Protein 5HXD (pdb70)

Nearest PDB structures (foldseek):
  5hxd-assembly1_A  TM=1.004E+00  e=7.173E-56  Escherichia coli O157:H7
  5hxd-assembly1_B  TM=9.935E-01  e=4.797E-51  Escherichia coli O157:H7
  4axv-assembly1_A-2  TM=9.726E-01  e=6.591E-34  Vibrio campbellii CAIM 519 = NBRC 15631 = ATCC 25920
  3dgv-assembly4_C  TM=6.859E-01  e=5.310E-11  Bos taurus
  6twm-assembly10_J  TM=5.997E-01  e=1.554E-07  Ruegeria pomeroyi DSS-3

Sequence (471 aa):
MTVTRPRAERGAFPPGTEHYGRSLLGAPLIWFPAPAASRESGLILAGTHGDENSSVVTLSCALRTLTPSLRRHHVVLCVNPDGCQLGLRANANGVDLNRNFPAANWKEGETVYRWNSAAEERDVVLLTGDKPGSEPETQALCQLIHRIQPAWVVSFHDPLACIEDPRHSELGEWLAQAFELPLVTSVGYETPGSFGSWCADLNLHCITAEFPPISSDEASEKYLFAMANLLRWHPKDMTVTRPRAERGAFPPGTEHYGRSLLGAPLIWFPAPAASRESGLILAGTHGDENSSVVTLSCALRTLTPSLRRHHVVLCVNPDGCQLGLRANANGVDLNRNFPAANWKEGETVYRWNSAAEERDVVLLTGDKPGSEPETQALCQLIHRIQPAWVVSFHDPLACIEDPRHSELGEWLAQAFELPLVTYETPGSFGSWCADLNLHCITAEFPPISSDEASEKYLFAMANLLRWHPKD

Radius of gyration: 21.43 Å; Cα contacts (8 Å, |Δi|>4): 1202; chains: 2; bounding box: 52×37×72 Å

Organism: Escherichia coli O157:H7 (NCBI:txid83334)

Structure (mmCIF, N/CA/C/O backbone):
data_5HXD
#
_entry.id   5HXD
#
_cell.length_a   59.893
_cell.length_b   59.893
_cell.length_c   129.870
_cell.angle_alpha   90.00
_cell.angle_beta   90.00
_cell.angle_gamma   120.00
#
_symmetry.space_group_name_H-M   'P 31'
#
loop_
_entity.id
_entity.type
_entity.pdbx_description
1 polymer 'Protein MpaA'
2 non-polymer 'ZINC ION'
3 non-polymer 'CACODYLATE ION'
4 water water
#
loop_
_atom_site.group_PDB
_atom_site.id
_atom_site.type_symbol
_atom_site.label_atom_id
_atom_site.label_alt_id
_atom_site.label_comp_id
_atom_site.label_asym_id
_atom_site.label_entity_id
_atom_site.label_seq_id
_atom_site.pdbx_PDB_ins_code
_atom_site.Cartn_x
_atom_site.Cartn_y
_atom_site.Cartn_z
_atom_site.occupancy
_atom_site.B_iso_or_equiv
_atom_site.auth_seq_id
_atom_site.auth_comp_id
_atom_site.auth_asym_id
_atom_site.auth_atom_id
_atom_site.pdbx_PDB_model_num
ATOM 1 N N . MET A 1 1 ? 12.794 -16.833 -3.152 1.00 68.02 1 MET A N 1
ATOM 2 C CA . MET A 1 1 ? 12.335 -17.817 -4.137 1.00 70.04 1 MET A CA 1
ATOM 3 C C . MET A 1 1 ? 11.531 -18.971 -3.485 1.00 65.47 1 MET A C 1
ATOM 4 O O . MET A 1 1 ? 11.130 -19.916 -4.170 1.00 64.09 1 MET A O 1
ATOM 9 N N . THR A 1 2 ? 11.288 -18.865 -2.173 1.00 62.33 2 THR A N 1
ATOM 10 C CA . THR A 1 2 ? 10.666 -19.925 -1.352 1.00 62.86 2 THR A CA 1
ATOM 11 C C . THR A 1 2 ? 9.126 -19.930 -1.375 1.00 66.18 2 THR A C 1
ATOM 12 O O . THR A 1 2 ? 8.488 -18.878 -1.455 1.00 67.20 2 THR A O 1
ATOM 16 N N . VAL A 1 3 ? 8.535 -21.120 -1.282 1.00 64.39 3 VAL A N 1
ATOM 17 C CA . VAL A 1 3 ? 7.078 -21.257 -1.177 1.00 70.12 3 VAL A CA 1
ATOM 18 C C . VAL A 1 3 ? 6.527 -20.691 0.159 1.00 65.72 3 VAL A C 1
ATOM 19 O O . VAL A 1 3 ? 5.365 -20.280 0.239 1.00 59.90 3 VAL A O 1
ATOM 23 N N . THR A 1 4 ? 7.364 -20.670 1.202 1.00 73.08 4 THR A N 1
ATOM 24 C CA . THR A 1 4 ? 6.946 -20.215 2.539 1.00 66.55 4 THR A CA 1
ATOM 25 C C . THR A 1 4 ? 7.926 -19.245 3.206 1.00 64.38 4 THR A C 1
ATOM 26 O O . THR A 1 4 ? 9.141 -19.432 3.126 1.00 68.18 4 THR A O 1
ATOM 30 N N . ARG A 1 5 ? 7.391 -18.225 3.874 1.00 65.66 5 ARG A N 1
ATOM 31 C CA . ARG A 1 5 ? 8.184 -17.375 4.767 1.00 66.22 5 ARG A CA 1
ATOM 32 C C . ARG A 1 5 ? 8.919 -18.222 5.820 1.00 70.72 5 ARG A C 1
ATOM 33 O O . ARG A 1 5 ? 8.390 -19.234 6.286 1.00 71.53 5 ARG A O 1
ATOM 41 N N . PRO A 1 6 ? 10.143 -17.812 6.195 1.00 72.70 6 PRO A N 1
ATOM 42 C CA . PRO A 1 6 ? 10.903 -18.500 7.250 1.00 72.95 6 PRO A CA 1
ATOM 43 C C . PRO A 1 6 ? 10.127 -18.546 8.571 1.00 78.33 6 PRO A C 1
ATOM 44 O O . PRO A 1 6 ? 9.535 -17.536 8.968 1.00 71.31 6 PRO A O 1
ATOM 48 N N . ARG A 1 7 ? 10.142 -19.702 9.236 1.00 82.14 7 ARG A N 1
ATOM 49 C CA . ARG A 1 7 ? 9.392 -19.920 10.476 1.00 76.10 7 ARG A CA 1
ATOM 50 C C . ARG A 1 7 ? 9.640 -18.821 11.499 1.00 76.85 7 ARG A C 1
ATOM 51 O O . ARG A 1 7 ? 8.749 -18.477 12.269 1.00 78.04 7 ARG A O 1
ATOM 59 N N . ALA A 1 8 ? 10.845 -18.256 11.480 1.00 77.47 8 ALA A N 1
ATOM 60 C CA . ALA A 1 8 ? 11.249 -17.251 12.457 1.00 72.18 8 ALA A CA 1
ATOM 61 C C . ALA A 1 8 ? 10.502 -15.920 12.339 1.00 67.53 8 ALA A C 1
ATOM 62 O O . ALA A 1 8 ? 10.509 -15.136 13.278 1.00 72.52 8 ALA A O 1
ATOM 64 N N . GLU A 1 9 ? 9.866 -15.649 11.205 1.00 65.71 9 GLU A N 1
ATOM 65 C CA . GLU A 1 9 ? 9.192 -14.359 11.032 1.00 65.88 9 GLU A CA 1
ATOM 66 C C . GLU A 1 9 ? 7.681 -14.463 10.819 1.00 65.99 9 GLU A C 1
ATOM 67 O O . GLU A 1 9 ? 7.030 -13.482 10.455 1.00 59.98 9 GLU A O 1
ATOM 73 N N . ARG A 1 10 ? 7.118 -15.634 11.094 1.00 63.07 10 ARG A N 1
ATOM 74 C CA . ARG A 1 10 ? 5.683 -15.834 10.950 1.00 62.17 10 ARG A CA 1
ATOM 75 C C . ARG A 1 10 ? 4.885 -15.307 12.161 1.00 64.49 10 ARG A C 1
ATOM 76 O O . ARG A 1 10 ? 3.743 -15.703 12.390 1.00 64.93 10 ARG A O 1
ATOM 84 N N . GLY A 1 11 ? 5.480 -14.405 12.933 1.00 63.75 11 GLY A N 1
ATOM 85 C CA . GLY A 1 11 ? 4.794 -13.843 14.082 1.00 61.88 11 GLY A CA 1
ATOM 86 C C . GLY A 1 11 ? 3.875 -12.680 13.742 1.00 61.66 11 GLY A C 1
ATOM 87 O O . GLY A 1 11 ? 2.931 -12.372 14.480 1.00 61.03 11 GLY A O 1
ATOM 88 N N . ALA A 1 12 ? 4.155 -12.012 12.630 1.00 57.75 12 ALA A N 1
ATOM 89 C CA . ALA A 1 12 ? 3.318 -10.898 12.212 1.00 53.89 12 ALA A CA 1
ATOM 90 C C . ALA A 1 12 ? 2.632 -11.231 10.902 1.00 58.25 12 ALA A C 1
ATOM 91 O O . ALA A 1 12 ? 2.888 -12.280 10.304 1.00 59.89 12 ALA A O 1
ATOM 93 N N . PHE A 1 13 ? 1.748 -10.339 10.471 1.00 53.02 13 PHE A N 1
ATOM 94 C CA . PHE A 1 13 ? 1.078 -10.485 9.193 1.00 51.89 13 PHE A CA 1
ATOM 95 C C . PHE A 1 13 ? 1.846 -9.708 8.115 1.00 59.89 13 PHE A C 1
ATOM 96 O O . PHE A 1 13 ? 2.338 -8.597 8.365 1.00 57.52 13 PHE A O 1
ATOM 104 N N . PRO A 1 14 ? 1.965 -10.295 6.912 1.00 56.71 14 PRO A N 1
ATOM 105 C CA . PRO A 1 14 ? 2.406 -9.511 5.754 1.00 54.39 14 PRO A CA 1
ATOM 106 C C . PRO A 1 14 ? 1.428 -8.362 5.495 1.00 57.87 14 PRO A C 1
ATOM 107 O O . PRO A 1 14 ? 0.223 -8.538 5.705 1.00 56.79 14 PRO A O 1
ATOM 111 N N . PRO A 1 15 ? 1.935 -7.207 5.025 1.00 63.70 15 PRO A N 1
ATOM 112 C CA . PRO A 1 15 ? 1.176 -5.962 4.792 1.00 60.30 15 PRO A CA 1
ATOM 113 C C . PRO A 1 15 ? -0.142 -6.126 4.008 1.00 55.05 15 PRO A C 1
ATOM 114 O O . PRO A 1 15 ? -0.362 -7.148 3.358 1.00 55.00 15 PRO A O 1
ATOM 118 N N . GLY A 1 16 ? -0.994 -5.104 4.060 1.00 51.52 16 GLY A N 1
ATOM 119 C CA . GLY A 1 16 ? -2.204 -5.066 3.256 1.00 52.06 16 GLY A CA 1
ATOM 120 C C . GLY A 1 16 ? -3.465 -5.529 3.966 1.00 57.23 16 GLY A C 1
ATOM 121 O O . GLY A 1 16 ? -4.362 -6.124 3.359 1.00 61.56 16 GLY A O 1
ATOM 122 N N . THR A 1 17 ? -3.535 -5.271 5.263 1.00 53.83 17 THR A N 1
ATOM 123 C CA . THR A 1 17 ? -4.734 -5.566 6.004 1.00 48.79 17 THR A CA 1
ATOM 124 C C . THR A 1 17 ? -5.682 -4.402 5.765 1.00 53.82 17 THR A C 1
ATOM 125 O O . THR A 1 17 ? -5.241 -3.252 5.585 1.00 44.83 17 THR A O 1
ATOM 129 N N . GLU A 1 18 ? -6.977 -4.713 5.726 1.00 53.04 18 GLU A N 1
ATOM 130 C CA . GLU A 1 18 ? -8.023 -3.711 5.559 1.00 47.85 18 GLU A CA 1
ATOM 131 C C . GLU A 1 18 ? -9.147 -3.971 6.552 1.00 50.92 18 GLU A C 1
ATOM 132 O O . GLU A 1 18 ? -9.229 -5.053 7.123 1.00 56.53 18 GLU A O 1
ATOM 138 N N . HIS A 1 19 ? -10.013 -2.986 6.761 1.00 53.57 19 HIS A N 1
ATOM 139 C CA . HIS A 1 19 ? -11.227 -3.193 7.551 1.00 51.28 19 HIS A CA 1
ATOM 140 C C . HIS A 1 19 ? -12.499 -3.106 6.689 1.00 49.53 19 HIS A C 1
ATOM 141 O O . HIS A 1 19 ? -12.669 -2.131 5.965 1.00 48.96 19 HIS A O 1
ATOM 148 N N . TYR A 1 20 ? -13.402 -4.084 6.787 1.00 45.00 20 TYR A N 1
ATOM 149 C CA . TYR A 1 20 ? -14.730 -3.948 6.162 1.00 44.20 20 TYR A CA 1
ATOM 150 C C . TYR A 1 20 ? -15.871 -3.693 7.164 1.00 47.85 20 TYR A C 1
ATOM 151 O O . TYR A 1 20 ? -17.046 -3.903 6.837 1.00 45.07 20 TYR A O 1
ATOM 160 N N . GLY A 1 21 ? -15.537 -3.257 8.381 1.00 46.17 21 GLY A N 1
ATOM 161 C CA . GLY A 1 21 ? -16.567 -2.773 9.280 1.00 41.13 21 GLY A CA 1
ATOM 162 C C . GLY A 1 21 ? -16.253 -2.802 10.759 1.00 43.26 21 GLY A C 1
ATOM 163 O O . GLY A 1 21 ? -15.093 -2.768 11.160 1.00 47.17 21 GLY A O 1
ATOM 164 N N . ARG A 1 22 ? -17.314 -2.854 11.565 1.00 43.33 22 ARG A N 1
ATOM 165 C CA . ARG A 1 22 ? -17.229 -2.983 13.016 1.00 35.66 22 ARG A CA 1
ATOM 166 C C . ARG A 1 22 ? -18.227 -4.023 13.574 1.00 40.72 22 ARG A C 1
ATOM 167 O O . ARG A 1 22 ? -19.413 -4.046 13.214 1.00 30.61 22 ARG A O 1
ATOM 175 N N . SER A 1 23 ? -17.724 -4.875 14.469 1.00 45.32 23 SER A N 1
ATOM 176 C CA . SER A 1 23 ? -18.560 -5.754 15.285 1.00 38.19 23 SER A CA 1
ATOM 177 C C . SER A 1 23 ? -19.469 -4.935 16.177 1.00 37.42 23 SER A C 1
ATOM 178 O O . SER A 1 23 ? -19.214 -3.764 16.433 1.00 35.67 23 SER A O 1
ATOM 181 N N . LEU A 1 24 ? -20.527 -5.575 16.653 1.00 40.59 24 LEU A N 1
ATOM 182 C CA . LEU A 1 24 ? -21.431 -4.992 17.637 1.00 41.71 24 LEU A CA 1
ATOM 183 C C . LEU A 1 24 ? -20.759 -4.327 18.855 1.00 39.84 24 LEU A C 1
ATOM 184 O O . LEU A 1 24 ? -21.193 -3.271 19.319 1.00 43.40 24 LEU A O 1
ATOM 189 N N . LEU A 1 25 ? -19.705 -4.939 19.379 1.00 41.74 25 LEU A N 1
ATOM 190 C CA . LEU A 1 25 ? -19.039 -4.394 20.562 1.00 39.83 25 LEU A CA 1
ATOM 191 C C . LEU A 1 25 ? -17.915 -3.411 20.200 1.00 36.06 25 LEU A C 1
ATOM 192 O O . LEU A 1 25 ? -17.271 -2.830 21.076 1.00 38.70 25 LEU A O 1
ATOM 197 N N . GLY A 1 26 ? -17.670 -3.221 18.913 1.00 38.73 26 GLY A N 1
ATOM 198 C CA . GLY A 1 26 ? -16.746 -2.181 18.486 1.00 39.28 26 GLY A CA 1
ATOM 199 C C . GLY A 1 26 ? -15.408 -2.637 17.929 1.00 38.70 26 GLY A C 1
ATOM 200 O O . GLY A 1 26 ? -14.559 -1.808 17.625 1.00 39.87 26 GLY A O 1
ATOM 201 N N . ALA A 1 27 ? -15.205 -3.941 17.790 1.00 35.58 27 ALA A N 1
ATOM 202 C CA . ALA A 1 27 ? -13.953 -4.435 17.231 1.00 36.46 27 ALA A CA 1
ATOM 203 C C . ALA A 1 27 ? -13.936 -4.209 15.718 1.00 39.41 27 ALA A C 1
ATOM 204 O O . ALA A 1 27 ? -14.992 -4.049 15.107 1.00 40.89 27 ALA A O 1
ATOM 206 N N . PRO A 1 28 ? -12.745 -4.174 15.104 1.00 39.82 28 PRO A N 1
ATOM 207 C CA . PRO A 1 28 ? -12.836 -4.024 13.646 1.00 43.66 28 PRO A CA 1
ATOM 208 C C . PRO A 1 28 ? -13.141 -5.342 12.964 1.00 41.19 28 PRO A C 1
ATOM 209 O O . PRO A 1 28 ? -12.766 -6.409 13.452 1.00 40.08 28 PRO A O 1
ATOM 213 N N . LEU A 1 29 ? -13.859 -5.267 11.854 1.00 43.41 29 LEU A N 1
ATOM 214 C CA . LEU A 1 29 ? -13.957 -6.409 10.964 1.00 41.88 29 LEU A CA 1
ATOM 215 C C . LEU A 1 29 ? -12.798 -6.306 9.965 1.00 41.82 29 LEU A C 1
ATOM 216 O O . LEU A 1 29 ? -12.661 -5.325 9.257 1.00 44.21 29 LEU A O 1
ATOM 221 N N . ILE A 1 30 ? -11.931 -7.311 9.975 1.00 47.38 30 ILE A N 1
ATOM 222 C CA . ILE A 1 30 ? -10.645 -7.265 9.289 1.00 48.79 30 ILE A CA 1
ATOM 223 C C . ILE A 1 30 ? -10.639 -8.225 8.102 1.00 47.63 30 ILE A C 1
ATOM 224 O O . ILE A 1 30 ? -11.133 -9.346 8.214 1.00 48.93 30 ILE A O 1
ATOM 229 N N . TRP A 1 31 ? -10.096 -7.791 6.968 1.00 45.39 31 TRP A N 1
ATOM 230 C CA . TRP A 1 31 ? -9.892 -8.712 5.855 1.00 47.55 31 TRP A CA 1
ATOM 231 C C . TRP A 1 31 ? -8.600 -8.451 5.120 1.00 46.80 31 TRP A C 1
ATOM 232 O O . TRP A 1 31 ? -7.985 -7.388 5.235 1.00 46.36 31 TRP A O 1
ATOM 243 N N . PHE A 1 32 ? -8.217 -9.451 4.343 1.00 45.91 32 PHE A N 1
ATOM 244 C CA . PHE A 1 32 ? -6.918 -9.489 3.720 1.00 46.30 32 PHE A CA 1
ATOM 245 C C . PHE A 1 32 ? -7.107 -9.656 2.237 1.00 44.42 32 PHE A C 1
ATOM 246 O O . PHE A 1 32 ? -7.102 -10.782 1.755 1.00 45.29 32 PHE A O 1
ATOM 254 N N . PRO A 1 33 ? -7.301 -8.538 1.515 1.00 47.29 33 PRO A N 1
ATOM 255 C CA . PRO A 1 33 ? -7.534 -8.565 0.061 1.00 46.17 33 PRO A CA 1
ATOM 256 C C . PRO A 1 33 ? -6.390 -9.241 -0.688 1.00 48.26 33 PRO A C 1
ATOM 257 O O . PRO A 1 33 ? -5.217 -9.024 -0.345 1.00 47.91 33 PRO A O 1
ATOM 261 N N . ALA A 1 34 ? -6.733 -10.063 -1.682 1.00 49.14 34 ALA A N 1
ATOM 262 C CA . ALA A 1 34 ? -5.739 -10.783 -2.478 1.00 45.43 34 ALA A CA 1
ATOM 263 C C . ALA A 1 34 ? -4.883 -9.764 -3.182 1.00 44.57 34 ALA A C 1
ATOM 264 O O . ALA A 1 34 ? -5.402 -8.748 -3.660 1.00 46.71 34 ALA A O 1
ATOM 266 N N . PRO A 1 35 ? -3.565 -10.014 -3.214 1.00 46.74 35 PRO A N 1
ATOM 267 C CA . PRO A 1 35 ? -2.575 -9.100 -3.796 1.00 51.38 35 PRO A CA 1
ATOM 268 C C . PRO A 1 35 ? -2.973 -8.664 -5.214 1.00 55.57 35 PRO A C 1
ATOM 269 O O . PRO A 1 35 ? -3.259 -7.474 -5.397 1.00 60.07 35 PRO A O 1
ATOM 273 N N . ALA A 1 36 ? -3.014 -9.593 -6.176 1.00 47.11 36 ALA A N 1
ATOM 274 C CA . ALA A 1 36 ? -3.500 -9.273 -7.523 1.00 51.77 36 ALA A CA 1
ATOM 275 C C . ALA A 1 36 ? -4.786 -10.035 -7.821 1.00 55.79 36 ALA A C 1
ATOM 276 O O . ALA A 1 36 ? -4.771 -11.061 -8.501 1.00 53.68 36 ALA A O 1
ATOM 278 N N . ALA A 1 37 ? -5.900 -9.539 -7.291 1.00 58.99 37 ALA A N 1
ATOM 279 C CA . ALA A 1 37 ? -7.181 -10.197 -7.493 1.00 52.16 37 ALA A CA 1
ATOM 280 C C . ALA A 1 37 ? -7.560 -10.187 -8.976 1.00 58.27 37 ALA A C 1
ATOM 281 O O . ALA A 1 37 ? -7.410 -9.183 -9.689 1.00 54.96 37 ALA A O 1
ATOM 283 N N . SER A 1 38 ? -8.062 -11.332 -9.414 1.00 61.39 38 SER A N 1
ATOM 284 C CA . SER A 1 38 ? -8.462 -11.569 -10.788 1.00 57.20 38 SER A CA 1
ATOM 285 C C . SER A 1 38 ? -9.848 -12.221 -10.745 1.00 55.87 38 SER A C 1
ATOM 286 O O . SER A 1 38 ? -10.399 -12.399 -9.665 1.00 58.63 38 SER A O 1
ATOM 289 N N . ARG A 1 39 ? -10.412 -12.585 -11.898 1.00 61.82 39 ARG A N 1
ATOM 290 C CA . ARG A 1 39 ? -11.744 -13.204 -11.952 1.00 57.53 39 ARG A CA 1
ATOM 291 C C . ARG A 1 39 ? -11.775 -14.547 -11.213 1.00 53.36 39 ARG A C 1
ATOM 292 O O . ARG A 1 39 ? -12.830 -15.044 -10.815 1.00 49.11 39 ARG A O 1
ATOM 300 N N . GLU A 1 40 ? -10.598 -15.123 -11.034 1.00 53.31 40 GLU A N 1
ATOM 301 C CA . GLU A 1 40 ? -10.457 -16.412 -10.392 1.00 52.22 40 GLU A CA 1
ATOM 302 C C . GLU A 1 40 ? -10.506 -16.268 -8.872 1.00 50.51 40 GLU A C 1
ATOM 303 O O . GLU A 1 40 ? -10.753 -17.242 -8.150 1.00 46.31 40 GLU A O 1
ATOM 309 N N . SER A 1 41 ? -10.242 -15.055 -8.395 1.00 52.18 41 SER A N 1
ATOM 310 C CA . SER A 1 41 ? -10.125 -14.799 -6.965 1.00 47.06 41 SER A CA 1
ATOM 311 C C . SER A 1 41 ? -11.394 -15.177 -6.250 1.00 47.56 41 SER A C 1
ATOM 312 O O . SER A 1 41 ? -12.485 -14.749 -6.644 1.00 46.75 41 SER A O 1
ATOM 315 N N . GLY A 1 42 ? -11.228 -16.009 -5.225 1.00 44.97 42 GLY A N 1
ATOM 316 C CA . GLY A 1 42 ? -12.311 -16.465 -4.384 1.00 50.75 42 GLY A CA 1
ATOM 317 C C . GLY A 1 42 ? -12.154 -15.929 -2.976 1.00 46.79 42 GLY A C 1
ATOM 318 O O . GLY A 1 42 ? -11.302 -15.077 -2.723 1.00 47.26 42 GLY A O 1
ATOM 319 N N . LEU A 1 43 ? -12.967 -16.429 -2.055 1.00 43.58 43 LEU A N 1
ATOM 320 C CA . LEU A 1 43 ? -12.961 -15.900 -0.690 1.00 47.01 43 LEU A CA 1
ATOM 321 C C . LEU A 1 43 ? -12.772 -17.023 0.318 1.00 47.78 43 LEU A C 1
ATOM 322 O O . LEU A 1 43 ? -13.454 -18.059 0.237 1.00 46.69 43 LEU A O 1
ATOM 327 N N . ILE A 1 44 ? -11.844 -16.837 1.257 1.00 42.35 44 ILE A N 1
ATOM 328 C CA . ILE A 1 44 ? -11.664 -17.827 2.320 1.00 43.04 44 ILE A CA 1
ATOM 329 C C . ILE A 1 44 ? -12.009 -17.220 3.682 1.00 44.43 44 ILE A C 1
ATOM 330 O O . ILE A 1 44 ? -11.501 -16.174 4.085 1.00 44.44 44 ILE A O 1
ATOM 335 N N . LEU A 1 45 ? -12.892 -17.908 4.385 1.00 44.79 45 LEU A N 1
ATOM 336 C CA . LEU A 1 45 ? -13.620 -17.339 5.504 1.00 41.15 45 LEU A CA 1
ATOM 337 C C . LEU A 1 45 ? -13.386 -18.187 6.727 1.00 46.84 45 LEU A C 1
ATOM 338 O O . LEU A 1 45 ? -13.200 -19.406 6.602 1.00 44.49 45 LEU A O 1
ATOM 343 N N . ALA A 1 46 ? -13.427 -17.565 7.907 1.00 42.15 46 ALA A N 1
ATOM 344 C CA . ALA A 1 46 ? -13.360 -18.320 9.145 1.00 39.73 46 ALA A CA 1
ATOM 345 C C . ALA A 1 46 ? -13.978 -17.580 10.325 1.00 42.86 46 ALA A C 1
ATOM 346 O O . ALA A 1 46 ? -14.302 -16.395 10.238 1.00 40.53 46 ALA A O 1
ATOM 348 N N . GLY A 1 47 ? -14.144 -18.300 11.432 1.00 37.72 47 GLY A N 1
ATOM 349 C CA . GLY A 1 47 ? -14.655 -17.709 12.651 1.00 39.86 47 GLY A CA 1
ATOM 350 C C . GLY A 1 47 ? -16.064 -17.147 12.600 1.00 40.26 47 GLY A C 1
ATOM 351 O O . GLY A 1 47 ? -16.395 -16.239 13.370 1.00 39.25 47 GLY A O 1
ATOM 352 N N . THR A 1 48 ? -16.890 -17.668 11.698 1.00 38.37 48 THR A N 1
ATOM 353 C CA . THR A 1 48 ? -18.303 -17.317 11.693 1.00 41.54 48 THR A CA 1
ATOM 354 C C . THR A 1 48 ? -18.881 -17.524 13.090 1.00 42.74 48 THR A C 1
ATOM 355 O O . THR A 1 48 ? -19.591 -16.658 13.603 1.00 38.91 48 THR A O 1
ATOM 359 N N . HIS A 1 49 ? -18.568 -18.684 13.677 1.00 44.49 49 HIS A N 1
ATOM 360 C CA . HIS A 1 49 ? -18.917 -19.022 15.058 1.00 39.31 49 HIS A CA 1
ATOM 361 C C . HIS A 1 49 ? -17.687 -18.857 15.949 1.00 42.50 49 HIS A C 1
ATOM 362 O O . HIS A 1 49 ? -16.657 -19.485 15.692 1.00 44.41 49 HIS A O 1
ATOM 369 N N . GLY A 1 50 ? -17.794 -18.048 17.002 1.00 40.49 50 GLY A N 1
ATOM 370 C CA . GLY A 1 50 ? -16.647 -17.678 17.824 1.00 40.12 50 GLY A CA 1
ATOM 371 C C . GLY A 1 50 ? -15.922 -18.756 18.621 1.00 40.60 50 GLY A C 1
ATOM 372 O O . GLY A 1 50 ? -14.784 -18.547 19.021 1.00 41.89 50 GLY A O 1
ATOM 373 N N . ASP A 1 51 ? -16.552 -19.906 18.858 1.00 44.56 51 ASP A N 1
ATOM 374 C CA . ASP A 1 51 ? -15.839 -21.030 19.486 1.00 46.12 51 ASP A CA 1
ATOM 375 C C . ASP A 1 51 ? -15.148 -21.986 18.479 1.00 47.73 51 ASP A C 1
ATOM 376 O O . ASP A 1 51 ? -14.422 -22.893 18.897 1.00 49.16 51 ASP A O 1
ATOM 381 N N . GLU A 1 52 ? -15.338 -21.761 17.172 1.00 48.45 52 GLU A N 1
ATOM 382 C CA . GLU A 1 52 ? -14.703 -22.594 16.137 1.00 45.29 52 GLU A CA 1
ATOM 383 C C . GLU A 1 52 ? -13.337 -22.040 15.734 1.00 41.86 52 GLU A C 1
ATOM 384 O O . GLU A 1 52 ? -13.081 -21.636 14.595 1.00 46.95 52 GLU A O 1
ATOM 390 N N . ASN A 1 53 ? -12.462 -22.142 16.716 1.00 45.39 53 ASN A N 1
ATOM 391 C CA . ASN A 1 53 ? -11.128 -21.578 16.806 1.00 45.81 53 ASN A CA 1
ATOM 392 C C . ASN A 1 53 ? -9.991 -22.213 15.996 1.00 47.79 53 ASN A C 1
ATOM 393 O O . ASN A 1 53 ? -9.060 -21.532 15.551 1.00 48.32 53 ASN A O 1
ATOM 398 N N . SER A 1 54 ? -10.008 -23.543 15.927 1.00 51.78 54 SER A N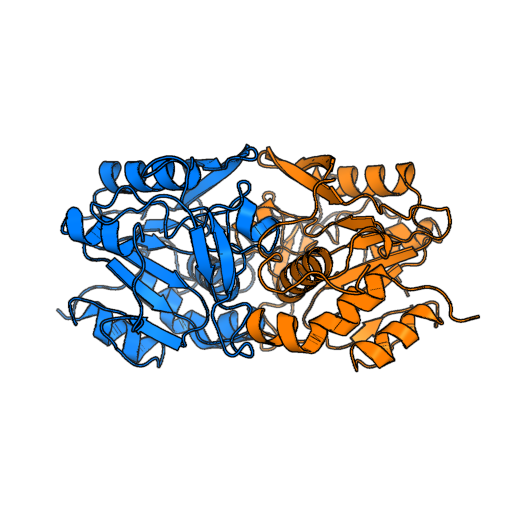 1
ATOM 399 C CA . SER A 1 54 ? -8.925 -24.291 15.279 1.00 48.93 54 SER A CA 1
ATOM 400 C C . SER A 1 54 ? -8.741 -23.978 13.791 1.00 46.05 54 SER A C 1
ATOM 401 O O . SER A 1 54 ? -7.682 -24.249 13.223 1.00 50.23 54 SER A O 1
ATOM 404 N N . SER A 1 55 ? -9.750 -23.416 13.143 1.00 45.46 55 SER A N 1
ATOM 405 C CA . SER A 1 55 ? -9.567 -23.033 11.738 1.00 50.76 55 SER A CA 1
ATOM 406 C C . SER A 1 55 ? -9.105 -21.577 11.621 1.00 49.32 55 SER A C 1
ATOM 407 O O . SER A 1 55 ? -8.393 -21.227 10.691 1.00 49.31 55 SER A O 1
ATOM 410 N N . VAL A 1 56 ? -9.468 -20.736 12.584 1.00 47.16 56 VAL A N 1
ATOM 411 C CA . VAL A 1 56 ? -9.048 -19.337 12.546 1.00 45.04 56 VAL A CA 1
ATOM 412 C C . VAL A 1 56 ? -7.574 -19.195 12.877 1.00 48.68 56 VAL A C 1
ATOM 413 O O . VAL A 1 56 ? -6.914 -18.258 12.433 1.00 53.04 56 VAL A O 1
ATOM 417 N N . VAL A 1 57 ? -7.039 -20.132 13.646 1.00 47.51 57 VAL A N 1
ATOM 418 C CA . VAL A 1 57 ? -5.607 -20.108 13.903 1.00 48.99 57 VAL A CA 1
ATOM 419 C C . VAL A 1 57 ? -4.878 -20.740 12.724 1.00 49.91 57 VAL A C 1
ATOM 420 O O . VAL A 1 57 ? -3.813 -20.282 12.336 1.00 51.29 57 VAL A O 1
ATOM 424 N N . THR A 1 58 ? -5.486 -21.767 12.137 1.00 51.03 58 THR A N 1
ATOM 425 C CA . THR A 1 58 ? -4.903 -22.465 10.998 1.00 52.65 58 THR A CA 1
ATOM 426 C C . THR A 1 58 ? -4.793 -21.561 9.777 1.00 53.22 58 THR A C 1
ATOM 427 O O . THR A 1 58 ? -3.740 -21.484 9.141 1.00 51.28 58 THR A O 1
ATOM 431 N N . LEU A 1 59 ? -5.891 -20.880 9.462 1.00 55.70 59 LEU A N 1
ATOM 432 C CA . LEU A 1 59 ? -5.915 -19.912 8.367 1.00 52.53 59 LEU A CA 1
ATOM 433 C C . LEU A 1 59 ? -5.005 -18.715 8.627 1.00 49.51 59 LEU A C 1
ATOM 434 O O . LEU A 1 59 ? -4.385 -18.208 7.703 1.00 54.41 59 LEU A O 1
ATOM 439 N N . SER A 1 60 ? -4.928 -18.266 9.879 1.00 55.98 60 SER A N 1
ATOM 440 C CA . SER A 1 60 ? -4.028 -17.173 10.260 1.00 53.72 60 SER A CA 1
ATOM 441 C C . SER A 1 60 ? -2.571 -17.595 10.122 1.00 56.55 60 SER A C 1
ATOM 442 O O . SER A 1 60 ? -1.697 -16.768 9.848 1.00 52.02 60 SER A O 1
ATOM 445 N N . CYS A 1 61 ? -2.317 -18.890 10.328 1.00 59.54 61 CYS A N 1
ATOM 446 C CA . CYS A 1 61 ? -0.969 -19.445 10.211 1.00 57.68 61 CYS A CA 1
ATOM 447 C C . CYS A 1 61 ? -0.601 -19.584 8.749 1.00 57.87 61 CYS A C 1
ATOM 448 O O . CYS A 1 61 ? 0.511 -19.250 8.340 1.00 60.11 61 CYS A O 1
ATOM 451 N N . ALA A 1 62 ? -1.551 -20.075 7.966 1.00 51.12 62 ALA A N 1
ATOM 452 C CA . ALA A 1 62 ? -1.348 -20.230 6.544 1.00 52.72 62 ALA A CA 1
ATOM 453 C C . ALA A 1 62 ? -1.126 -18.880 5.894 1.00 53.76 62 ALA A C 1
ATOM 454 O O . ALA A 1 62 ? -0.237 -18.738 5.078 1.00 56.92 62 ALA A O 1
ATOM 456 N N . LEU A 1 63 ? -1.922 -17.889 6.278 1.00 52.00 63 LEU A N 1
ATOM 457 C CA . LEU A 1 63 ? -1.793 -16.544 5.739 1.00 47.27 63 LEU A CA 1
ATOM 458 C C . LEU A 1 63 ? -0.446 -15.926 6.097 1.00 51.31 63 LEU A C 1
ATOM 459 O O . LEU A 1 63 ? 0.105 -15.140 5.333 1.00 56.22 63 LEU A O 1
ATOM 464 N N . ARG A 1 64 ? 0.088 -16.309 7.252 1.00 59.18 64 ARG A N 1
ATOM 465 C CA . ARG A 1 64 ? 1.361 -15.788 7.770 1.00 59.84 64 ARG A CA 1
ATOM 466 C C . ARG A 1 64 ? 2.559 -16.632 7.307 1.00 62.30 64 ARG A C 1
ATOM 467 O O . ARG A 1 64 ? 3.712 -16.264 7.552 1.00 62.62 64 ARG A O 1
ATOM 475 N N . THR A 1 65 ? 2.280 -17.757 6.644 1.00 61.19 65 THR A N 1
ATOM 476 C CA . THR A 1 65 ? 3.313 -18.704 6.203 1.00 61.28 65 THR A CA 1
ATOM 477 C C . THR A 1 65 ? 3.615 -18.597 4.716 1.00 63.50 65 THR A C 1
ATOM 478 O O . THR A 1 65 ? 4.731 -18.255 4.328 1.00 66.45 65 THR A O 1
ATOM 482 N N . LEU A 1 66 ? 2.612 -18.914 3.895 1.00 67.43 66 LEU A N 1
ATOM 483 C CA . LEU A 1 66 ? 2.702 -18.834 2.440 1.00 56.37 66 LEU A CA 1
ATOM 484 C C . LEU A 1 66 ? 3.309 -17.499 2.006 1.00 58.01 66 LEU A C 1
ATOM 485 O O . LEU A 1 66 ? 3.064 -16.469 2.632 1.00 57.83 66 LEU A O 1
ATOM 490 N N . THR A 1 67 ? 4.133 -17.525 0.960 1.00 57.87 67 THR A N 1
ATOM 491 C CA . THR A 1 67 ? 4.790 -16.309 0.507 1.00 56.20 67 THR A CA 1
ATOM 492 C C . THR A 1 67 ? 3.731 -15.441 -0.148 1.00 54.83 67 THR A C 1
ATOM 493 O O . THR A 1 67 ? 2.960 -15.934 -0.965 1.00 50.08 67 THR A O 1
ATOM 497 N N . PRO A 1 68 ? 3.657 -14.158 0.254 1.00 57.89 68 PRO A N 1
ATOM 498 C CA . PRO A 1 68 ? 2.545 -13.263 -0.098 1.00 59.00 68 PRO A CA 1
ATOM 499 C C . PRO A 1 68 ? 2.234 -13.186 -1.592 1.00 57.79 68 PRO A C 1
ATOM 500 O O . PRO A 1 68 ? 1.049 -13.265 -1.946 1.00 61.25 68 PRO A O 1
ATOM 504 N N . SER A 1 69 ? 3.257 -13.049 -2.438 1.00 62.19 69 SER A N 1
ATOM 505 C CA . SER A 1 69 ? 3.075 -12.925 -3.898 1.00 57.58 69 SER A CA 1
ATOM 506 C C . SER A 1 69 ? 2.144 -13.987 -4.481 1.00 53.39 69 SER A C 1
ATOM 507 O O . SER A 1 69 ? 1.394 -13.708 -5.417 1.00 61.38 69 SER A O 1
ATOM 510 N N . LEU A 1 70 ? 2.206 -15.195 -3.919 1.00 48.53 70 LEU A N 1
ATOM 511 C CA . LEU A 1 70 ? 1.491 -16.369 -4.424 1.00 51.70 70 LEU A CA 1
ATOM 512 C C . LEU A 1 70 ? 0.008 -16.483 -4.008 1.00 55.91 70 LEU A C 1
ATOM 513 O O . LEU A 1 70 ? -0.659 -17.454 -4.379 1.00 59.20 70 LEU A O 1
ATOM 518 N N . ARG A 1 71 ? -0.518 -15.527 -3.240 1.00 50.91 71 ARG A N 1
ATOM 519 C CA . ARG A 1 71 ? -1.906 -15.656 -2.777 1.00 56.14 71 ARG A CA 1
ATOM 520 C C . ARG A 1 71 ? -2.889 -15.262 -3.872 1.00 53.97 71 ARG A C 1
ATOM 521 O O . ARG A 1 71 ? -2.826 -14.159 -4.425 1.00 57.01 71 ARG A O 1
ATOM 529 N N . ARG A 1 72 ? -3.806 -16.167 -4.181 1.00 48.95 72 ARG A N 1
ATOM 530 C CA . ARG A 1 72 ? -4.777 -15.908 -5.230 1.00 50.38 72 ARG A CA 1
ATOM 531 C C . ARG A 1 72 ? -6.132 -15.397 -4.711 1.00 56.34 72 ARG A C 1
ATOM 532 O O . ARG A 1 72 ? -6.889 -14.754 -5.454 1.00 53.01 72 ARG A O 1
ATOM 540 N N . HIS A 1 73 ? -6.419 -15.669 -3.435 1.00 58.86 73 HIS A N 1
ATOM 541 C CA . HIS A 1 73 ? -7.764 -15.497 -2.880 1.00 53.28 73 HIS A CA 1
ATOM 542 C C . HIS A 1 73 ? -7.823 -14.581 -1.653 1.00 49.91 73 HIS A C 1
ATOM 543 O O . HIS A 1 73 ? -6.890 -14.530 -0.865 1.00 49.65 73 HIS A O 1
ATOM 550 N N . HIS A 1 74 ? -8.938 -13.864 -1.512 1.00 48.76 74 HIS A N 1
ATOM 551 C CA . HIS A 1 74 ? -9.197 -12.983 -0.373 1.00 46.08 74 HIS A CA 1
ATOM 552 C C . HIS A 1 74 ? -9.435 -13.755 0.930 1.00 46.14 74 HIS A C 1
ATOM 553 O O . HIS A 1 74 ? -9.936 -14.883 0.910 1.00 45.89 74 HIS A O 1
ATOM 560 N N . VAL A 1 75 ? -9.119 -13.129 2.063 1.00 47.67 75 VAL A N 1
ATOM 561 C CA . VAL A 1 75 ? -9.182 -13.814 3.357 1.00 45.44 75 VAL A CA 1
ATOM 562 C C . VAL A 1 75 ? -9.825 -12.979 4.462 1.00 44.48 75 VAL A C 1
ATOM 563 O O . VAL A 1 75 ? -9.455 -11.821 4.678 1.00 45.96 75 VAL A O 1
ATOM 567 N N . VAL A 1 76 ? -10.802 -13.588 5.133 1.00 40.46 76 VAL A N 1
ATOM 568 C CA . VAL A 1 76 ? -11.351 -13.100 6.399 1.00 44.56 76 VAL A CA 1
ATOM 569 C C . VAL A 1 76 ? -11.110 -14.126 7.522 1.00 41.81 76 VAL A C 1
ATOM 570 O O . VAL A 1 76 ? -11.721 -15.197 7.541 1.00 44.17 76 VAL A O 1
ATOM 574 N N . LEU A 1 77 ? -10.218 -13.810 8.453 1.00 44.24 77 LEU A N 1
ATOM 575 C CA . LEU A 1 77 ? -9.896 -14.744 9.538 1.00 38.86 77 LEU A CA 1
ATOM 576 C C . LEU A 1 77 ? -11.042 -14.913 10.530 1.00 42.70 77 LEU A C 1
ATOM 577 O O . LEU A 1 77 ? -11.290 -16.021 11.006 1.00 45.75 77 LEU A O 1
ATOM 582 N N . CYS A 1 78 ? -11.745 -13.830 10.847 1.00 39.35 78 CYS A N 1
ATOM 583 C CA . CYS A 1 78 ? -12.766 -13.912 11.878 1.00 38.51 78 CYS A CA 1
ATOM 584 C C . CYS A 1 78 ? -14.006 -13.067 11.553 1.00 41.06 78 CYS A C 1
ATOM 585 O O . CYS A 1 78 ? -14.003 -11.835 11.669 1.00 38.70 78 CYS A O 1
ATOM 588 N N . VAL A 1 79 ? -15.068 -13.748 11.130 1.00 39.75 79 VAL A N 1
ATOM 589 C CA . VAL A 1 79 ? -16.324 -13.088 10.801 1.00 37.96 79 VAL A CA 1
ATOM 590 C C . VAL A 1 79 ? -16.932 -12.467 12.069 1.00 44.20 79 VAL A C 1
ATOM 591 O O . VAL A 1 79 ? -17.503 -11.374 12.028 1.00 43.31 79 VAL A O 1
ATOM 595 N N . ASN A 1 80 ? -16.731 -13.143 13.203 1.00 42.52 80 ASN A N 1
ATOM 596 C CA . ASN A 1 80 ? -17.393 -12.822 14.469 1.00 35.86 80 ASN A CA 1
ATOM 597 C C . ASN A 1 80 ? -16.408 -12.543 15.598 1.00 38.85 80 ASN A C 1
ATOM 598 O O . ASN A 1 80 ? -16.330 -13.306 16.535 1.00 38.08 80 ASN A O 1
ATOM 603 N N . PRO A 1 81 ? -15.651 -11.440 15.519 1.00 42.28 81 PRO A N 1
ATOM 604 C CA . PRO A 1 81 ? -14.575 -11.207 16.496 1.00 37.03 81 PRO A CA 1
ATOM 605 C C . PRO A 1 81 ? -15.030 -10.995 17.948 1.00 40.24 81 PRO A C 1
ATOM 606 O O . PRO A 1 81 ? -14.191 -11.113 18.860 1.00 38.76 81 PRO A O 1
ATOM 610 N N . ASP A 1 82 ? -16.310 -10.679 18.161 1.00 43.06 82 ASP A N 1
ATOM 611 C CA . ASP A 1 82 ? -16.880 -10.622 19.520 1.00 43.65 82 ASP A CA 1
ATOM 612 C C . ASP A 1 82 ? -17.178 -12.039 20.021 1.00 39.55 82 ASP A C 1
ATOM 613 O O . ASP A 1 82 ? -17.063 -12.321 21.207 1.00 36.98 82 ASP A O 1
ATOM 618 N N . GLY A 1 83 ? -17.597 -12.905 19.099 1.00 38.58 83 GLY A N 1
ATOM 619 C CA . GLY A 1 83 ? -17.758 -14.322 19.367 1.00 36.03 83 GLY A CA 1
ATOM 620 C C . GLY A 1 83 ? -16.459 -14.950 19.848 1.00 40.52 83 GLY A C 1
ATOM 621 O O . GLY A 1 83 ? -16.428 -15.467 20.976 1.00 38.15 83 GLY A O 1
ATOM 622 N N . CYS A 1 84 ? -15.403 -14.896 19.015 1.00 36.47 84 CYS A N 1
ATOM 623 C CA . CYS A 1 84 ? -14.096 -15.492 19.333 1.00 38.29 84 CYS A CA 1
ATOM 624 C C . CYS A 1 84 ? -13.586 -15.044 20.739 1.00 41.75 84 CYS A C 1
ATOM 625 O O . CYS A 1 84 ? -13.096 -15.869 21.519 1.00 41.70 84 CYS A O 1
ATOM 628 N N . GLN A 1 85 ? -13.692 -13.748 21.044 1.00 36.30 85 GLN A N 1
ATOM 629 C CA . GLN A 1 85 ? -13.185 -13.197 22.311 1.00 36.14 85 GLN A CA 1
ATOM 630 C C . GLN A 1 85 ? -13.973 -13.720 23.514 1.00 35.55 85 GLN A C 1
ATOM 631 O O . GLN A 1 85 ? -13.413 -13.923 24.592 1.00 36.69 85 GLN A O 1
ATOM 637 N N . LEU A 1 86 ? -15.266 -13.956 23.301 1.00 36.43 86 LEU A N 1
ATOM 638 C CA . LEU A 1 86 ? -16.160 -14.483 24.321 1.00 37.28 86 LEU A CA 1
ATOM 639 C C . LEU A 1 86 ? -16.252 -16.021 24.323 1.00 39.34 86 LEU A C 1
ATOM 640 O O . LEU A 1 86 ? -17.065 -16.571 25.057 1.00 38.05 86 LEU A O 1
ATOM 645 N N . GLY A 1 87 ? -15.446 -16.713 23.510 1.00 37.89 87 GLY A N 1
ATOM 646 C CA . GLY A 1 87 ? -15.494 -18.173 23.442 1.00 37.64 87 GLY A CA 1
ATOM 647 C C . GLY A 1 87 ? -16.891 -18.731 23.194 1.00 36.79 87 GLY A C 1
ATOM 648 O O . GLY A 1 87 ? -17.215 -19.882 23.504 1.00 33.73 87 GLY A O 1
ATOM 649 N N . LEU A 1 88 ? -17.711 -17.879 22.601 1.00 37.31 88 LEU A N 1
ATOM 650 C CA . LEU A 1 88 ? -19.111 -18.128 22.367 1.00 35.45 88 LEU A CA 1
ATOM 651 C C . LEU A 1 88 ? -19.319 -18.474 20.882 1.00 40.97 88 LEU A C 1
ATOM 652 O O . LEU A 1 88 ? -18.518 -18.096 20.048 1.00 41.13 88 LEU A O 1
ATOM 657 N N . ARG A 1 89 ? -20.378 -19.210 20.560 1.00 44.37 89 ARG A N 1
ATOM 658 C CA . ARG A 1 89 ? -20.739 -19.516 19.175 1.00 35.29 89 ARG A CA 1
ATOM 659 C C . ARG A 1 89 ? -21.454 -18.363 18.462 1.00 36.49 89 ARG A C 1
ATOM 660 O O . ARG A 1 89 ? -21.233 -18.120 17.285 1.00 46.03 89 ARG A O 1
ATOM 668 N N . ALA A 1 90 ? -22.315 -17.666 19.192 1.00 40.19 90 ALA A N 1
ATOM 669 C CA . ALA A 1 90 ? -23.086 -16.518 18.723 1.00 35.44 90 ALA A CA 1
ATOM 670 C C . ALA A 1 90 ? -22.306 -15.213 18.822 1.00 40.90 90 ALA A C 1
ATOM 671 O O . ALA A 1 90 ? -21.218 -15.189 19.405 1.00 41.19 90 ALA A O 1
ATOM 673 N N . ASN A 1 91 ? -22.855 -14.124 18.258 1.00 44.87 91 ASN A N 1
ATOM 674 C CA . ASN A 1 91 ? -22.276 -12.783 18.475 1.00 39.76 91 ASN A CA 1
ATOM 675 C C . ASN A 1 91 ? -22.765 -12.187 19.808 1.00 43.33 91 ASN A C 1
ATOM 676 O O . ASN A 1 91 ? -23.385 -12.877 20.620 1.00 39.16 91 ASN A O 1
ATOM 681 N N . ALA A 1 92 ? -22.482 -10.911 20.033 1.00 44.94 92 ALA A N 1
ATOM 682 C CA . ALA A 1 92 ? -22.691 -10.319 21.343 1.00 40.75 92 ALA A CA 1
ATOM 683 C C . ALA A 1 92 ? -24.183 -10.162 21.675 1.00 43.94 92 ALA A C 1
ATOM 684 O O . ALA A 1 92 ? -24.533 -9.785 22.793 1.00 43.14 92 ALA A O 1
ATOM 686 N N . ASN A 1 93 ? -25.046 -10.460 20.702 1.00 42.67 93 ASN A N 1
ATOM 687 C CA . ASN A 1 93 ? -26.505 -10.392 20.860 1.00 39.25 93 ASN A CA 1
ATOM 688 C C . ASN A 1 93 ? -27.186 -11.742 21.100 1.00 37.49 93 ASN A C 1
ATOM 689 O O . ASN A 1 93 ? -28.414 -11.838 21.075 1.00 34.06 93 ASN A O 1
ATOM 694 N N . GLY A 1 94 ? -26.406 -12.797 21.282 1.00 36.63 94 GLY A N 1
ATOM 695 C CA . GLY A 1 94 ? -26.989 -14.129 21.361 1.00 39.66 94 GLY A CA 1
ATOM 696 C C . GLY A 1 94 ? -27.589 -14.605 20.042 1.00 37.99 94 GLY A C 1
ATOM 697 O O . GLY A 1 94 ? -28.359 -15.565 20.007 1.00 40.24 94 GLY A O 1
ATOM 698 N N . VAL A 1 95 ? -27.231 -13.929 18.954 1.00 38.49 95 VAL A N 1
ATOM 699 C CA . VAL A 1 95 ? -27.652 -14.317 17.612 1.00 39.55 95 VAL A CA 1
ATOM 700 C C . VAL A 1 95 ? -26.678 -15.319 16.987 1.00 39.68 95 VAL A C 1
ATOM 701 O O . VAL A 1 95 ? -25.460 -15.137 17.055 1.00 37.61 95 VAL A O 1
ATOM 705 N N . ASP A 1 96 ? -27.218 -16.389 16.404 1.00 40.20 96 ASP A N 1
ATOM 706 C CA . ASP A 1 96 ? -26.424 -17.313 15.597 1.00 39.53 96 ASP A CA 1
ATOM 707 C C . ASP A 1 96 ? -26.246 -16.667 14.207 1.00 41.08 96 ASP A C 1
ATOM 708 O O . ASP A 1 96 ? -27.186 -16.631 13.417 1.00 45.16 96 ASP A O 1
ATOM 713 N N . LEU A 1 97 ? -25.058 -16.134 13.926 1.00 35.95 97 LEU A N 1
ATOM 714 C CA . LEU A 1 97 ? -24.825 -15.394 12.685 1.00 40.01 97 LEU A CA 1
ATOM 715 C C . LEU A 1 97 ? -25.099 -16.261 11.449 1.00 39.57 97 LEU A C 1
ATOM 716 O O . LEU A 1 97 ? -25.402 -15.744 10.375 1.00 40.24 97 LEU A O 1
ATOM 721 N N . ASN A 1 98 ? -24.999 -17.574 11.610 1.00 37.45 98 ASN A N 1
ATOM 722 C CA . ASN A 1 98 ? -25.258 -18.489 10.514 1.00 38.67 98 ASN A CA 1
ATOM 723 C C . ASN A 1 98 ? -26.722 -18.900 10.489 1.00 42.52 98 ASN A C 1
ATOM 724 O O . ASN A 1 98 ? -27.071 -19.939 9.931 1.00 44.22 98 ASN A O 1
ATOM 729 N N . ARG A 1 99 ? -27.568 -18.089 11.118 1.00 38.32 99 ARG A N 1
ATOM 730 C CA . ARG A 1 99 ? -29.011 -18.167 10.902 1.00 39.03 99 ARG A CA 1
ATOM 731 C C . ARG A 1 99 ? -29.507 -16.763 10.633 1.00 39.51 99 ARG A C 1
ATOM 732 O O . ARG A 1 99 ? -30.710 -16.544 10.490 1.00 45.17 99 ARG A O 1
ATOM 740 N N . ASN A 1 100 ? -28.568 -15.821 10.554 1.00 36.20 100 ASN A N 1
ATOM 741 C CA . ASN A 1 100 ? -28.873 -14.394 10.407 1.00 39.12 100 ASN A CA 1
ATOM 742 C C . ASN A 1 100 ? -28.751 -13.793 8.973 1.00 43.68 100 ASN A C 1
ATOM 743 O O . ASN A 1 100 ? -28.964 -12.596 8.782 1.00 43.87 100 ASN A O 1
ATOM 748 N N . PHE A 1 101 ? -28.420 -14.593 7.964 1.00 38.88 101 PHE A N 1
ATOM 749 C CA . PHE A 1 101 ? -28.210 -14.024 6.637 1.00 38.40 101 PHE A CA 1
ATOM 750 C C . PHE A 1 101 ? -29.532 -13.837 5.892 1.00 42.67 101 PHE A C 1
ATOM 751 O O . PHE A 1 101 ? -30.393 -14.725 5.899 1.00 38.39 101 PHE A O 1
ATOM 759 N N . PRO A 1 102 ? -29.693 -12.672 5.232 1.00 44.60 102 PRO A N 1
ATOM 760 C CA . PRO A 1 102 ? -30.932 -12.285 4.543 1.00 41.04 102 PRO A CA 1
ATOM 761 C C . PRO A 1 102 ? -31.295 -13.168 3.336 1.00 42.50 102 PRO A C 1
ATOM 762 O O . PRO A 1 102 ? -31.925 -12.684 2.399 1.00 45.09 102 PRO A O 1
ATOM 766 N N . ALA A 1 103 ? -30.916 -14.441 3.377 1.00 38.23 103 ALA A N 1
ATOM 767 C CA . ALA A 1 103 ? -31.421 -15.449 2.451 1.00 42.63 103 ALA A CA 1
ATOM 768 C C . ALA A 1 103 ? -32.950 -15.488 2.435 1.00 44.73 103 ALA A C 1
ATOM 769 O O . ALA A 1 103 ? -33.603 -14.980 3.353 1.00 46.18 103 ALA A O 1
ATOM 771 N N . ALA A 1 104 ? -33.530 -16.086 1.397 1.00 42.17 104 ALA A N 1
ATOM 772 C CA . ALA A 1 104 ? -34.986 -16.148 1.317 1.00 43.80 104 ALA A CA 1
ATOM 773 C C . ALA A 1 104 ? -35.548 -17.010 2.458 1.00 44.88 104 ALA A C 1
ATOM 774 O O . ALA A 1 104 ? -36.615 -16.717 3.000 1.00 45.46 104 ALA A O 1
ATOM 776 N N . ASN A 1 105 ? -34.811 -18.045 2.850 1.00 44.09 105 ASN A N 1
ATOM 777 C CA . ASN A 1 105 ? -35.320 -19.005 3.833 1.00 45.48 105 ASN A CA 1
ATOM 778 C C . ASN A 1 105 ? -35.142 -18.597 5.294 1.00 43.94 105 ASN A C 1
ATOM 779 O O . ASN A 1 105 ? -35.294 -19.442 6.172 1.00 44.24 105 ASN A O 1
ATOM 784 N N . TRP A 1 106 ? -34.813 -17.322 5.535 1.00 46.34 106 TRP A N 1
ATOM 785 C CA . TRP A 1 106 ? -34.613 -16.784 6.886 1.00 40.98 106 TRP A CA 1
ATOM 786 C C . TRP A 1 106 ? -35.887 -16.860 7.698 1.00 44.50 106 TRP A C 1
ATOM 787 O O . TRP A 1 106 ? -36.946 -16.438 7.241 1.00 51.09 106 TRP A O 1
ATOM 798 N N . LYS A 1 107 ? -35.772 -17.385 8.912 1.00 50.46 107 LYS A N 1
ATOM 799 C CA . LYS A 1 107 ? -36.906 -17.496 9.828 1.00 53.65 107 LYS A CA 1
ATOM 800 C C . LYS A 1 107 ? -36.629 -16.858 11.176 1.00 48.70 107 LYS A C 1
ATOM 801 O O . LYS A 1 107 ? -35.585 -17.088 11.784 1.00 50.51 107 LYS A O 1
ATOM 807 N N . GLU A 1 108 ? -37.582 -16.053 11.632 1.00 51.33 108 GLU A N 1
ATOM 808 C CA . GLU A 1 108 ? -37.502 -15.382 12.933 1.00 52.20 108 GLU A CA 1
ATOM 809 C C . GLU A 1 108 ? -37.568 -16.363 14.091 1.00 45.90 108 GLU A C 1
ATOM 810 O O . GLU A 1 108 ? -38.068 -17.462 13.935 1.00 53.95 108 GLU A O 1
ATOM 816 N N . GLY A 1 109 ? -37.073 -15.959 15.256 1.00 52.62 109 GLY A N 1
ATOM 817 C CA . GLY A 1 109 ? -37.278 -16.717 16.483 1.00 44.85 109 GLY A CA 1
ATOM 818 C C . GLY A 1 109 ? -36.018 -17.407 16.958 1.00 45.12 109 GLY A C 1
ATOM 819 O O . GLY A 1 109 ? -34.963 -16.789 17.077 1.00 45.61 109 GLY A O 1
ATOM 820 N N . GLU A 1 110 ? -36.112 -18.704 17.203 1.00 43.16 110 GLU A N 1
ATOM 821 C CA . GLU A 1 110 ? -35.017 -19.403 17.845 1.00 45.03 110 GLU A CA 1
ATOM 822 C C . GLU A 1 110 ? -34.355 -20.467 16.971 1.00 45.77 110 GLU A C 1
ATOM 823 O O . GLU A 1 110 ? -34.963 -21.027 16.059 1.00 46.53 110 GLU A O 1
ATOM 829 N N . THR A 1 111 ? -33.087 -20.723 17.253 1.00 43.21 111 THR A N 1
ATOM 830 C CA . THR A 1 111 ? -32.359 -21.776 16.578 1.00 46.01 111 THR A CA 1
ATOM 831 C C . THR A 1 111 ? -31.633 -22.529 17.671 1.00 41.53 111 THR A C 1
ATOM 832 O O . THR A 1 111 ? -31.371 -21.962 18.722 1.00 49.12 111 THR A O 1
ATOM 836 N N . VAL A 1 112 ? -31.339 -23.806 17.445 1.00 44.31 112 VAL A N 1
ATOM 837 C CA . VAL A 1 112 ? -30.696 -24.646 18.461 1.00 46.17 112 VAL A CA 1
ATOM 838 C C . VAL A 1 112 ? -29.461 -25.352 17.904 1.00 45.40 112 VAL A C 1
ATOM 839 O O . VAL A 1 112 ? -29.505 -25.943 16.834 1.00 50.40 112 VAL A O 1
ATOM 843 N N . TYR A 1 113 ? -28.354 -25.267 18.628 1.00 42.17 113 TYR A N 1
ATOM 844 C CA . TYR A 1 113 ? -27.136 -25.941 18.223 1.00 41.53 113 TYR A CA 1
ATOM 845 C C . TYR A 1 113 ? -26.814 -27.058 19.220 1.00 48.99 113 TYR A C 1
ATOM 846 O O . TYR A 1 113 ? -27.474 -27.194 20.257 1.00 50.42 113 TYR A O 1
ATOM 855 N N . ARG A 1 114 ? -25.821 -27.875 18.899 1.00 48.79 114 ARG A N 1
ATOM 856 C CA . ARG A 1 114 ? -25.424 -28.969 19.780 1.00 53.57 114 ARG A CA 1
ATOM 857 C C . ARG A 1 114 ? -24.365 -28.471 20.753 1.00 53.93 114 ARG A C 1
ATOM 858 O O . ARG A 1 114 ? -23.373 -27.895 20.319 1.00 54.19 114 ARG A O 1
ATOM 866 N N . TRP A 1 115 ? -24.590 -28.667 22.055 1.00 58.23 115 TRP A N 1
ATOM 867 C CA . TRP A 1 115 ? -23.646 -28.227 23.090 1.00 55.47 115 TRP A CA 1
ATOM 868 C C . TRP A 1 115 ? -22.218 -28.604 22.681 1.00 56.96 115 TRP A C 1
ATOM 869 O O . TRP A 1 115 ? -21.333 -27.755 22.607 1.00 59.63 115 TRP A O 1
ATOM 880 N N . ASN A 1 116 ? -22.015 -29.880 22.373 1.00 57.93 116 ASN A N 1
ATOM 881 C CA . ASN A 1 116 ? -20.760 -30.363 21.801 1.00 56.42 116 ASN A CA 1
ATOM 882 C C . ASN A 1 116 ? -20.999 -31.730 21.209 1.00 57.10 116 ASN A C 1
ATOM 883 O O . ASN A 1 116 ? -22.101 -32.247 21.328 1.00 58.90 116 ASN A O 1
ATOM 888 N N . SER A 1 117 ? -19.969 -32.325 20.608 1.00 57.66 117 SER A N 1
ATOM 889 C CA . SER A 1 117 ? -20.085 -33.642 19.960 1.00 55.23 117 SER A CA 1
ATOM 890 C C . SER A 1 117 ? -20.555 -34.750 20.908 1.00 56.61 117 SER A C 1
ATOM 891 O O . SER A 1 117 ? -21.156 -35.741 20.479 1.00 56.70 117 SER A O 1
ATOM 894 N N . ALA A 1 118 ? -20.288 -34.567 22.199 1.00 62.45 118 ALA A N 1
ATOM 895 C CA . ALA A 1 118 ? -20.763 -35.483 23.239 1.00 58.67 118 ALA A CA 1
ATOM 896 C C . ALA A 1 118 ? -22.284 -35.451 23.393 1.00 59.81 118 ALA A C 1
ATOM 897 O O . ALA A 1 118 ? -22.910 -36.499 23.480 1.00 61.50 118 ALA A O 1
ATOM 899 N N . ALA A 1 119 ? -22.873 -34.253 23.421 1.00 63.66 119 ALA A N 1
ATOM 900 C CA . ALA A 1 119 ? -24.320 -34.096 23.625 1.00 61.97 119 ALA A CA 1
ATOM 901 C C . ALA A 1 119 ? -25.138 -34.844 22.575 1.00 63.68 119 ALA A C 1
ATOM 902 O O . ALA A 1 119 ? -24.802 -34.856 21.387 1.00 66.07 119 ALA A O 1
ATOM 904 N N . GLU A 1 120 ? -26.220 -35.466 23.033 1.00 72.91 120 GLU A N 1
ATOM 905 C CA . GLU A 1 120 ? -27.012 -36.363 22.197 1.00 73.48 120 GLU A CA 1
ATOM 906 C C . GLU A 1 120 ? -28.052 -35.638 21.360 1.00 71.59 120 GLU A C 1
ATOM 907 O O . GLU A 1 120 ? -28.570 -36.200 20.397 1.00 75.20 120 GLU A O 1
ATOM 913 N N . GLU A 1 121 ? -28.365 -34.398 21.722 1.00 70.84 121 GLU A N 1
ATOM 914 C CA . GLU A 1 121 ? -29.305 -33.619 20.929 1.00 68.90 121 GLU A CA 1
ATOM 915 C C . GLU A 1 121 ? -28.833 -32.180 20.738 1.00 60.99 121 GLU A C 1
ATOM 916 O O . GLU A 1 121 ? -27.817 -31.766 21.287 1.00 62.81 121 GLU A O 1
ATOM 922 N N . ARG A 1 122 ? -29.572 -31.440 19.920 1.00 58.69 122 ARG A N 1
ATOM 923 C CA . ARG A 1 122 ? -29.375 -30.012 19.734 1.00 51.71 122 ARG A CA 1
ATOM 924 C C . ARG A 1 122 ? -30.463 -29.311 20.535 1.00 55.60 122 ARG A C 1
ATOM 925 O O . ARG A 1 122 ? -31.637 -29.369 20.170 1.00 53.27 122 ARG A O 1
ATOM 933 N N . ASP A 1 123 ? -30.092 -28.672 21.641 1.00 57.28 123 ASP A N 1
ATOM 934 C CA . ASP A 1 123 ? -31.099 -28.057 22.490 1.00 56.49 123 ASP A CA 1
ATOM 935 C C . ASP A 1 123 ? -30.685 -26.686 23.025 1.00 53.85 123 ASP A C 1
ATOM 936 O O . ASP A 1 123 ? -31.504 -25.987 23.630 1.00 57.12 123 ASP A O 1
ATOM 941 N N . VAL A 1 124 ? -29.439 -26.289 22.792 1.00 47.38 124 VAL A N 1
ATOM 942 C CA . VAL A 1 124 ? -28.993 -24.963 23.210 1.00 48.51 124 VAL A CA 1
ATOM 943 C C . VAL A 1 124 ? -29.559 -23.851 22.325 1.00 48.96 124 VAL A C 1
ATOM 944 O O . VAL A 1 124 ? -29.240 -23.754 21.137 1.00 44.17 124 VAL A O 1
ATOM 948 N N . VAL A 1 125 ? -30.383 -22.996 22.924 1.00 51.36 125 VAL A N 1
ATOM 949 C CA . VAL A 1 125 ? -31.122 -21.979 22.178 1.00 48.33 125 VAL A CA 1
ATOM 950 C C . VAL A 1 125 ? -30.278 -20.738 21.837 1.00 44.86 125 VAL A C 1
ATOM 951 O O . VAL A 1 125 ? -29.526 -20.226 22.675 1.00 40.07 125 VAL A O 1
ATOM 955 N N . LEU A 1 126 ? -30.397 -20.289 20.584 1.00 42.50 126 LEU A N 1
ATOM 956 C CA . LEU A 1 126 ? -29.851 -19.006 20.146 1.00 37.78 126 LEU A CA 1
ATOM 957 C C . LEU A 1 126 ? -30.911 -18.221 19.390 1.00 39.02 126 LEU A C 1
ATOM 958 O O . LEU A 1 126 ? -31.955 -18.760 19.037 1.00 40.71 126 LEU A O 1
ATOM 963 N N . LEU A 1 127 ? -30.640 -16.946 19.141 1.00 37.28 127 LEU A N 1
ATOM 964 C CA . LEU A 1 127 ? -31.544 -16.100 18.350 1.00 43.20 127 LEU A CA 1
ATOM 965 C C . LEU A 1 127 ? -31.151 -15.973 16.830 1.00 45.76 127 LEU A C 1
ATOM 966 O O . LEU A 1 127 ? -29.973 -16.061 16.458 1.00 44.03 127 LEU A O 1
ATOM 971 N N . THR A 1 128 ? -32.135 -15.762 15.954 1.00 44.44 128 THR A N 1
ATOM 972 C CA . THR A 1 128 ? -31.840 -15.648 14.520 1.00 44.47 128 THR A CA 1
ATOM 973 C C . THR A 1 128 ? -31.758 -14.189 14.048 1.00 46.64 128 THR A C 1
ATOM 974 O O . THR A 1 128 ? -31.532 -13.928 12.860 1.00 44.85 128 THR A O 1
ATOM 978 N N . GLY A 1 129 ? -31.929 -13.245 14.976 1.00 48.06 129 GLY A N 1
ATOM 979 C CA . GLY A 1 129 ? -31.992 -11.833 14.630 1.00 43.03 129 GLY A CA 1
ATOM 980 C C . GLY A 1 129 ? -33.430 -11.358 14.656 1.00 44.93 129 GLY A C 1
ATOM 981 O O . GLY A 1 129 ? -34.361 -12.142 14.494 1.00 41.55 129 GLY A O 1
ATOM 982 N N . ASP A 1 130 ? -33.640 -10.074 14.899 1.00 52.36 130 ASP A N 1
ATOM 983 C CA . ASP A 1 130 ? -35.012 -9.580 14.946 1.00 52.81 130 ASP A CA 1
ATOM 984 C C . ASP A 1 130 ? -35.458 -9.209 13.534 1.00 48.50 130 ASP A C 1
ATOM 985 O O . ASP A 1 130 ? -36.612 -8.863 13.302 1.00 51.93 130 ASP A O 1
ATOM 990 N N . LYS A 1 131 ? -34.531 -9.281 12.592 1.00 43.99 131 LYS A N 1
ATOM 991 C CA . LYS A 1 131 ? -34.891 -9.137 11.195 1.00 47.49 131 LYS A CA 1
ATOM 992 C C . LYS A 1 131 ? -33.822 -9.814 10.346 1.00 45.92 131 LYS A C 1
ATOM 993 O O . LYS A 1 131 ? -32.684 -9.969 10.800 1.00 42.70 131 LYS A O 1
ATOM 999 N N . PRO A 1 132 ? -34.187 -10.241 9.119 1.00 48.98 132 PRO A N 1
ATOM 1000 C CA . PRO A 1 132 ? -33.230 -10.829 8.168 1.00 43.64 132 PRO A CA 1
ATOM 1001 C C . PRO A 1 132 ? -31.997 -9.971 8.022 1.00 46.37 132 PRO A C 1
ATOM 1002 O O . PRO A 1 132 ? -32.142 -8.797 7.681 1.00 49.52 132 PRO A O 1
ATOM 1006 N N . GLY A 1 133 ? -30.815 -10.519 8.297 1.00 44.17 133 GLY A N 1
ATOM 1007 C CA . GLY A 1 133 ? -29.596 -9.736 8.187 1.00 38.21 133 GLY A CA 1
ATOM 1008 C C . GLY A 1 133 ? -29.474 -8.654 9.250 1.00 47.61 133 GLY A C 1
ATOM 1009 O O . GLY A 1 133 ? -28.817 -7.642 9.010 1.00 49.78 133 GLY A O 1
ATOM 1010 N N . SER A 1 134 ? -30.077 -8.860 10.427 1.00 44.05 134 SER A N 1
ATOM 1011 C CA . SER A 1 134 ? -30.044 -7.847 11.484 1.00 43.07 134 SER A CA 1
ATOM 1012 C C . SER A 1 134 ? -28.624 -7.447 11.946 1.00 46.93 134 SER A C 1
ATOM 1013 O O . SER A 1 134 ? -28.350 -6.262 12.185 1.00 43.64 134 SER A O 1
ATOM 1016 N N . GLU A 1 135 ? -27.724 -8.419 12.077 1.00 42.17 135 GLU A N 1
ATOM 1017 C CA . GLU A 1 135 ? -26.493 -8.178 12.827 1.00 44.28 135 GLU A CA 1
ATOM 1018 C C . GLU A 1 135 ? -25.400 -7.451 12.016 1.00 44.96 135 GLU A C 1
ATOM 1019 O O . GLU A 1 135 ? -25.258 -7.677 10.813 1.00 38.61 135 GLU A O 1
ATOM 1025 N N . PRO A 1 136 ? -24.615 -6.583 12.692 1.00 39.60 136 PRO A N 1
ATOM 1026 C CA . PRO A 1 136 ? -23.591 -5.793 12.004 1.00 38.67 136 PRO A CA 1
ATOM 1027 C C . PRO A 1 136 ? -22.532 -6.670 11.350 1.00 40.50 136 PRO A C 1
ATOM 1028 O O . PRO A 1 136 ? -22.158 -6.385 10.213 1.00 42.42 136 PRO A O 1
ATOM 1032 N N . GLU A 1 137 ? -22.071 -7.708 12.042 1.00 37.47 137 GLU A N 1
ATOM 1033 C CA . GLU A 1 137 ? -21.181 -8.691 11.442 1.00 35.05 137 GLU A CA 1
ATOM 1034 C C . GLU A 1 137 ? -21.758 -9.275 10.154 1.00 42.17 137 GLU A C 1
ATOM 1035 O O . GLU A 1 137 ? -21.020 -9.540 9.212 1.00 42.93 137 GLU A O 1
ATOM 1041 N N . THR A 1 138 ? -23.074 -9.483 10.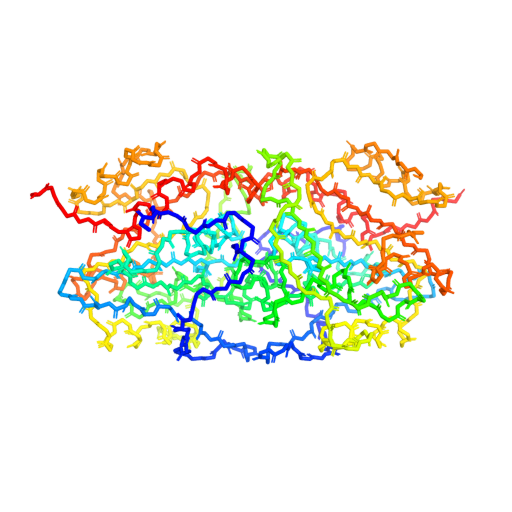110 1.00 39.98 138 THR A N 1
ATOM 1042 C CA . THR A 1 138 ? -23.702 -10.085 8.934 1.00 39.94 138 THR A CA 1
ATOM 1043 C C . THR A 1 138 ? -23.777 -9.129 7.747 1.00 43.55 138 THR A C 1
ATOM 1044 O O . THR A 1 138 ? -23.440 -9.477 6.609 1.00 43.68 138 THR A O 1
ATOM 1048 N N . GLN A 1 139 ? -24.245 -7.920 8.026 1.00 42.70 139 GLN A N 1
ATOM 1049 C CA . GLN A 1 139 ? -24.342 -6.890 7.015 1.00 42.93 139 GLN A CA 1
ATOM 1050 C C . GLN A 1 139 ? -22.991 -6.589 6.412 1.00 40.27 139 GLN A C 1
ATOM 1051 O O . GLN A 1 139 ? -22.865 -6.511 5.194 1.00 41.81 139 GLN A O 1
ATOM 1057 N N . ALA A 1 140 ? -21.983 -6.447 7.263 1.00 38.38 140 ALA A N 1
ATOM 1058 C CA . ALA A 1 140 ? -20.658 -6.081 6.803 1.00 36.64 140 ALA A CA 1
ATOM 1059 C C . ALA A 1 140 ? -20.103 -7.111 5.831 1.00 40.15 140 ALA A C 1
ATOM 1060 O O . ALA A 1 140 ? -19.560 -6.752 4.786 1.00 39.28 140 ALA A O 1
ATOM 1062 N N . LEU A 1 141 ? -20.240 -8.386 6.168 1.00 40.55 141 LEU A N 1
ATOM 1063 C CA . LEU A 1 141 ? -19.762 -9.422 5.266 1.00 40.67 141 LEU A CA 1
ATOM 1064 C C . LEU A 1 141 ? -20.563 -9.433 3.965 1.00 39.72 141 LEU A C 1
ATOM 1065 O O . LEU A 1 141 ? -19.998 -9.644 2.913 1.00 43.72 141 LEU A O 1
ATOM 1070 N N . CYS A 1 142 ? -21.875 -9.223 4.046 1.00 41.46 142 CYS A N 1
ATOM 1071 C CA . CYS A 1 142 ? -22.739 -9.214 2.869 1.00 39.38 142 CYS A CA 1
ATOM 1072 C C . CYS A 1 142 ? -22.368 -8.124 1.872 1.00 45.11 142 CYS A C 1
ATOM 1073 O O . CYS A 1 142 ? -22.464 -8.331 0.650 1.00 44.38 142 CYS A O 1
ATOM 1076 N N . GLN A 1 143 ? -21.954 -6.968 2.390 1.00 40.02 143 GLN A N 1
ATOM 1077 C CA . GLN A 1 143 ? -21.566 -5.855 1.538 1.00 44.43 143 GLN A CA 1
ATOM 1078 C C . GLN A 1 143 ? -20.167 -6.039 0.948 1.00 46.95 143 GLN A C 1
ATOM 1079 O O . GLN A 1 143 ? -19.922 -5.685 -0.219 1.00 47.64 143 GLN A O 1
ATOM 1085 N N . LEU A 1 144 ? -19.263 -6.589 1.754 1.00 42.60 144 LEU A N 1
ATOM 1086 C CA . LEU A 1 144 ? -17.943 -7.001 1.293 1.00 42.66 144 LEU A CA 1
ATOM 1087 C C . LEU A 1 144 ? -18.068 -7.887 0.050 1.00 45.24 144 LEU A C 1
ATOM 1088 O O . LEU A 1 144 ? -17.452 -7.613 -0.978 1.00 47.83 144 LEU A O 1
ATOM 1093 N N . ILE A 1 145 ? -18.890 -8.929 0.141 1.00 40.51 145 ILE A N 1
ATOM 1094 C CA . ILE A 1 145 ? -19.016 -9.895 -0.948 1.00 48.52 145 ILE A CA 1
ATOM 1095 C C . ILE A 1 145 ? -19.711 -9.286 -2.189 1.00 44.77 145 ILE A C 1
ATOM 1096 O O . ILE A 1 145 ? -19.534 -9.780 -3.298 1.00 45.01 145 ILE A O 1
ATOM 1101 N N . HIS A 1 146 ? -20.465 -8.200 -2.009 1.00 46.97 146 HIS A N 1
ATOM 1102 C CA . HIS A 1 146 ? -21.026 -7.454 -3.145 1.00 45.18 146 HIS A CA 1
ATOM 1103 C C . HIS A 1 146 ? -19.961 -6.584 -3.793 1.00 47.24 146 HIS A C 1
ATOM 1104 O O . HIS A 1 146 ? -19.813 -6.586 -5.013 1.00 58.19 146 HIS A O 1
ATOM 1111 N N . ARG A 1 147 ? -19.213 -5.852 -2.974 1.00 50.90 147 ARG A N 1
ATOM 1112 C CA . ARG A 1 147 ? -18.113 -5.014 -3.458 1.00 53.08 147 ARG A CA 1
ATOM 1113 C C . ARG A 1 147 ? -17.099 -5.822 -4.300 1.00 54.90 147 ARG A C 1
ATOM 1114 O O . ARG A 1 147 ? -16.801 -5.458 -5.447 1.00 50.91 147 ARG A O 1
ATOM 1122 N N . ILE A 1 148 ? -16.596 -6.928 -3.741 1.00 50.47 148 ILE A N 1
ATOM 1123 C CA . ILE A 1 148 ? -15.481 -7.653 -4.357 1.00 45.62 148 ILE A CA 1
ATOM 1124 C C . ILE A 1 148 ? -15.883 -8.688 -5.408 1.00 44.89 148 ILE A C 1
ATOM 1125 O O . ILE A 1 148 ? -15.050 -9.059 -6.247 1.00 49.33 148 ILE A O 1
ATOM 1130 N N . GLN A 1 149 ? -17.136 -9.151 -5.352 1.00 45.84 149 GLN A N 1
ATOM 1131 C CA . GLN A 1 149 ? -17.679 -10.203 -6.237 1.00 48.75 149 GLN A CA 1
ATOM 1132 C C . GLN A 1 149 ? -16.763 -11.423 -6.422 1.00 50.50 149 GLN A C 1
ATOM 1133 O O . GLN A 1 149 ? -16.203 -11.635 -7.511 1.00 52.04 149 GLN A O 1
ATOM 1139 N N . PRO A 1 150 ? -16.612 -12.237 -5.376 1.00 43.54 150 PRO A N 1
ATOM 1140 C CA . PRO A 1 150 ? -15.668 -13.359 -5.456 1.00 49.66 150 PRO A CA 1
ATOM 1141 C C . PRO A 1 150 ? -16.102 -14.452 -6.426 1.00 46.85 150 PRO A C 1
ATOM 1142 O O . PRO A 1 150 ? -17.287 -14.546 -6.739 1.00 49.05 150 PRO A O 1
ATOM 1146 N N . ALA A 1 151 ? -15.153 -15.268 -6.876 1.00 42.97 151 ALA A N 1
ATOM 1147 C CA . ALA A 1 151 ? -15.453 -16.417 -7.724 1.00 41.50 151 ALA A CA 1
ATOM 1148 C C . ALA A 1 151 ? -16.215 -17.494 -6.953 1.00 46.59 151 ALA A C 1
ATOM 1149 O O . ALA A 1 151 ? -17.017 -18.241 -7.520 1.00 50.83 151 ALA A O 1
ATOM 1151 N N . TRP A 1 152 ? -15.933 -17.571 -5.654 1.00 50.34 152 TRP A N 1
ATOM 1152 C CA . TRP A 1 152 ? -16.532 -18.552 -4.753 1.00 47.19 152 TRP A CA 1
ATOM 1153 C C . TRP A 1 152 ? -16.175 -18.209 -3.305 1.00 47.10 152 TRP A C 1
ATOM 1154 O O . TRP A 1 152 ? -15.452 -17.240 -3.050 1.00 46.53 152 TRP A O 1
ATOM 1165 N N . VAL A 1 153 ? -16.694 -18.992 -2.362 1.00 44.96 153 VAL A N 1
ATOM 1166 C CA . VAL A 1 153 ? -16.396 -18.809 -0.950 1.00 40.74 153 VAL A CA 1
ATOM 1167 C C . VAL A 1 153 ? -16.170 -20.151 -0.267 1.00 40.69 153 VAL A C 1
ATOM 1168 O O . VAL A 1 153 ? -17.001 -21.034 -0.378 1.00 42.03 153 VAL A O 1
ATOM 1172 N N . VAL A 1 154 ? -15.050 -20.307 0.438 1.00 41.52 154 VAL A N 1
ATOM 1173 C CA . VAL A 1 154 ? -14.895 -21.424 1.371 1.00 42.24 154 VAL A CA 1
ATOM 1174 C C . VAL A 1 154 ? -14.996 -20.914 2.817 1.00 46.13 154 VAL A C 1
ATOM 1175 O O . VAL A 1 154 ? -14.217 -20.055 3.245 1.00 45.81 154 VAL A O 1
ATOM 1179 N N . SER A 1 155 ? -15.969 -21.435 3.557 1.00 46.32 155 SER A N 1
ATOM 1180 C CA . SER A 1 155 ? -16.191 -21.039 4.944 1.00 42.91 155 SER A CA 1
ATOM 1181 C C . SER A 1 155 ? -15.904 -22.195 5.895 1.00 46.44 155 SER A C 1
ATOM 1182 O O . SER A 1 155 ? -16.586 -23.211 5.866 1.00 48.67 155 SER A O 1
ATOM 1185 N N . PHE A 1 156 ? -14.884 -22.030 6.730 1.00 48.26 156 PHE A N 1
ATOM 1186 C CA . PHE A 1 156 ? -14.460 -23.067 7.671 1.00 50.15 156 PHE A CA 1
ATOM 1187 C C . PHE A 1 156 ? -15.236 -23.071 8.987 1.00 44.95 156 PHE A C 1
ATOM 1188 O O . PHE A 1 156 ? -15.457 -22.010 9.562 1.00 39.89 156 PHE A O 1
ATOM 1196 N N . HIS A 1 157 ? -15.630 -24.268 9.446 1.00 48.22 157 HIS A N 1
ATOM 1197 C CA . HIS A 1 157 ? -16.289 -24.456 10.747 1.00 51.07 157 HIS A CA 1
ATOM 1198 C C . HIS A 1 157 ? -15.728 -25.620 11.584 1.00 48.83 157 HIS A C 1
ATOM 1199 O O . HIS A 1 157 ? -14.760 -26.266 11.192 1.00 49.04 157 HIS A O 1
ATOM 1206 N N . ASP A 1 158 ? -16.384 -25.867 12.727 1.00 53.24 158 ASP A N 1
ATOM 1207 C CA . ASP A 1 158 ? -16.175 -27.009 13.645 1.00 51.40 158 ASP A CA 1
ATOM 1208 C C . ASP A 1 158 ? -17.495 -27.679 13.986 1.00 56.79 158 ASP A C 1
ATOM 1209 O O . ASP A 1 158 ? -18.524 -27.005 14.033 1.00 61.70 158 ASP A O 1
ATOM 1214 N N . PRO A 1 159 ? -17.473 -28.986 14.306 1.00 56.94 159 PRO A N 1
ATOM 1215 C CA . PRO A 1 159 ? -16.363 -29.931 14.212 1.00 56.47 159 PRO A CA 1
ATOM 1216 C C . PRO A 1 159 ? -16.791 -31.172 13.433 1.00 53.24 159 PRO A C 1
ATOM 1217 O O . PRO A 1 159 ? -16.467 -32.286 13.845 1.00 52.46 159 PRO A O 1
ATOM 1221 N N . LEU A 1 160 ? -17.512 -30.974 12.331 1.00 49.58 160 LEU A N 1
ATOM 1222 C CA . LEU A 1 160 ? -18.219 -32.065 11.676 1.00 47.81 160 LEU A CA 1
ATOM 1223 C C . LEU A 1 160 ? -17.368 -32.864 10.696 1.00 51.11 160 LEU A C 1
ATOM 1224 O O . LEU A 1 160 ? -17.875 -33.788 10.055 1.00 48.14 160 LEU A O 1
ATOM 1229 N N . ALA A 1 161 ? -16.088 -32.507 10.594 1.00 47.18 161 ALA A N 1
ATOM 1230 C CA . ALA A 1 161 ? -15.084 -33.332 9.916 1.00 53.42 161 ALA A CA 1
ATOM 1231 C C . ALA A 1 161 ? -15.450 -33.726 8.475 1.00 52.71 161 ALA A C 1
ATOM 1232 O O . ALA A 1 161 ? -15.443 -34.913 8.125 1.00 50.87 161 ALA A O 1
ATOM 1234 N N . CYS A 1 162 ? -15.731 -32.732 7.639 1.00 50.64 162 CYS A N 1
ATOM 1235 C CA . CYS A 1 162 ? -16.104 -33.009 6.261 1.00 55.12 162 CYS A CA 1
ATOM 1236 C C . CYS A 1 162 ? -16.136 -31.748 5.401 1.00 57.16 162 CYS A C 1
ATOM 1237 O O . CYS A 1 162 ? -16.160 -30.631 5.924 1.00 56.58 162 CYS A O 1
ATOM 1240 N N . ILE A 1 163 ? -16.147 -31.951 4.082 1.00 53.24 163 ILE A N 1
ATOM 1241 C CA . ILE A 1 163 ? -16.252 -30.881 3.098 1.00 52.88 163 ILE A CA 1
ATOM 1242 C C . ILE A 1 163 ? -17.648 -30.871 2.481 1.00 57.80 163 ILE A C 1
ATOM 1243 O O . ILE A 1 163 ? -18.016 -31.814 1.777 1.00 59.84 163 ILE A O 1
ATOM 1248 N N . GLU A 1 164 ? -18.426 -29.819 2.734 1.00 52.51 164 GLU A N 1
ATOM 1249 C CA . GLU A 1 164 ? -19.790 -29.755 2.212 1.00 55.34 164 GLU A CA 1
ATOM 1250 C C . GLU A 1 164 ? -19.878 -28.940 0.936 1.00 59.91 164 GLU A C 1
ATOM 1251 O O . GLU A 1 164 ? -20.027 -27.724 0.995 1.00 61.58 164 GLU A O 1
ATOM 1257 N N . ASP A 1 165 ? -19.791 -29.605 -0.212 1.00 60.69 165 ASP A N 1
ATOM 1258 C CA . ASP A 1 165 ? -19.898 -28.917 -1.489 1.00 58.46 165 ASP A CA 1
ATOM 1259 C C . ASP A 1 165 ? -21.204 -29.274 -2.171 1.00 60.81 165 ASP A C 1
ATOM 1260 O O . ASP A 1 165 ? -21.332 -30.362 -2.736 1.00 62.45 165 ASP A O 1
ATOM 1265 N N . PRO A 1 166 ? -22.166 -28.337 -2.139 1.00 63.78 166 PRO A N 1
ATOM 1266 C CA . PRO A 1 166 ? -23.507 -28.463 -2.744 1.00 60.86 166 PRO A CA 1
ATOM 1267 C C . PRO A 1 166 ? -23.462 -28.641 -4.259 1.00 58.22 166 PRO A C 1
ATOM 1268 O O . PRO A 1 166 ? -24.455 -29.059 -4.858 1.00 61.40 166 PRO A O 1
ATOM 1272 N N . ARG A 1 167 ? -22.322 -28.334 -4.867 1.00 55.96 167 ARG A N 1
ATOM 1273 C CA . ARG A 1 167 ? -22.168 -28.497 -6.309 1.00 61.76 167 ARG A CA 1
ATOM 1274 C C . ARG A 1 167 ? -21.440 -29.783 -6.683 1.00 61.07 167 ARG A C 1
ATOM 1275 O O . ARG A 1 167 ? -21.567 -30.256 -7.817 1.00 66.32 167 ARG A O 1
ATOM 1283 N N . HIS A 1 168 ? -20.705 -30.344 -5.720 1.00 60.29 168 HIS A N 1
ATOM 1284 C CA . HIS A 1 168 ? -19.739 -31.420 -5.967 1.00 61.50 168 HIS A CA 1
ATOM 1285 C C . HIS A 1 168 ? -18.836 -31.043 -7.138 1.00 66.82 168 HIS A C 1
ATOM 1286 O O . HIS A 1 168 ? -18.938 -31.617 -8.227 1.00 70.29 168 HIS A O 1
ATOM 1293 N N . SER A 1 169 ? -17.963 -30.064 -6.918 1.00 60.73 169 SER A N 1
ATOM 1294 C CA . SER A 1 169 ? -17.096 -29.562 -7.979 1.00 59.74 169 SER A CA 1
ATOM 1295 C C . SER A 1 169 ? -15.634 -29.958 -7.773 1.00 61.24 169 SER A C 1
ATOM 1296 O O . SER A 1 169 ? -15.326 -30.822 -6.957 1.00 63.70 169 SER A O 1
ATOM 1299 N N . GLU A 1 170 ? -14.734 -29.313 -8.507 1.00 59.36 170 GLU A N 1
ATOM 1300 C CA . GLU A 1 170 ? -13.310 -29.630 -8.423 1.00 60.94 170 GLU A CA 1
ATOM 1301 C C . GLU A 1 170 ? -12.686 -29.209 -7.085 1.00 59.80 170 GLU A C 1
ATOM 1302 O O . GLU A 1 170 ? -11.969 -29.983 -6.424 1.00 54.36 170 GLU A O 1
ATOM 1308 N N . LEU A 1 171 ? -12.957 -27.964 -6.711 1.00 58.64 171 LEU A N 1
ATOM 1309 C CA . LEU A 1 171 ? -12.456 -27.387 -5.480 1.00 56.14 171 LEU A CA 1
ATOM 1310 C C . LEU A 1 171 ? -12.938 -28.226 -4.303 1.00 55.93 171 LEU A C 1
ATOM 1311 O O . LEU A 1 171 ? -12.196 -28.480 -3.353 1.00 49.42 171 LEU A O 1
ATOM 1316 N N . GLY A 1 172 ? -14.180 -28.685 -4.407 1.00 56.50 172 GLY A N 1
ATOM 1317 C CA . GLY A 1 172 ? -14.772 -29.540 -3.399 1.00 59.30 172 GLY A CA 1
ATOM 1318 C C . GLY A 1 172 ? -14.052 -30.866 -3.257 1.00 61.38 172 GLY A C 1
ATOM 1319 O O . GLY A 1 172 ? -13.886 -31.375 -2.140 1.00 61.46 172 GLY A O 1
ATOM 1320 N N . GLU A 1 173 ? -13.627 -31.430 -4.387 1.00 60.68 173 GLU A N 1
ATOM 1321 C CA . GLU A 1 173 ? -12.890 -32.692 -4.381 1.00 60.97 173 GLU A CA 1
ATOM 1322 C C . GLU A 1 173 ? -11.411 -32.451 -4.081 1.00 57.18 173 GLU A C 1
ATOM 1323 O O . GLU A 1 173 ? -10.747 -33.306 -3.500 1.00 56.72 173 GLU A O 1
ATOM 1329 N N . TRP A 1 174 ? -10.901 -31.284 -4.457 1.00 55.02 174 TRP A N 1
ATOM 1330 C CA . TRP A 1 174 ? -9.574 -30.893 -4.023 1.00 50.07 174 TRP A CA 1
ATOM 1331 C C . TRP A 1 174 ? -9.537 -30.799 -2.508 1.00 57.32 174 TRP A C 1
ATOM 1332 O O . TRP A 1 174 ? -8.645 -31.356 -1.864 1.00 57.74 174 TRP A O 1
ATOM 1343 N N . LEU A 1 175 ? -10.507 -30.082 -1.944 1.00 56.70 175 LEU A N 1
ATOM 1344 C CA . LEU A 1 175 ? -10.562 -29.850 -0.502 1.00 53.98 175 LEU A CA 1
ATOM 1345 C C . LEU A 1 175 ? -10.649 -31.170 0.237 1.00 54.56 175 LEU A C 1
ATOM 1346 O O . LEU A 1 175 ? -9.983 -31.368 1.257 1.00 53.13 175 LEU A O 1
ATOM 1351 N N . ALA A 1 176 ? -11.467 -32.079 -0.289 1.00 54.61 176 ALA A N 1
ATOM 1352 C CA . ALA A 1 176 ? -11.688 -33.364 0.364 1.00 53.69 176 ALA A CA 1
ATOM 1353 C C . ALA A 1 176 ? -10.389 -34.133 0.447 1.00 58.58 176 ALA A C 1
ATOM 1354 O O . ALA A 1 176 ? -10.054 -34.709 1.487 1.00 59.38 176 ALA A O 1
ATOM 1356 N N . GLN A 1 177 ? -9.641 -34.104 -0.649 1.00 57.88 177 GLN A N 1
ATOM 1357 C CA . GLN A 1 177 ? -8.394 -34.841 -0.739 1.00 61.02 177 GLN A CA 1
ATOM 1358 C C . GLN A 1 177 ? -7.290 -34.153 0.062 1.00 58.38 177 GLN A C 1
ATOM 1359 O O . GLN A 1 177 ? -6.626 -34.792 0.878 1.00 59.14 177 GLN A O 1
ATOM 1365 N N . ALA A 1 178 ? -7.119 -32.851 -0.158 1.00 58.00 178 ALA A N 1
ATOM 1366 C CA . ALA A 1 178 ? -6.089 -32.059 0.529 1.00 51.80 178 ALA A CA 1
ATOM 1367 C C . ALA A 1 178 ? -6.213 -32.040 2.049 1.00 59.67 178 ALA A C 1
ATOM 1368 O O . ALA A 1 178 ? -5.199 -31.954 2.742 1.00 68.19 178 ALA A O 1
ATOM 1370 N N . PHE A 1 179 ? -7.430 -32.104 2.587 1.00 56.21 179 PHE A N 1
ATOM 1371 C CA . PHE A 1 179 ? -7.592 -32.031 4.054 1.00 60.70 179 PHE A CA 1
ATOM 1372 C C . PHE A 1 179 ? -7.927 -33.393 4.678 1.00 60.52 179 PHE A C 1
ATOM 1373 O O . PHE A 1 179 ? -8.138 -33.496 5.889 1.00 54.68 179 PHE A O 1
ATOM 1381 N N . GLU A 1 180 ? -7.981 -34.419 3.830 1.00 62.53 180 GLU A N 1
ATOM 1382 C CA . GLU A 1 180 ? -8.393 -35.783 4.191 1.00 63.24 180 GLU A CA 1
ATOM 1383 C C . GLU A 1 180 ? -9.727 -35.852 4.928 1.00 57.53 180 GLU A C 1
ATOM 1384 O O . GLU A 1 180 ? -9.890 -36.564 5.923 1.00 54.40 180 GLU A O 1
ATOM 1390 N N . LEU A 1 181 ? -10.696 -35.144 4.366 1.00 55.56 181 LEU A N 1
ATOM 1391 C CA . LEU A 1 181 ? -12.047 -35.127 4.875 1.00 54.64 181 LEU A CA 1
ATOM 1392 C C . LEU A 1 181 ? -12.986 -35.598 3.793 1.00 55.38 181 LEU A C 1
ATOM 1393 O O . LEU A 1 181 ? -12.817 -35.245 2.628 1.00 53.07 181 LEU A O 1
ATOM 1398 N N . PRO A 1 182 ? -13.986 -36.391 4.177 1.00 52.05 182 PRO A N 1
ATOM 1399 C CA . PRO A 1 182 ? -15.030 -36.862 3.265 1.00 55.59 182 PRO A CA 1
ATOM 1400 C C . PRO A 1 182 ? -15.707 -35.712 2.530 1.00 56.74 182 PRO A C 1
ATOM 1401 O O . PRO A 1 182 ? -15.825 -34.630 3.098 1.00 56.15 182 PRO A O 1
ATOM 1405 N N . LEU A 1 183 ? -16.132 -35.939 1.288 1.00 59.87 183 LEU A N 1
ATOM 1406 C CA . LEU A 1 183 ? -16.884 -34.930 0.548 1.00 56.73 183 LEU A CA 1
ATOM 1407 C C . LEU A 1 183 ? -18.367 -35.271 0.554 1.00 60.14 183 LEU A C 1
ATOM 1408 O O . LEU A 1 183 ? -18.764 -36.375 0.205 1.00 67.09 183 LEU A O 1
ATOM 1413 N N . VAL A 1 184 ? -19.178 -34.301 0.954 1.00 61.78 184 VAL A N 1
ATOM 1414 C CA . VAL A 1 184 ? -20.602 -34.495 1.197 1.00 59.85 184 VAL A CA 1
ATOM 1415 C C . VAL A 1 184 ? -21.321 -33.285 0.593 1.00 57.38 184 VAL A C 1
ATOM 1416 O O . VAL A 1 184 ? -20.664 -32.296 0.272 1.00 60.34 184 VAL A O 1
ATOM 1420 N N . THR A 1 185 ? -22.633 -33.344 0.377 1.00 57.84 185 THR A N 1
ATOM 1421 C CA . THR A 1 185 ? -23.328 -32.144 -0.106 1.00 59.45 185 THR A CA 1
ATOM 1422 C C . THR A 1 185 ? -23.975 -31.322 1.034 1.00 65.96 185 THR A C 1
ATOM 1423 O O . THR A 1 185 ? -24.078 -30.093 0.934 1.00 63.21 185 THR A O 1
ATOM 1427 N N . SER A 1 186 ? -24.377 -31.969 2.128 1.00 66.10 186 SER A N 1
ATOM 1428 C CA . SER A 1 186 ? -25.000 -31.221 3.221 1.00 67.41 186 SER A CA 1
ATOM 1429 C C . SER A 1 186 ? -24.791 -31.797 4.617 1.00 71.29 186 SER A C 1
ATOM 1430 O O . SER A 1 186 ? -24.554 -32.997 4.780 1.00 72.76 186 SER A O 1
ATOM 1433 N N . VAL A 1 187 ? -24.888 -30.920 5.618 1.00 66.72 187 VAL A N 1
ATOM 1434 C CA . VAL A 1 187 ? -25.129 -31.345 6.993 1.00 65.18 187 VAL A CA 1
ATOM 1435 C C . VAL A 1 187 ? -26.603 -31.732 7.091 1.00 67.98 187 VAL A C 1
ATOM 1436 O O . VAL A 1 187 ? -27.488 -30.870 7.060 1.00 70.22 187 VAL A O 1
ATOM 1440 N N . GLY A 1 188 ? -26.881 -33.024 7.208 1.00 65.31 188 GLY A N 1
ATOM 1441 C CA . GLY A 1 188 ? -28.247 -33.528 7.140 1.00 58.76 188 GLY A CA 1
ATOM 1442 C C . GLY A 1 188 ? -29.320 -32.886 8.009 1.00 62.23 188 GLY A C 1
ATOM 1443 O O . GLY A 1 188 ? -30.267 -33.565 8.419 1.00 65.01 188 GLY A O 1
ATOM 1444 N N . TYR A 1 189 ? -29.181 -31.592 8.299 1.00 63.05 189 TYR A N 1
ATOM 1445 C CA . TYR A 1 189 ? -30.235 -30.827 8.973 1.00 64.67 189 TYR A CA 1
ATOM 1446 C C . TYR A 1 189 ? -30.358 -29.448 8.323 1.00 57.87 189 TYR A C 1
ATOM 1447 O O . TYR A 1 189 ? -29.455 -29.003 7.607 1.00 51.56 189 TYR A O 1
ATOM 1456 N N . GLU A 1 190 ? -31.487 -28.790 8.594 1.00 60.06 190 GLU A N 1
ATOM 1457 C CA . GLU A 1 190 ? -31.860 -27.518 7.978 1.00 59.14 190 GLU A CA 1
ATOM 1458 C C . GLU A 1 190 ? -31.233 -26.329 8.700 1.00 50.85 190 GLU A C 1
ATOM 1459 O O . GLU A 1 190 ? -31.171 -26.317 9.915 1.00 58.57 190 GLU A O 1
ATOM 1465 N N . THR A 1 191 ? -30.755 -25.339 7.946 1.00 54.00 191 THR A N 1
ATOM 1466 C CA . THR A 1 191 ? -30.152 -24.146 8.536 1.00 47.53 191 THR A CA 1
ATOM 1467 C C . THR A 1 191 ? -30.677 -22.852 7.890 1.00 41.45 191 THR A C 1
ATOM 1468 O O . THR A 1 191 ? -29.974 -22.225 7.110 1.00 39.73 191 THR A O 1
ATOM 1472 N N . PRO A 1 192 ? -31.904 -22.429 8.254 1.00 42.92 192 PRO A N 1
ATOM 1473 C CA . PRO A 1 192 ? -32.490 -21.206 7.692 1.00 37.01 192 PRO A CA 1
ATOM 1474 C C . PRO A 1 192 ? -31.633 -19.979 7.971 1.00 39.57 192 PRO A C 1
ATOM 1475 O O . PRO A 1 192 ? -31.125 -19.825 9.076 1.00 40.57 192 PRO A O 1
ATOM 1479 N N . GLY A 1 193 ? -31.461 -19.117 6.976 1.00 39.80 193 GLY A N 1
ATOM 1480 C CA . GLY A 1 193 ? -30.688 -17.900 7.151 1.00 38.29 193 GLY A CA 1
ATOM 1481 C C . GLY A 1 193 ? -29.183 -18.121 7.187 1.00 40.00 193 GLY A C 1
ATOM 1482 O O . GLY A 1 193 ? -28.439 -17.201 7.517 1.00 42.36 193 GLY A O 1
ATOM 1483 N N . SER A 1 194 ? -28.730 -19.327 6.846 1.00 40.86 194 SER A N 1
ATOM 1484 C CA . SER A 1 194 ? -27.293 -19.644 6.823 1.00 42.18 194 SER A CA 1
ATOM 1485 C C . SER A 1 194 ? -26.535 -18.890 5.716 1.00 41.57 194 SER A C 1
ATOM 1486 O O . SER A 1 194 ? -27.137 -18.397 4.756 1.00 39.25 194 SER A O 1
ATOM 1489 N N . PHE A 1 195 ? -25.216 -18.793 5.870 1.00 37.86 195 PHE A N 1
ATOM 1490 C CA . PHE A 1 195 ? -24.395 -18.049 4.932 1.00 36.60 195 PHE A CA 1
ATOM 1491 C C . PHE A 1 195 ? -24.479 -18.719 3.554 1.00 42.28 195 PHE A C 1
ATOM 1492 O O . PHE A 1 195 ? -24.632 -18.052 2.528 1.00 43.47 195 PHE A O 1
ATOM 1500 N N . GLY A 1 196 ? -24.421 -20.045 3.546 1.00 40.67 196 GLY A N 1
ATOM 1501 C CA . GLY A 1 196 ? -24.578 -20.806 2.328 1.00 38.86 196 GLY A CA 1
ATOM 1502 C C . GLY A 1 196 ? -25.941 -20.634 1.698 1.00 38.73 196 GLY A C 1
ATOM 1503 O O . GLY A 1 196 ? -26.064 -20.651 0.478 1.00 45.61 196 GLY A O 1
ATOM 1504 N N . SER A 1 197 ? -26.970 -20.475 2.520 1.00 39.71 197 SER A N 1
ATOM 1505 C CA . SER A 1 197 ? -28.313 -20.240 2.008 1.00 39.18 197 SER A CA 1
ATOM 1506 C C . SER A 1 197 ? -28.386 -18.894 1.291 1.00 42.81 197 SER A C 1
ATOM 1507 O O . SER A 1 197 ? -29.103 -18.735 0.295 1.00 43.74 197 SER A O 1
ATOM 1510 N N . TRP A 1 198 ? -27.656 -17.921 1.822 1.00 39.41 198 TRP A N 1
ATOM 1511 C CA . TRP A 1 198 ? -27.606 -16.601 1.227 1.00 43.45 198 TRP A CA 1
ATOM 1512 C C . TRP A 1 198 ? -26.810 -16.649 -0.076 1.00 46.39 198 TRP A C 1
ATOM 1513 O O . TRP A 1 198 ? -27.126 -15.987 -1.057 1.00 42.72 198 TRP A O 1
ATOM 1524 N N . CYS A 1 199 ? -25.756 -17.446 -0.057 1.00 43.21 199 CYS A N 1
ATOM 1525 C CA . CYS A 1 199 ? -24.905 -17.597 -1.205 1.00 42.64 199 CYS A CA 1
ATOM 1526 C C . CYS A 1 199 ? -25.654 -18.252 -2.382 1.00 46.08 199 CYS A C 1
ATOM 1527 O O . CYS A 1 199 ? -25.540 -17.800 -3.533 1.00 42.94 199 CYS A O 1
ATOM 1530 N N . ALA A 1 200 ? -26.425 -19.299 -2.084 1.00 42.06 200 ALA A N 1
ATOM 1531 C CA . ALA A 1 200 ? -27.198 -19.986 -3.111 1.00 43.13 200 ALA A CA 1
ATOM 1532 C C . ALA A 1 200 ? -28.171 -19.040 -3.793 1.00 47.77 200 ALA A C 1
ATOM 1533 O O . ALA A 1 200 ? -28.366 -19.126 -5.010 1.00 50.35 200 ALA A O 1
ATOM 1535 N N . ASP A 1 201 ? -28.776 -18.129 -3.034 1.00 41.90 201 ASP A N 1
ATOM 1536 C CA . ASP A 1 201 ? -29.737 -17.212 -3.651 1.00 47.53 201 ASP A CA 1
ATOM 1537 C C . ASP A 1 201 ? -29.076 -16.143 -4.565 1.00 47.42 201 ASP A C 1
ATOM 1538 O O . ASP A 1 201 ? -29.729 -15.582 -5.449 1.00 44.83 201 ASP A O 1
ATOM 1543 N N . LEU A 1 202 ? -27.784 -15.891 -4.368 1.00 45.90 202 LEU A N 1
ATOM 1544 C CA . LEU A 1 202 ? -27.034 -14.981 -5.232 1.00 47.17 202 LEU A CA 1
ATOM 1545 C C . LEU A 1 202 ? -26.359 -15.748 -6.370 1.00 49.08 202 LEU A C 1
ATOM 1546 O O . LEU A 1 202 ? -25.645 -15.157 -7.197 1.00 42.13 202 LEU A O 1
ATOM 1551 N N . ASN A 1 203 ? -26.602 -17.059 -6.398 1.00 48.03 203 ASN A N 1
ATOM 1552 C CA . ASN A 1 203 ? -25.901 -17.986 -7.287 1.00 45.40 203 ASN A CA 1
ATOM 1553 C C . ASN A 1 203 ? -24.389 -17.929 -7.103 1.00 46.59 203 ASN A C 1
ATOM 1554 O O . ASN A 1 203 ? -23.635 -18.159 -8.051 1.00 50.57 203 ASN A O 1
ATOM 1559 N N . LEU A 1 204 ? -23.960 -17.628 -5.873 1.00 46.02 204 LEU A N 1
ATOM 1560 C CA . LEU A 1 204 ? -22.550 -17.684 -5.481 1.00 43.90 204 LEU A CA 1
ATOM 1561 C C . LEU A 1 204 ? -22.182 -19.039 -4.890 1.00 41.14 204 LEU A C 1
ATOM 1562 O O . LEU A 1 204 ? -22.852 -19.518 -3.982 1.00 39.37 204 LEU A O 1
ATOM 1567 N N . HIS A 1 205 ? -21.120 -19.653 -5.399 1.00 41.11 205 HIS A N 1
ATOM 1568 C CA . HIS A 1 205 ? -20.710 -20.970 -4.910 1.00 44.91 205 HIS A CA 1
ATOM 1569 C C . HIS A 1 205 ? -20.064 -20.884 -3.531 1.00 51.28 205 HIS A C 1
ATOM 1570 O O . HIS A 1 205 ? -18.955 -20.351 -3.402 1.00 50.88 205 HIS A O 1
ATOM 1577 N N . CYS A 1 206 ? -20.766 -21.409 -2.516 1.00 51.48 206 CYS A N 1
ATOM 1578 C CA . CYS A 1 206 ? -20.257 -21.528 -1.145 1.00 44.93 206 CYS A CA 1
ATOM 1579 C C . CYS A 1 206 ? -19.990 -22.999 -0.780 1.00 54.85 206 CYS A C 1
ATOM 1580 O O . CYS A 1 206 ? -20.791 -23.903 -1.080 1.00 51.34 206 CYS A O 1
ATOM 1583 N N . ILE A 1 207 ? -18.846 -23.219 -0.140 1.00 49.49 207 ILE A N 1
ATOM 1584 C CA . ILE A 1 207 ? -18.436 -24.523 0.328 1.00 47.89 207 ILE A CA 1
ATOM 1585 C C . ILE A 1 207 ? -18.145 -24.387 1.803 1.00 49.83 207 ILE A C 1
ATOM 1586 O O . ILE A 1 207 ? -17.328 -23.548 2.187 1.00 51.42 207 ILE A O 1
ATOM 1591 N N . THR A 1 208 ? -18.789 -25.183 2.646 1.00 48.92 208 THR A N 1
ATOM 1592 C CA . THR A 1 208 ? -18.363 -25.182 4.039 1.00 51.53 208 THR A CA 1
ATOM 1593 C C . THR A 1 208 ? -17.409 -26.358 4.270 1.00 53.49 208 THR A C 1
ATOM 1594 O O . THR A 1 208 ? -17.725 -27.517 3.981 1.00 49.77 208 THR A O 1
ATOM 1598 N N . ALA A 1 209 ? -16.215 -26.023 4.742 1.00 47.81 209 ALA A N 1
ATOM 1599 C CA . ALA A 1 209 ? -15.219 -27.005 5.110 1.00 50.41 209 ALA A CA 1
ATOM 1600 C C . ALA A 1 209 ? -15.221 -27.183 6.622 1.00 52.69 209 ALA A C 1
ATOM 1601 O O . ALA A 1 209 ? -14.697 -26.322 7.340 1.00 55.77 209 ALA A O 1
ATOM 1603 N N . GLU A 1 210 ? -15.793 -28.284 7.114 1.00 52.30 210 GLU A N 1
ATOM 1604 C CA . GLU A 1 210 ? -15.837 -28.539 8.565 1.00 54.13 210 GLU A CA 1
ATOM 1605 C C . GLU A 1 210 ? -14.622 -29.321 9.059 1.00 51.91 210 GLU A C 1
ATOM 1606 O O . GLU A 1 210 ? -14.450 -30.495 8.731 1.00 50.39 210 GLU A O 1
ATOM 1612 N N . PHE A 1 211 ? -13.781 -28.659 9.846 1.00 51.33 211 PHE A N 1
ATOM 1613 C CA . PHE A 1 211 ? -12.683 -29.329 10.522 1.00 49.97 211 PHE A CA 1
ATOM 1614 C C . PHE A 1 211 ? -13.221 -30.452 11.393 1.00 54.81 211 PHE A C 1
ATOM 1615 O O . PHE A 1 211 ? -14.404 -30.481 11.722 1.00 56.24 211 PHE A O 1
ATOM 1623 N N . PRO A 1 212 ? -12.356 -31.391 11.777 1.00 56.40 212 PRO A N 1
ATOM 1624 C CA . PRO A 1 212 ? -12.786 -32.336 12.808 1.00 52.37 212 PRO A CA 1
ATOM 1625 C C . PRO A 1 212 ? -12.506 -31.714 14.163 1.00 54.60 212 PRO A C 1
ATOM 1626 O O . PRO A 1 212 ? -11.959 -30.606 14.199 1.00 52.58 212 PRO A O 1
ATOM 1630 N N . PRO A 1 213 ? -12.891 -32.385 15.260 1.00 57.23 213 PRO A N 1
ATOM 1631 C CA . PRO A 1 213 ? -12.385 -31.891 16.545 1.00 50.68 213 PRO A CA 1
ATOM 1632 C C . PRO A 1 213 ? -10.871 -32.001 16.547 1.00 51.89 213 PRO A C 1
ATOM 1633 O O . PRO A 1 213 ? -10.335 -33.075 16.284 1.00 58.69 213 PRO A O 1
ATOM 1637 N N . ILE A 1 214 ? -10.192 -30.890 16.785 1.00 52.84 214 ILE A N 1
ATOM 1638 C CA . ILE A 1 214 ? -8.743 -30.853 16.703 1.00 51.75 214 ILE A CA 1
ATOM 1639 C C . ILE A 1 214 ? -8.203 -29.563 17.329 1.00 51.73 214 ILE A C 1
ATOM 1640 O O . ILE A 1 214 ? -8.779 -28.488 17.163 1.00 51.80 214 ILE A O 1
ATOM 1645 N N . SER A 1 215 ? -7.101 -29.675 18.058 1.00 50.34 215 SER A N 1
ATOM 1646 C CA . SER A 1 215 ? -6.516 -28.525 18.727 1.00 52.27 215 SER A CA 1
ATOM 1647 C C . SER A 1 215 ? -5.856 -27.577 17.734 1.00 47.73 215 SER A C 1
ATOM 1648 O O . SER A 1 215 ? -5.424 -28.012 16.686 1.00 53.68 215 SER A O 1
ATOM 1651 N N . SER A 1 216 ? -5.765 -26.292 18.078 1.00 46.48 216 SER A N 1
ATOM 1652 C CA . SER A 1 216 ? -5.021 -25.310 17.285 1.00 48.44 216 SER A CA 1
ATOM 1653 C C . SER A 1 216 ? -3.525 -25.645 17.177 1.00 56.42 216 SER A C 1
ATOM 1654 O O . SER A 1 216 ? -2.811 -25.075 16.350 1.00 58.32 216 SER A O 1
ATOM 1657 N N . ASP A 1 217 ? -3.048 -26.559 18.017 1.00 59.33 217 ASP A N 1
ATOM 1658 C CA . ASP A 1 217 ? -1.631 -26.895 18.049 1.00 57.99 217 ASP A CA 1
ATOM 1659 C C . ASP A 1 217 ? -1.282 -27.968 17.018 1.00 66.01 217 ASP A C 1
ATOM 1660 O O . ASP A 1 217 ? -0.224 -27.911 16.379 1.00 67.19 217 ASP A O 1
ATOM 1665 N N . GLU A 1 218 ? -2.183 -28.937 16.855 1.00 64.53 218 GLU A N 1
ATOM 1666 C CA . GLU A 1 218 ? -2.017 -30.001 15.865 1.00 66.97 218 GLU A CA 1
ATOM 1667 C C . GLU A 1 218 ? -2.532 -29.596 14.465 1.00 68.69 218 GLU A C 1
ATOM 1668 O O . GLU A 1 218 ? -2.039 -30.082 13.437 1.00 68.00 218 GLU A O 1
ATOM 1674 N N . ALA A 1 219 ? -3.531 -28.719 14.427 1.00 64.28 219 ALA A N 1
ATOM 1675 C CA . ALA A 1 219 ? -4.058 -28.229 13.160 1.00 62.88 219 ALA A CA 1
ATOM 1676 C C . ALA A 1 219 ? -3.050 -27.283 12.507 1.00 68.05 219 ALA A C 1
ATOM 1677 O O . ALA A 1 219 ? -2.940 -27.217 11.273 1.00 64.63 219 ALA A O 1
ATOM 1679 N N . SER A 1 220 ? -2.293 -26.574 13.342 1.00 68.32 220 SER A N 1
ATOM 1680 C CA . SER A 1 220 ? -1.210 -25.726 12.854 1.00 68.20 220 SER A CA 1
ATOM 1681 C C . SER A 1 220 ? -0.032 -26.569 12.331 1.00 65.81 220 SER A C 1
ATOM 1682 O O . SER A 1 220 ? 0.883 -26.043 11.696 1.00 63.46 220 SER A O 1
ATOM 1685 N N . GLU A 1 221 ? -0.079 -27.871 12.624 1.00 70.28 221 GLU A N 1
ATOM 1686 C CA . GLU A 1 221 ? 0.851 -28.894 12.121 1.00 73.46 221 GLU A CA 1
ATOM 1687 C C . GLU A 1 221 ? 0.225 -29.688 10.954 1.00 70.33 221 GLU A C 1
ATOM 1688 O O . GLU A 1 221 ? 0.708 -29.656 9.822 1.00 65.32 221 GLU A O 1
ATOM 1694 N N . LYS A 1 222 ? -0.873 -30.374 11.245 1.00 65.83 222 LYS A N 1
ATOM 1695 C CA . LYS A 1 222 ? -1.487 -31.335 10.327 1.00 64.60 222 LYS A CA 1
ATOM 1696 C C . LYS A 1 222 ? -2.119 -30.739 9.054 1.00 62.36 222 LYS A C 1
ATOM 1697 O O . LYS A 1 222 ? -2.124 -31.387 8.011 1.00 66.70 222 LYS A O 1
ATOM 1703 N N . TYR A 1 223 ? -2.644 -29.515 9.141 1.00 63.51 223 TYR A N 1
ATOM 1704 C CA . TYR A 1 223 ? -3.475 -28.933 8.074 1.00 58.45 223 TYR A CA 1
ATOM 1705 C C . TYR A 1 223 ? -2.883 -27.682 7.434 1.00 57.19 223 TYR A C 1
ATOM 1706 O O . TYR A 1 223 ? -3.520 -27.042 6.585 1.00 54.40 223 TYR A O 1
ATOM 1715 N N . LEU A 1 224 ? -1.667 -27.334 7.844 1.00 60.07 224 LEU A N 1
ATOM 1716 C CA . LEU A 1 224 ? -1.050 -26.085 7.410 1.00 57.02 224 LEU A CA 1
ATOM 1717 C C . LEU A 1 224 ? -0.655 -26.204 5.959 1.00 58.57 224 LEU A C 1
ATOM 1718 O O . LEU A 1 224 ? -0.682 -25.221 5.228 1.00 60.55 224 LEU A O 1
ATOM 1723 N N . PHE A 1 225 ? -0.296 -27.424 5.560 1.00 56.82 225 PHE A N 1
ATOM 1724 C CA . PHE A 1 225 ? 0.054 -27.736 4.183 1.00 57.73 225 PHE A CA 1
ATOM 1725 C C . PHE A 1 225 ? -1.139 -27.444 3.285 1.00 61.34 225 PHE A C 1
ATOM 1726 O O . PHE A 1 225 ? -1.062 -26.648 2.330 1.00 58.69 225 PHE A O 1
ATOM 1734 N N . ALA A 1 226 ? -2.252 -28.089 3.608 1.00 59.39 226 ALA A N 1
ATOM 1735 C CA . ALA A 1 226 ? -3.472 -27.924 2.839 1.00 58.00 226 ALA A CA 1
ATOM 1736 C C . ALA A 1 226 ? -3.942 -26.461 2.829 1.00 58.75 226 ALA A C 1
ATOM 1737 O O . ALA A 1 226 ? -4.232 -25.921 1.763 1.00 61.11 226 ALA A O 1
ATOM 1739 N N . MET A 1 227 ? -4.006 -25.817 3.998 1.00 58.00 227 MET A N 1
ATOM 1740 C CA . MET A 1 227 ? -4.480 -24.433 4.070 1.00 56.08 227 MET A CA 1
ATOM 1741 C C . MET A 1 227 ? -3.654 -23.486 3.201 1.00 56.07 227 MET A C 1
ATOM 1742 O O . MET A 1 227 ? -4.209 -22.669 2.461 1.00 55.81 227 MET A O 1
ATOM 1747 N N . ALA A 1 228 ? -2.332 -23.604 3.298 1.00 57.40 228 ALA A N 1
ATOM 1748 C CA . ALA A 1 228 ? -1.406 -22.824 2.479 1.00 54.10 228 ALA A CA 1
ATOM 1749 C C . ALA A 1 228 ? -1.624 -23.037 0.979 1.00 52.07 228 ALA A C 1
ATOM 1750 O O . ALA A 1 228 ? -1.463 -22.111 0.186 1.00 53.43 228 ALA A O 1
ATOM 1752 N N . ASN A 1 229 ? -1.965 -24.258 0.587 1.00 51.51 229 ASN A N 1
ATOM 1753 C CA . ASN A 1 229 ? -2.140 -24.560 -0.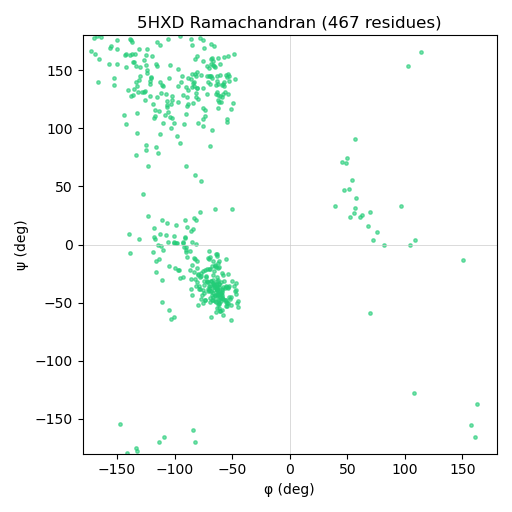835 1.00 56.14 229 ASN A CA 1
ATOM 1754 C C . ASN A 1 229 ? -3.481 -24.034 -1.331 1.00 59.52 229 ASN A C 1
ATOM 1755 O O . ASN A 1 229 ? -3.620 -23.686 -2.510 1.00 54.27 229 ASN A O 1
ATOM 1760 N N . LEU A 1 230 ? -4.451 -23.957 -0.417 1.00 57.60 230 LEU A N 1
ATOM 1761 C CA . LEU A 1 230 ? -5.774 -23.404 -0.710 1.00 54.40 230 LEU A CA 1
ATOM 1762 C C . LEU A 1 230 ? -5.714 -21.908 -1.011 1.00 52.67 230 LEU A C 1
ATOM 1763 O O . LEU A 1 230 ? -6.479 -21.400 -1.838 1.00 51.36 230 LEU A O 1
ATOM 1768 N N . LEU A 1 231 ? -4.803 -21.204 -0.343 1.00 53.14 231 LEU A N 1
ATOM 1769 C CA . LEU A 1 231 ? -4.609 -19.772 -0.599 1.00 57.52 231 LEU A CA 1
ATOM 1770 C C . LEU A 1 231 ? -4.102 -19.508 -2.026 1.00 55.06 231 LEU A C 1
ATOM 1771 O O . LEU A 1 231 ? -4.223 -18.394 -2.526 1.00 55.47 231 LEU A O 1
ATOM 1776 N N . ARG A 1 232 ? -3.548 -20.532 -2.675 1.00 52.10 232 ARG A N 1
ATOM 1777 C CA . ARG A 1 232 ? -3.000 -20.390 -4.029 1.00 57.86 232 ARG A CA 1
ATOM 1778 C C . ARG A 1 232 ? -3.635 -21.357 -5.031 1.00 53.38 232 ARG A C 1
ATOM 1779 O O . ARG A 1 232 ? -3.023 -21.690 -6.037 1.00 53.75 232 ARG A O 1
ATOM 1787 N N . TRP A 1 233 ? -4.852 -21.810 -4.747 1.00 52.39 233 TRP A N 1
ATOM 1788 C CA . TRP A 1 233 ? -5.487 -22.861 -5.529 1.00 54.52 233 TRP A CA 1
ATOM 1789 C C . TRP A 1 233 ? -5.999 -22.359 -6.869 1.00 59.22 233 TRP A C 1
ATOM 1790 O O . TRP A 1 233 ? -6.628 -21.308 -6.942 1.00 63.27 233 TRP A O 1
ATOM 1801 N N . HIS A 1 234 ? -5.732 -23.122 -7.926 1.00 59.79 234 HIS A N 1
ATOM 1802 C CA . HIS A 1 234 ? -6.328 -22.869 -9.239 1.00 64.20 234 HIS A CA 1
ATOM 1803 C C . HIS A 1 234 ? -6.789 -24.196 -9.835 1.00 65.02 234 HIS A C 1
ATOM 1804 O O . HIS A 1 234 ? -6.298 -25.257 -9.431 1.00 64.20 234 HIS A O 1
ATOM 1811 N N . PRO A 1 235 ? -7.759 -24.149 -10.774 1.00 66.85 235 PRO A N 1
ATOM 1812 C CA . PRO A 1 235 ? -8.244 -25.401 -11.371 1.00 64.85 235 PRO A CA 1
ATOM 1813 C C . PRO A 1 235 ? -7.168 -26.109 -12.206 1.00 69.85 235 PRO A C 1
ATOM 1814 O O . PRO A 1 235 ? -6.113 -25.526 -12.468 1.00 69.32 235 PRO A O 1
ATOM 1818 N N . LYS A 1 236 ? -7.465 -27.339 -12.622 1.00 70.53 236 LYS A N 1
ATOM 1819 C CA . LYS A 1 236 ? -6.475 -28.308 -13.115 1.00 76.35 236 LYS A CA 1
ATOM 1820 C C . LYS A 1 236 ? -5.421 -27.853 -14.142 1.00 84.57 236 LYS A C 1
ATOM 1821 O O . LYS A 1 236 ? -4.252 -28.233 -14.014 1.00 87.65 236 LYS A O 1
ATOM 1827 N N . ASP A 1 237 ? -5.830 -27.075 -15.148 1.00 86.00 237 ASP A N 1
ATOM 1828 C CA . ASP A 1 237 ? -4.987 -26.780 -16.320 1.00 91.43 237 ASP A CA 1
ATOM 1829 C C . ASP A 1 237 ? -3.511 -26.508 -15.998 1.00 98.66 237 ASP A C 1
ATOM 1830 O O . ASP A 1 237 ? -2.832 -25.764 -16.708 1.00 103.91 237 ASP A O 1
ATOM 1835 N N . MET B 1 1 ? -31.699 -22.278 42.319 1.00 47.72 1 MET B N 1
ATOM 1836 C CA . MET B 1 1 ? -32.014 -23.594 42.863 1.00 50.67 1 MET B CA 1
ATOM 1837 C C . MET B 1 1 ? -30.969 -24.673 42.534 1.00 55.34 1 MET B C 1
ATOM 1838 O O . MET B 1 1 ? -30.324 -25.207 43.463 1.00 52.64 1 MET B O 1
ATOM 1843 N N . THR B 1 2 ? -30.809 -25.008 41.246 1.00 45.78 2 THR B N 1
ATOM 1844 C CA . THR B 1 2 ? -29.908 -26.104 40.837 1.00 46.66 2 THR B CA 1
ATOM 1845 C C . THR B 1 2 ? -28.443 -25.650 40.758 1.00 48.49 2 THR B C 1
ATOM 1846 O O . THR B 1 2 ? -28.170 -24.461 40.670 1.00 51.67 2 THR B O 1
ATOM 1850 N N . VAL B 1 3 ? -27.506 -26.597 40.805 1.00 46.88 3 VAL B N 1
ATOM 1851 C CA . VAL B 1 3 ? -26.087 -26.283 40.687 1.00 46.60 3 VAL B CA 1
ATOM 1852 C C . VAL B 1 3 ? -25.791 -25.689 39.326 1.00 51.90 3 VAL B C 1
ATOM 1853 O O . VAL B 1 3 ? -24.974 -24.775 39.205 1.00 50.71 3 VAL B O 1
ATOM 1857 N N . THR B 1 4 ? -26.481 -26.196 38.303 1.00 54.48 4 THR B N 1
ATOM 1858 C CA . THR B 1 4 ? -26.204 -25.824 36.917 1.00 51.81 4 THR B CA 1
ATOM 1859 C C . THR B 1 4 ? -27.456 -25.415 36.137 1.00 51.22 4 THR B C 1
ATOM 1860 O O . THR B 1 4 ? -28.533 -25.969 36.360 1.00 53.18 4 THR B O 1
ATOM 1864 N N . ARG B 1 5 ? -27.299 -24.448 35.227 1.00 51.63 5 ARG B N 1
ATOM 1865 C CA . ARG B 1 5 ? -28.362 -24.044 34.291 1.00 55.57 5 ARG B CA 1
ATOM 1866 C C . ARG B 1 5 ? -28.595 -25.130 33.238 1.00 54.06 5 ARG B C 1
ATOM 1867 O O . ARG B 1 5 ? -27.634 -25.725 32.736 1.00 56.98 5 ARG B O 1
ATOM 1875 N N . PRO B 1 6 ? -29.868 -25.384 32.890 1.00 51.59 6 PRO B N 1
ATOM 1876 C CA . PRO B 1 6 ? -30.211 -26.378 31.864 1.00 51.20 6 PRO B CA 1
ATOM 1877 C C . PRO B 1 6 ? -29.443 -26.108 30.577 1.00 56.46 6 PRO B C 1
ATOM 1878 O O . PRO B 1 6 ? -29.207 -24.946 30.248 1.00 60.55 6 PRO B O 1
ATOM 1882 N N . ARG B 1 7 ? -29.052 -27.145 29.852 1.00 61.86 7 ARG B N 1
ATOM 1883 C CA . ARG B 1 7 ? -28.210 -26.943 28.671 1.00 58.18 7 ARG B CA 1
ATOM 1884 C C . ARG B 1 7 ? -28.885 -25.993 27.678 1.00 54.72 7 ARG B C 1
ATOM 1885 O O . ARG B 1 7 ? -28.217 -25.208 27.016 1.00 52.55 7 ARG B O 1
ATOM 1893 N N . ALA B 1 8 ? -30.214 -26.022 27.641 1.00 54.76 8 ALA B N 1
ATOM 1894 C CA . ALA B 1 8 ? -30.984 -25.194 26.723 1.00 54.01 8 ALA B CA 1
ATOM 1895 C C . ALA B 1 8 ? -30.820 -23.681 26.961 1.00 56.89 8 ALA B C 1
ATOM 1896 O O . ALA B 1 8 ? -31.270 -22.862 26.148 1.00 60.70 8 ALA B O 1
ATOM 1898 N N . GLU B 1 9 ? -30.178 -23.305 28.060 1.00 52.33 9 GLU B N 1
ATOM 1899 C CA . GLU B 1 9 ? -30.065 -21.892 28.415 1.00 55.70 9 GLU B CA 1
ATOM 1900 C C . GLU B 1 9 ? -28.616 -21.386 28.360 1.00 55.14 9 GLU B C 1
ATOM 1901 O O . GLU B 1 9 ? -28.341 -20.192 28.580 1.00 49.53 9 GLU B O 1
ATOM 1907 N N . ARG B 1 10 ? -27.701 -22.293 28.021 1.00 51.09 10 ARG B N 1
ATOM 1908 C CA . ARG B 1 10 ? -26.272 -22.019 28.116 1.00 49.07 10 ARG B CA 1
ATOM 1909 C C . ARG B 1 10 ? -25.683 -21.409 26.844 1.00 48.23 10 ARG B C 1
ATOM 1910 O O . ARG B 1 10 ? -24.459 -21.374 26.663 1.00 48.91 10 ARG B O 1
ATOM 1918 N N . GLY B 1 11 ? -26.550 -20.930 25.961 1.00 45.88 11 GLY B N 1
ATOM 1919 C CA . GLY B 1 11 ? -26.092 -20.207 24.790 1.00 48.51 11 GLY B CA 1
ATOM 1920 C C . GLY B 1 11 ? -25.679 -18.780 25.121 1.00 45.32 11 GLY B C 1
ATOM 1921 O O . GLY B 1 11 ? -24.885 -18.159 24.417 1.00 42.04 11 GLY B O 1
ATOM 1922 N N . ALA B 1 12 ? -26.226 -18.249 26.202 1.00 42.47 12 ALA B N 1
ATOM 1923 C CA . ALA B 1 12 ? -25.917 -16.888 26.577 1.00 41.02 12 ALA B CA 1
ATOM 1924 C C . ALA B 1 12 ? -25.386 -16.800 28.013 1.00 49.33 12 ALA B C 1
ATOM 1925 O O . ALA B 1 12 ? -25.654 -17.645 28.871 1.00 46.90 12 ALA B O 1
ATOM 1927 N N . PHE B 1 13 ? -24.616 -15.756 28.255 1.00 48.06 13 PHE B N 1
ATOM 1928 C CA . PHE B 1 13 ? -24.114 -15.472 29.576 1.00 48.97 13 PHE B CA 1
ATOM 1929 C C . PHE B 1 13 ? -25.237 -15.045 30.522 1.00 54.65 13 PHE B C 1
ATOM 1930 O O . PHE B 1 13 ? -26.277 -14.559 30.063 1.00 56.64 13 PHE B O 1
ATOM 1938 N N . PRO B 1 14 ? -25.044 -15.247 31.844 1.00 54.40 14 PRO B N 1
ATOM 1939 C CA . PRO B 1 14 ? -25.944 -14.597 32.797 1.00 53.50 14 PRO B CA 1
ATOM 1940 C C . PRO B 1 14 ? -25.640 -13.116 32.737 1.00 56.67 14 PRO B C 1
ATOM 1941 O O . PRO B 1 14 ? -24.466 -12.778 32.648 1.00 59.69 14 PRO B O 1
ATOM 1945 N N . PRO B 1 15 ? -26.660 -12.252 32.756 1.00 55.88 15 PRO B N 1
ATOM 1946 C CA . PRO B 1 15 ? -26.391 -10.811 32.690 1.00 57.27 15 PRO B CA 1
ATOM 1947 C C . PRO B 1 15 ? -25.438 -10.374 33.805 1.00 55.52 15 PRO B C 1
ATOM 1948 O O . PRO B 1 15 ? -25.499 -10.969 34.865 1.00 53.49 15 PRO B O 1
ATOM 1952 N N . GLY B 1 16 ? -24.569 -9.391 33.576 1.00 56.85 16 GLY B N 1
ATOM 1953 C CA . GLY B 1 16 ? -23.692 -8.918 34.639 1.00 51.46 16 GLY B CA 1
ATOM 1954 C C . GLY B 1 16 ? -22.347 -8.360 34.202 1.00 53.32 16 GLY B C 1
ATOM 1955 O O . GLY B 1 16 ? -21.648 -7.715 34.984 1.00 55.70 16 GLY B O 1
ATOM 1956 N N . THR B 1 17 ? -21.992 -8.610 32.947 1.00 45.14 17 THR B N 1
ATOM 1957 C CA . THR B 1 17 ? -20.700 -8.239 32.377 1.00 44.20 17 THR B CA 1
ATOM 1958 C C . THR B 1 17 ? -20.308 -6.750 3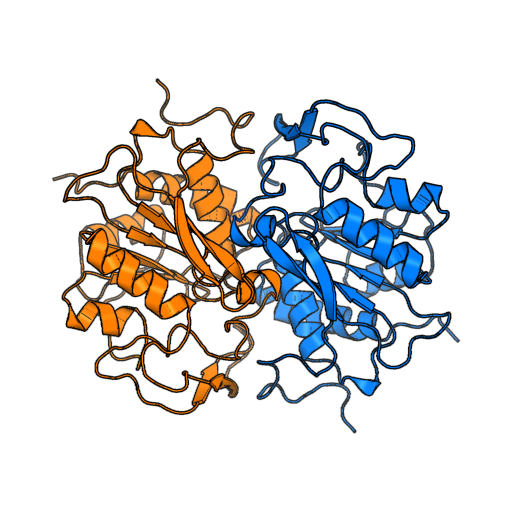2.546 1.00 48.26 17 THR B C 1
ATOM 1959 O O . THR B 1 17 ? -21.146 -5.856 32.452 1.00 52.60 17 THR B O 1
ATOM 1963 N N . GLU B 1 18 ? -19.031 -6.487 32.818 1.00 46.94 18 GLU B N 1
ATOM 1964 C CA . GLU B 1 18 ? -18.509 -5.119 32.767 1.00 46.20 18 GLU B CA 1
ATOM 1965 C C . GLU B 1 18 ? -17.296 -5.002 31.825 1.00 44.54 18 GLU B C 1
ATOM 1966 O O . GLU B 1 18 ? -16.687 -5.996 31.439 1.00 40.24 18 GLU B O 1
ATOM 1972 N N . HIS B 1 19 ? -16.961 -3.778 31.436 1.00 46.75 19 HIS B N 1
ATOM 1973 C CA . HIS B 1 19 ? -15.780 -3.562 30.607 1.00 45.99 19 HIS B CA 1
ATOM 1974 C C . HIS B 1 19 ? -14.697 -2.975 31.486 1.00 41.03 19 HIS B C 1
ATOM 1975 O O . HIS B 1 19 ? -15.001 -2.196 32.374 1.00 45.62 19 HIS B O 1
ATOM 1982 N N . TYR B 1 20 ? -13.442 -3.356 31.267 1.00 41.85 20 TYR B N 1
ATOM 1983 C CA . TYR B 1 20 ? -12.356 -2.763 32.045 1.00 38.99 20 TYR B CA 1
ATOM 1984 C C . TYR B 1 20 ? -11.349 -1.991 31.179 1.00 40.40 20 TYR B C 1
ATOM 1985 O O . TYR B 1 20 ? -10.323 -1.498 31.669 1.00 34.49 20 TYR B O 1
ATOM 1994 N N . GLY B 1 21 ? -11.672 -1.854 29.892 1.00 43.56 21 GLY B N 1
ATOM 1995 C CA . GLY B 1 21 ? -10.841 -1.091 28.982 1.00 39.54 21 GLY B CA 1
ATOM 1996 C C . GLY B 1 21 ? -11.080 -1.409 27.525 1.00 38.92 21 GLY B C 1
ATOM 1997 O O . GLY B 1 21 ? -12.076 -2.036 27.157 1.00 36.84 21 GLY B O 1
ATOM 1998 N N . ARG B 1 22 ? -10.155 -0.967 26.683 1.00 38.19 22 ARG B N 1
ATOM 1999 C CA . ARG B 1 22 ? -10.279 -1.200 25.255 1.00 39.57 22 ARG B CA 1
ATOM 2000 C C . ARG B 1 22 ? -8.977 -1.755 24.700 1.00 38.92 22 ARG B C 1
ATOM 2001 O O . ARG B 1 22 ? -7.880 -1.359 25.104 1.00 38.90 22 ARG B O 1
ATOM 2009 N N . SER B 1 23 ? -9.121 -2.694 23.775 1.00 38.40 23 SER B N 1
ATOM 2010 C CA . SER B 1 23 ? -7.985 -3.318 23.135 1.00 40.38 23 SER B CA 1
ATOM 2011 C C . SER B 1 23 ? -7.292 -2.296 22.249 1.00 43.81 23 SER B C 1
ATOM 2012 O O . SER B 1 23 ? -7.797 -1.189 22.054 1.00 41.86 23 SER B O 1
ATOM 2015 N N . LEU B 1 24 ? -6.139 -2.680 21.715 1.00 42.63 24 LEU B N 1
ATOM 2016 C CA . LEU B 1 24 ? -5.353 -1.820 20.844 1.00 39.21 24 LEU B CA 1
ATOM 2017 C C . LEU B 1 24 ? -6.165 -1.336 19.649 1.00 42.14 24 LEU B C 1
ATOM 2018 O O . LEU B 1 24 ? -6.037 -0.186 19.222 1.00 41.44 24 LEU B O 1
ATOM 2023 N N . LEU B 1 25 ? -7.012 -2.224 19.125 1.00 42.99 25 LEU B N 1
ATOM 2024 C CA . LEU B 1 25 ? -7.813 -1.950 17.930 1.00 38.86 25 LEU B CA 1
ATOM 2025 C C . LEU B 1 25 ? -9.239 -1.512 18.260 1.00 41.84 25 LEU B C 1
ATOM 2026 O O . LEU B 1 25 ? -10.057 -1.305 17.358 1.00 39.65 25 LEU B O 1
ATOM 2031 N N . GLY B 1 26 ? -9.560 -1.418 19.544 1.00 39.34 26 GLY B N 1
ATOM 2032 C CA . GLY B 1 26 ? -10.841 -0.863 19.928 1.00 38.11 26 GLY B CA 1
ATOM 2033 C C . GLY B 1 26 ? -11.912 -1.827 20.398 1.00 37.93 26 GLY B C 1
ATOM 2034 O O . GLY B 1 26 ? -13.019 -1.405 20.742 1.00 35.81 26 GLY B O 1
ATOM 2035 N N . ALA B 1 27 ? -11.605 -3.117 20.412 1.00 35.54 27 ALA B N 1
ATOM 2036 C CA . ALA B 1 27 ? -12.512 -4.077 21.043 1.00 38.03 27 ALA B CA 1
ATOM 2037 C C . ALA B 1 27 ? -12.527 -3.887 22.570 1.00 39.61 27 ALA B C 1
ATOM 2038 O O . ALA B 1 27 ? -11.495 -3.544 23.176 1.00 36.18 27 ALA B O 1
ATOM 2040 N N . PRO B 1 28 ? -13.695 -4.098 23.200 1.00 35.85 28 PRO B N 1
ATOM 2041 C CA . PRO B 1 28 ? -13.746 -3.901 24.653 1.00 40.88 28 PRO B CA 1
ATOM 2042 C C . PRO B 1 28 ? -12.914 -4.948 25.404 1.00 40.68 28 PRO B C 1
ATOM 2043 O O . PRO B 1 28 ? -12.818 -6.100 24.976 1.00 36.65 28 PRO B O 1
ATOM 2047 N N . LEU B 1 29 ? -12.273 -4.527 26.486 1.00 39.33 29 LEU B N 1
ATOM 2048 C CA . LEU B 1 29 ? -11.699 -5.477 27.430 1.00 41.89 29 LEU B CA 1
ATOM 2049 C C . LEU B 1 29 ? -12.793 -5.808 28.447 1.00 43.32 29 LEU B C 1
ATOM 2050 O O . LEU B 1 29 ? -13.336 -4.919 29.099 1.00 44.61 29 LEU B O 1
ATOM 2055 N N . ILE B 1 30 ? -13.134 -7.090 28.542 1.00 44.84 30 ILE B N 1
ATOM 2056 C CA . ILE B 1 30 ? -14.322 -7.548 29.271 1.00 40.81 30 ILE B CA 1
ATOM 2057 C C . ILE B 1 30 ? -13.969 -8.357 30.529 1.00 40.18 30 ILE B C 1
ATOM 2058 O O . ILE B 1 30 ? -13.036 -9.160 30.525 1.00 41.28 30 ILE B O 1
ATOM 2063 N N . TRP B 1 31 ? -14.696 -8.142 31.620 1.00 48.14 31 TRP B N 1
ATOM 2064 C CA . TRP B 1 31 ? -14.533 -8.995 32.799 1.00 39.83 31 TRP B CA 1
ATOM 2065 C C . TRP B 1 31 ? -15.889 -9.248 33.460 1.00 41.03 31 TRP B C 1
ATOM 2066 O O . TRP B 1 31 ? -16.826 -8.465 33.318 1.00 38.92 31 TRP B O 1
ATOM 2077 N N . PHE B 1 32 ? -15.982 -10.388 34.137 1.00 41.40 32 PHE B N 1
ATOM 2078 C CA . PHE B 1 32 ? -17.216 -10.860 34.738 1.00 41.83 32 PHE B CA 1
ATOM 2079 C C . PHE B 1 32 ? -17.077 -10.827 36.243 1.00 42.12 32 PHE B C 1
ATOM 2080 O O . PHE B 1 32 ? -16.551 -11.771 36.841 1.00 39.38 32 PHE B O 1
ATOM 2088 N N . PRO B 1 33 ? -17.544 -9.731 36.858 1.00 47.16 33 PRO B N 1
ATOM 2089 C CA . PRO B 1 33 ? -17.475 -9.560 38.315 1.00 45.55 33 PRO B CA 1
ATOM 2090 C C . PRO B 1 33 ? -18.206 -10.695 39.007 1.00 43.45 33 PRO B C 1
ATOM 2091 O O . PRO B 1 33 ? -19.346 -10.963 38.632 1.00 47.78 33 PRO B O 1
ATOM 2095 N N . ALA B 1 34 ? -17.566 -11.349 39.978 1.00 47.65 34 ALA B N 1
ATOM 2096 C CA . ALA B 1 34 ? -18.190 -12.434 40.751 1.00 46.65 34 ALA B CA 1
ATOM 2097 C C . ALA B 1 34 ? -19.396 -11.921 41.527 1.00 48.78 34 ALA B C 1
ATOM 2098 O O . ALA B 1 34 ? -19.285 -10.913 42.232 1.00 45.76 34 ALA B O 1
ATOM 2100 N N . PRO B 1 35 ? -20.553 -12.601 41.379 1.00 49.38 35 PRO B N 1
ATOM 2101 C CA . PRO B 1 35 ? -21.781 -12.262 42.116 1.00 49.55 35 PRO B CA 1
ATOM 2102 C C . PRO B 1 35 ? -21.617 -12.519 43.612 1.00 51.94 35 PRO B C 1
ATOM 2103 O O . PRO B 1 35 ? -21.935 -11.639 44.428 1.00 54.02 35 PRO B O 1
ATOM 2107 N N . ALA B 1 36 ? -21.096 -13.690 43.970 1.00 52.71 36 ALA B N 1
ATOM 2108 C CA . ALA B 1 36 ? -20.712 -13.960 45.358 1.00 50.35 36 ALA B CA 1
ATOM 2109 C C . ALA B 1 36 ? -19.333 -13.382 45.656 1.00 50.67 36 ALA B C 1
ATOM 2110 O O . ALA B 1 36 ? -18.417 -14.112 46.025 1.00 56.52 36 ALA B O 1
ATOM 2112 N N . ALA B 1 37 ? -19.179 -12.070 45.499 1.00 50.66 37 ALA B N 1
ATOM 2113 C CA . ALA B 1 37 ? -17.871 -11.448 45.706 1.00 52.93 37 ALA B CA 1
ATOM 2114 C C . ALA B 1 37 ? -17.540 -11.293 47.188 1.00 56.32 37 ALA B C 1
ATOM 2115 O O . ALA B 1 37 ? -18.430 -11.074 48.012 1.00 56.45 37 ALA B O 1
ATOM 2117 N N . SER B 1 38 ? -16.254 -11.430 47.511 1.00 59.01 38 SER B N 1
ATOM 2118 C CA . SER B 1 38 ? -15.736 -11.232 48.873 1.00 57.52 38 SER B CA 1
ATOM 2119 C C . SER B 1 38 ? -14.206 -11.147 48.835 1.00 56.24 38 SER B C 1
ATOM 2120 O O . SER B 1 38 ? -13.616 -11.251 47.761 1.00 58.84 38 SER B O 1
ATOM 2123 N N . ARG B 1 39 ? -13.560 -10.955 49.983 1.00 52.05 39 ARG B N 1
ATOM 2124 C CA . ARG B 1 39 ? -12.103 -10.804 50.001 1.00 59.80 39 ARG B CA 1
ATOM 2125 C C . ARG B 1 39 ? -11.359 -12.100 49.648 1.00 59.19 39 ARG B C 1
ATOM 2126 O O . ARG B 1 39 ? -10.149 -12.092 49.410 1.00 55.92 39 ARG B O 1
ATOM 2134 N N . GLU B 1 40 ? -12.082 -13.211 49.596 1.00 55.02 40 GLU B N 1
ATOM 2135 C CA . GLU B 1 40 ? -11.479 -14.486 49.241 1.00 57.25 40 GLU B CA 1
ATOM 2136 C C . GLU B 1 40 ? -11.512 -14.700 47.726 1.00 54.96 40 GLU B C 1
ATOM 2137 O O . GLU B 1 40 ? -10.897 -15.639 47.207 1.00 48.95 40 GLU B O 1
ATOM 2143 N N . SER B 1 41 ? -12.254 -13.835 47.032 1.00 54.35 41 SER B N 1
ATOM 2144 C CA . SER B 1 41 ? -12.425 -13.920 45.578 1.00 47.46 41 SER B CA 1
ATOM 2145 C C . SER B 1 41 ? -11.109 -13.811 44.838 1.00 44.43 41 SER B C 1
ATOM 2146 O O . SER B 1 41 ? -10.376 -12.831 44.987 1.00 46.79 41 SER B O 1
ATOM 2149 N N . GLY B 1 42 ? -10.810 -14.831 44.045 1.00 42.39 42 GLY B N 1
ATOM 2150 C CA . GLY B 1 42 ? -9.663 -14.787 43.166 1.00 42.64 42 GLY B CA 1
ATOM 2151 C C . GLY B 1 42 ? -10.038 -14.329 41.764 1.00 45.55 42 GLY B C 1
ATOM 2152 O O . GLY B 1 42 ? -11.207 -14.056 41.460 1.00 42.68 42 GLY B O 1
ATOM 2153 N N . LEU B 1 43 ? -9.029 -14.247 40.902 1.00 46.20 43 LEU B N 1
ATOM 2154 C CA . LEU B 1 43 ? -9.232 -13.874 39.508 1.00 44.02 43 LEU B CA 1
ATOM 2155 C C . LEU B 1 43 ? -8.796 -15.011 38.581 1.00 44.99 43 LEU B C 1
ATOM 2156 O O . LEU B 1 43 ? -7.639 -15.449 38.601 1.00 43.83 43 LEU B O 1
ATOM 2161 N N . ILE B 1 44 ? -9.738 -15.494 37.777 1.00 42.99 44 ILE B N 1
ATOM 2162 C CA . ILE B 1 44 ? -9.452 -16.538 36.798 1.00 42.07 44 ILE B CA 1
ATOM 2163 C C . ILE B 1 44 ? -9.473 -15.927 35.409 1.00 44.24 44 ILE B C 1
ATOM 2164 O O . ILE B 1 44 ? -10.418 -15.216 35.048 1.00 44.20 44 ILE B O 1
ATOM 2169 N N . LEU B 1 45 ? -8.432 -16.181 34.628 1.00 43.96 45 LEU B N 1
ATOM 2170 C CA . LEU B 1 45 ? -8.326 -15.495 33.357 1.00 41.89 45 LEU B CA 1
ATOM 2171 C C . LEU B 1 45 ? -7.742 -16.383 32.254 1.00 42.62 45 LEU B C 1
ATOM 2172 O O . LEU B 1 45 ? -7.147 -17.420 32.524 1.00 45.56 45 LEU B O 1
ATOM 2177 N N . ALA B 1 46 ? -7.931 -15.979 31.002 1.00 44.27 46 ALA B N 1
ATOM 2178 C CA . ALA B 1 46 ? -7.485 -16.781 29.860 1.00 42.00 46 ALA B CA 1
ATOM 2179 C C . ALA B 1 46 ? -7.126 -15.914 28.663 1.00 39.82 46 ALA B C 1
ATOM 2180 O O . ALA B 1 46 ? -7.262 -14.696 28.694 1.00 42.28 46 ALA B O 1
ATOM 2182 N N . GLY B 1 47 ? -6.640 -16.559 27.611 1.00 44.45 47 GLY B N 1
ATOM 2183 C CA . GLY B 1 47 ? -6.432 -15.897 26.345 1.00 37.82 47 GLY B CA 1
ATOM 2184 C C . GLY B 1 47 ? -5.456 -14.749 26.343 1.00 38.53 47 GLY B C 1
ATOM 2185 O O . GLY B 1 47 ? -5.532 -13.885 25.488 1.00 42.76 47 GLY B O 1
ATOM 2186 N N . THR B 1 48 ? -4.539 -14.723 27.295 1.00 44.66 48 THR B N 1
ATOM 2187 C CA . THR B 1 48 ? -3.422 -13.788 27.217 1.00 43.95 48 THR B CA 1
ATOM 2188 C C . THR B 1 48 ? -2.744 -13.954 25.837 1.00 45.41 48 THR B C 1
ATOM 2189 O O . THR B 1 48 ? -2.291 -12.988 25.214 1.00 38.17 48 THR B O 1
ATOM 2193 N N . HIS B 1 49 ? -2.712 -15.195 25.368 1.00 43.08 49 HIS B N 1
ATOM 2194 C CA . HIS B 1 49 ? -2.198 -15.516 24.049 1.00 46.30 49 HIS B CA 1
ATOM 2195 C C . HIS B 1 49 ? -3.354 -15.858 23.102 1.00 45.49 49 HIS B C 1
ATOM 2196 O O . HIS B 1 49 ? -4.099 -16.811 23.347 1.00 43.83 49 HIS B O 1
ATOM 2203 N N . GLY B 1 50 ? -3.502 -15.068 22.035 1.00 45.03 50 GLY B N 1
ATOM 2204 C CA . GLY B 1 50 ? -4.634 -15.178 21.119 1.00 43.56 50 GLY B CA 1
ATOM 2205 C C . GLY B 1 50 ? -4.889 -16.561 20.532 1.00 45.53 50 GLY B C 1
ATOM 2206 O O . GLY B 1 50 ? -6.016 -16.880 20.165 1.00 43.49 50 GLY B O 1
ATOM 2207 N N . ASP B 1 51 ? -3.848 -17.388 20.458 1.00 50.53 51 ASP B N 1
ATOM 2208 C CA . ASP B 1 51 ? -3.974 -18.731 19.892 1.00 51.81 51 ASP B CA 1
ATOM 2209 C C . ASP B 1 51 ? -4.124 -19.826 20.932 1.00 49.90 51 ASP B C 1
ATOM 2210 O O . ASP B 1 51 ? -3.931 -20.997 20.617 1.00 59.80 51 ASP B O 1
ATOM 2215 N N . GLU B 1 52 ? -4.471 -19.457 22.158 1.00 48.16 52 GLU B N 1
ATOM 2216 C CA . GLU B 1 52 ? -4.664 -20.438 23.228 1.00 49.69 52 GLU B CA 1
ATOM 2217 C C . GLU B 1 52 ? -6.131 -20.406 23.679 1.00 47.44 52 GLU B C 1
ATOM 2218 O O . GLU B 1 52 ? -6.494 -19.754 24.653 1.00 47.21 52 GLU B O 1
ATOM 2224 N N . ASN B 1 53 ? -6.959 -21.140 22.943 1.00 49.48 53 ASN B N 1
ATOM 2225 C CA . ASN B 1 53 ? -8.398 -20.917 22.889 1.00 43.49 53 ASN B CA 1
ATOM 2226 C C . ASN B 1 53 ? -9.237 -22.025 23.486 1.00 43.45 53 ASN B C 1
ATOM 2227 O O . ASN B 1 53 ? -10.450 -21.883 23.637 1.00 41.04 53 ASN B O 1
ATOM 2232 N N . SER B 1 54 ? -8.596 -23.157 23.741 1.00 42.53 54 SER B N 1
ATOM 2233 C CA . SER B 1 54 ? -9.257 -24.283 24.359 1.00 43.26 54 SER B CA 1
ATOM 2234 C C . SER B 1 54 ? -9.630 -23.857 25.770 1.00 44.10 54 SER B C 1
ATOM 2235 O O . SER B 1 54 ? -10.684 -24.218 26.292 1.00 40.59 54 SER B O 1
ATOM 2238 N N . SER B 1 55 ? -8.773 -23.045 26.371 1.00 41.45 55 SER B N 1
ATOM 2239 C CA . SER B 1 55 ? -9.031 -22.619 27.724 1.00 41.46 55 SER B CA 1
ATOM 2240 C C . SER B 1 55 ? -10.044 -21.472 27.738 1.00 43.69 55 SER B C 1
ATOM 2241 O O . SER B 1 55 ? -10.838 -21.392 28.679 1.00 48.08 55 SER B O 1
ATOM 2244 N N . VAL B 1 56 ? -10.051 -20.623 26.700 1.00 40.93 56 VAL B N 1
ATOM 2245 C CA . VAL B 1 56 ? -11.047 -19.540 26.549 1.00 39.27 56 VAL B CA 1
ATOM 2246 C C . VAL B 1 56 ? -12.465 -20.097 26.420 1.00 42.58 56 VAL B C 1
ATOM 2247 O O . VAL B 1 56 ? -13.385 -19.683 27.140 1.00 42.49 56 VAL B O 1
ATOM 2251 N N . VAL B 1 57 ? -12.642 -21.049 25.512 1.00 42.66 57 VAL B N 1
ATOM 2252 C CA . VAL B 1 57 ? -13.963 -21.631 25.275 1.00 41.59 57 VAL B CA 1
ATOM 2253 C C . VAL B 1 57 ? -14.453 -22.429 26.483 1.00 42.53 57 VAL B C 1
ATOM 2254 O O . VAL B 1 57 ? -15.622 -22.321 26.863 1.00 46.63 57 VAL B O 1
ATOM 2258 N N . THR B 1 58 ? -13.561 -23.200 27.099 1.00 41.86 58 THR B N 1
ATOM 2259 C CA . THR B 1 58 ? -13.920 -24.020 28.260 1.00 43.84 58 THR B CA 1
ATOM 2260 C C . THR B 1 58 ? -14.379 -23.145 29.432 1.00 39.14 58 THR B C 1
ATOM 2261 O O . THR B 1 58 ? -15.383 -23.444 30.085 1.00 39.14 58 THR B O 1
ATOM 2265 N N . LEU B 1 59 ? -13.664 -22.051 29.677 1.00 42.22 59 LEU B N 1
ATOM 2266 C CA . LEU B 1 59 ? -14.037 -21.113 30.746 1.00 41.37 59 LEU B CA 1
ATOM 2267 C C . LEU B 1 59 ? -15.331 -20.357 30.422 1.00 39.34 59 LEU B C 1
ATOM 2268 O O . LEU B 1 59 ? -16.161 -20.157 31.300 1.00 42.41 59 LEU B O 1
ATOM 2273 N N . SER B 1 60 ? -15.504 -19.948 29.167 1.00 41.76 60 SER B N 1
ATOM 2274 C CA . SER B 1 60 ? -16.775 -19.388 28.697 1.00 39.39 60 SER B CA 1
ATOM 2275 C C . SER B 1 60 ? -17.934 -20.330 28.959 1.00 38.71 60 SER B C 1
ATOM 2276 O O . SER B 1 60 ? -18.972 -19.909 29.458 1.00 37.45 60 SER B O 1
ATOM 2279 N N . CYS B 1 61 ? -17.766 -21.594 28.573 1.00 39.23 61 CYS B N 1
ATOM 2280 C CA . CYS B 1 61 ? -18.800 -22.601 28.792 1.00 41.17 61 CYS B CA 1
ATOM 2281 C C . CYS B 1 61 ? -19.053 -22.813 30.285 1.00 44.82 61 CYS B C 1
ATOM 2282 O O . CYS B 1 61 ? -20.204 -22.993 30.711 1.00 45.33 61 CYS B O 1
ATOM 2285 N N . ALA B 1 62 ? -17.987 -22.804 31.081 1.00 39.41 62 ALA B N 1
ATOM 2286 C CA . ALA B 1 62 ? -18.151 -22.994 32.518 1.00 41.48 62 ALA B CA 1
ATOM 2287 C C . ALA B 1 62 ? -18.956 -21.830 33.102 1.00 45.31 62 ALA B C 1
ATOM 2288 O O . ALA B 1 62 ? -19.929 -22.044 33.824 1.00 43.95 62 ALA B O 1
ATOM 2290 N N . LEU B 1 63 ? -18.552 -20.605 32.764 1.00 42.03 63 LEU B N 1
ATOM 2291 C CA . LEU B 1 63 ? -19.309 -19.395 33.084 1.00 36.60 63 LEU B CA 1
ATOM 2292 C C . LEU B 1 63 ? -20.792 -19.523 32.751 1.00 37.73 63 LEU B C 1
ATOM 2293 O O . LEU B 1 63 ? -21.655 -19.063 33.483 1.00 43.55 63 LEU B O 1
ATOM 2298 N N . ARG B 1 64 ? -21.079 -20.160 31.628 1.00 41.68 64 ARG B N 1
ATOM 2299 C CA . ARG B 1 64 ? -22.445 -20.244 31.115 1.00 46.12 64 ARG B CA 1
ATOM 2300 C C . ARG B 1 64 ? -23.155 -21.504 31.597 1.00 45.86 64 ARG B C 1
ATOM 2301 O O . ARG B 1 64 ? -24.313 -21.726 31.252 1.00 40.98 64 ARG B O 1
ATOM 2309 N N . THR B 1 65 ? -22.455 -22.301 32.410 1.00 47.53 65 THR B N 1
ATOM 2310 C CA . THR B 1 65 ? -22.978 -23.550 32.970 1.00 47.58 65 THR B CA 1
ATOM 2311 C C . THR B 1 65 ? -23.355 -23.423 34.451 1.00 46.05 65 THR B C 1
ATOM 2312 O O . THR B 1 65 ? -24.490 -23.700 34.838 1.00 48.81 65 THR B O 1
ATOM 2316 N N . LEU B 1 66 ? -22.394 -23.014 35.271 1.00 45.76 66 LEU B N 1
ATOM 2317 C CA . LEU B 1 66 ? -22.617 -22.777 36.702 1.00 46.16 66 LEU B CA 1
ATOM 2318 C C . LEU B 1 66 ? -23.673 -21.697 37.002 1.00 46.88 66 LEU B C 1
ATOM 2319 O O . LEU B 1 66 ? -23.571 -20.564 36.500 1.00 48.79 66 LEU B O 1
ATOM 2324 N N . THR B 1 67 ? -24.659 -22.040 37.836 1.00 44.36 67 THR B N 1
ATOM 2325 C CA . THR B 1 67 ? -25.662 -21.075 38.310 1.00 44.61 67 THR B CA 1
ATOM 2326 C C . THR B 1 67 ? -24.929 -19.927 38.967 1.00 43.92 67 THR B C 1
ATOM 2327 O O . THR B 1 67 ? -24.043 -20.170 39.785 1.00 41.44 67 THR B O 1
ATOM 2331 N N . PRO B 1 68 ? -25.284 -18.678 38.605 1.00 46.30 68 PRO B N 1
ATOM 2332 C CA . PRO B 1 68 ? -24.564 -17.464 39.018 1.00 43.88 68 PRO B CA 1
ATOM 2333 C C . PRO B 1 68 ? -24.199 -17.402 40.510 1.00 41.69 68 PRO B C 1
ATOM 2334 O O . PRO B 1 68 ? -23.039 -17.157 40.812 1.00 41.18 68 PRO B O 1
ATOM 2338 N N . SER B 1 69 ? -25.143 -17.635 41.421 1.00 40.88 69 SER B N 1
ATOM 2339 C CA . SER B 1 69 ? -24.887 -17.305 42.827 1.00 41.58 69 SER B CA 1
ATOM 2340 C C . SER B 1 69 ? -23.789 -18.184 43.414 1.00 40.57 69 SER B C 1
ATOM 2341 O O . SER B 1 69 ? -23.227 -17.850 44.447 1.00 43.35 69 SER B O 1
ATOM 2344 N N . LEU B 1 70 ? -23.444 -19.272 42.728 1.00 40.27 70 LEU B N 1
ATOM 2345 C CA . LEU B 1 70 ? -22.363 -20.139 43.192 1.00 38.60 70 LEU B CA 1
ATOM 2346 C C . LEU B 1 70 ? -20.965 -19.648 42.797 1.00 43.54 70 LEU B C 1
ATOM 2347 O O . LEU B 1 70 ? -19.966 -20.166 43.291 1.00 49.57 70 LEU B O 1
ATOM 2352 N N . ARG B 1 71 ? -20.874 -18.663 41.907 1.00 48.55 71 ARG B N 1
ATOM 2353 C CA . ARG B 1 71 ? -19.554 -18.244 41.423 1.00 48.43 71 ARG B CA 1
ATOM 2354 C C . ARG B 1 71 ? -18.907 -17.305 42.429 1.00 50.94 71 ARG B C 1
ATOM 2355 O O . ARG B 1 71 ? -19.507 -16.312 42.843 1.00 56.17 71 ARG B O 1
ATOM 2363 N N . ARG B 1 72 ? -17.681 -17.628 42.828 1.00 52.90 72 ARG B N 1
ATOM 2364 C CA . ARG B 1 72 ? -16.964 -16.851 43.845 1.00 51.77 72 ARG B CA 1
ATOM 2365 C C . ARG B 1 72 ? -15.860 -15.970 43.262 1.00 47.38 72 ARG B C 1
ATOM 2366 O O . ARG B 1 72 ? -15.361 -15.055 43.920 1.00 44.65 72 ARG B O 1
ATOM 2374 N N . HIS B 1 73 ? -15.446 -16.282 42.041 1.00 46.35 73 HIS B N 1
ATOM 2375 C CA . HIS B 1 73 ? -14.216 -15.702 41.506 1.00 51.11 73 HIS B CA 1
ATOM 2376 C C . HIS B 1 73 ? -14.460 -14.912 40.242 1.00 45.16 73 HIS B C 1
ATOM 2377 O O . HIS B 1 73 ? -15.309 -15.271 39.428 1.00 42.78 73 HIS B O 1
ATOM 2384 N N . HIS B 1 74 ? -13.718 -13.813 40.119 1.00 46.37 74 HIS B N 1
ATOM 2385 C CA . HIS B 1 74 ? -13.792 -12.919 38.963 1.00 45.66 74 HIS B CA 1
ATOM 2386 C C . HIS B 1 74 ? -13.172 -13.556 37.739 1.00 42.03 74 HIS B C 1
ATOM 2387 O O . HIS B 1 74 ? -12.180 -14.274 37.866 1.00 41.87 74 HIS B O 1
ATOM 2394 N N . VAL B 1 75 ? -13.732 -13.276 36.560 1.00 41.39 75 VAL B N 1
ATOM 2395 C CA . VAL B 1 75 ? -13.278 -13.931 35.334 1.00 40.08 75 VAL B CA 1
ATOM 2396 C C . VAL B 1 75 ? -13.024 -12.993 34.162 1.00 39.15 75 VAL B C 1
ATOM 2397 O O . VAL B 1 75 ? -13.840 -12.137 33.843 1.00 42.85 75 VAL B O 1
ATOM 2401 N N . VAL B 1 76 ? -11.871 -13.154 33.526 1.00 43.01 76 VAL B N 1
ATOM 2402 C CA . VAL B 1 76 ? -11.625 -12.562 32.208 1.00 38.43 76 VAL B CA 1
ATOM 2403 C C . VAL B 1 76 ? -11.401 -13.672 31.186 1.00 35.34 76 VAL B C 1
ATOM 2404 O O . VAL B 1 76 ? -10.397 -14.362 31.248 1.00 39.91 76 VAL B O 1
ATOM 2408 N N . LEU B 1 77 ? -12.345 -13.853 30.267 1.00 33.46 77 LEU B N 1
ATOM 2409 C CA . LEU B 1 77 ? -12.235 -14.871 29.219 1.00 35.03 77 LEU B CA 1
ATOM 2410 C C . LEU B 1 77 ? -11.053 -14.653 28.270 1.00 33.81 77 LEU B C 1
ATOM 2411 O O . LEU B 1 77 ? -10.377 -15.590 27.891 1.00 39.03 77 LEU B O 1
ATOM 2416 N N . CYS B 1 78 ? -10.802 -13.414 27.898 1.00 32.07 78 CYS B N 1
ATOM 2417 C CA . CYS B 1 78 ? -9.816 -13.126 26.887 1.00 35.32 78 CYS B CA 1
ATOM 2418 C C . CYS B 1 78 ? -9.079 -11.837 27.196 1.00 37.45 78 CYS B C 1
ATOM 2419 O O . CYS B 1 78 ? -9.657 -10.750 27.128 1.00 37.62 78 CYS B O 1
ATOM 2422 N N . VAL B 1 79 ? -7.803 -11.959 27.537 1.00 36.70 79 VAL B N 1
ATOM 2423 C CA . VAL B 1 79 ? -6.991 -10.801 27.857 1.00 41.72 79 VAL B CA 1
ATOM 2424 C C . VAL B 1 79 ? -6.633 -10.057 26.562 1.00 41.09 79 VAL B C 1
ATOM 2425 O O . VAL B 1 79 ? -6.524 -8.827 26.522 1.00 42.81 79 VAL B O 1
ATOM 2429 N N . ASN B 1 80 ? -6.507 -10.825 25.491 1.00 41.41 80 ASN B N 1
ATOM 2430 C CA . ASN B 1 80 ? -5.953 -10.344 24.235 1.00 42.04 80 ASN B CA 1
ATOM 2431 C C . ASN B 1 80 ? -6.945 -10.609 23.100 1.00 39.64 80 ASN B C 1
ATOM 2432 O O . ASN B 1 80 ? -6.807 -11.582 22.374 1.00 42.97 80 ASN B O 1
ATOM 2437 N N . PRO B 1 81 ? -7.958 -9.738 22.953 1.00 40.71 81 PRO B N 1
ATOM 2438 C CA . PRO B 1 81 ? -9.065 -9.990 22.019 1.00 40.69 81 PRO B CA 1
ATOM 2439 C C . PRO B 1 81 ? -8.715 -9.672 20.544 1.00 40.67 81 PRO B C 1
ATOM 2440 O O . PRO B 1 81 ? -9.290 -10.245 19.609 1.00 41.72 81 PRO B O 1
ATOM 2444 N N . ASP B 1 82 ? -7.765 -8.774 20.334 1.00 39.18 82 ASP B N 1
ATOM 2445 C CA . ASP B 1 82 ? -7.282 -8.537 18.995 1.00 33.89 82 ASP B CA 1
ATOM 2446 C C . ASP B 1 82 ? -6.534 -9.791 18.545 1.00 38.04 82 ASP B C 1
ATOM 2447 O O . ASP B 1 82 ? -6.969 -10.451 17.601 1.00 42.33 82 ASP B O 1
ATOM 2452 N N . GLY B 1 83 ? -5.446 -10.148 19.225 1.00 37.92 83 GLY B N 1
ATOM 2453 C CA . GLY B 1 83 ? -4.718 -11.369 18.904 1.00 35.54 83 GLY B CA 1
ATOM 2454 C C . GLY B 1 83 ? -5.674 -12.542 18.745 1.00 42.62 83 GLY B C 1
ATOM 2455 O O . GLY B 1 83 ? -5.479 -13.440 17.915 1.00 41.80 83 GLY B O 1
ATOM 2456 N N . CYS B 1 84 ? -6.757 -12.514 19.518 1.00 44.65 84 CYS B N 1
ATOM 2457 C CA . CYS B 1 84 ? -7.714 -13.608 19.480 1.00 42.35 84 CYS B CA 1
ATOM 2458 C C . CYS B 1 84 ? -8.492 -13.679 18.154 1.00 39.99 84 CYS B C 1
ATOM 2459 O O . CYS B 1 84 ? -8.619 -14.771 17.607 1.00 43.58 84 CYS B O 1
ATOM 2462 N N . GLN B 1 85 ? -9.018 -12.563 17.633 1.00 39.49 85 GLN B N 1
ATOM 2463 C CA . GLN B 1 85 ? -9.702 -12.640 16.314 1.00 44.74 85 GLN B CA 1
ATOM 2464 C C . GLN B 1 85 ? -8.722 -12.804 15.155 1.00 37.47 85 GLN B C 1
ATOM 2465 O O . GLN B 1 85 ? -9.108 -13.280 14.092 1.00 42.12 85 GLN B O 1
ATOM 2471 N N . LEU B 1 86 ? -7.466 -12.416 15.370 1.00 37.06 86 LEU B N 1
ATOM 2472 C CA . LEU B 1 86 ? -6.408 -12.595 14.375 1.00 42.03 86 LEU B CA 1
ATOM 2473 C C . LEU B 1 86 ? -5.764 -13.967 14.458 1.00 44.39 86 LEU B C 1
ATOM 2474 O O . LEU B 1 86 ? -4.725 -14.204 13.844 1.00 45.97 86 LEU B O 1
ATOM 2479 N N . GLY B 1 87 ? -6.391 -14.860 15.216 1.00 45.82 87 GLY B N 1
ATOM 2480 C CA . GLY B 1 87 ? -5.824 -16.158 15.528 1.00 43.84 87 GLY B CA 1
ATOM 2481 C C . GLY B 1 87 ? -4.329 -16.190 15.799 1.00 44.13 87 GLY B C 1
ATOM 2482 O O . GLY B 1 87 ? -3.686 -17.171 15.450 1.00 49.36 87 GLY B O 1
ATOM 2483 N N . LEU B 1 88 ? -3.753 -15.141 16.388 1.00 43.23 88 LEU B N 1
ATOM 2484 C CA . LEU B 1 88 ? -2.326 -15.214 16.725 1.00 48.78 88 LEU B CA 1
ATOM 2485 C C . LEU B 1 88 ? -1.967 -14.903 18.162 1.00 48.40 88 LEU B C 1
ATOM 2486 O O . LEU B 1 88 ? -2.680 -14.197 18.871 1.00 46.87 88 LEU B O 1
ATOM 2491 N N . ARG B 1 89 ? -0.794 -15.404 18.532 1.00 45.29 89 ARG B N 1
ATOM 2492 C CA . ARG B 1 89 ? -0.234 -15.299 19.863 1.00 44.57 89 ARG B CA 1
ATOM 2493 C C . ARG B 1 89 ? -0.146 -13.877 20.430 1.00 44.02 89 ARG B C 1
ATOM 2494 O O . ARG B 1 89 ? -0.584 -13.641 21.561 1.00 46.10 89 ARG B O 1
ATOM 2502 N N . ALA B 1 90 ? 0.423 -12.946 19.663 1.00 40.38 90 ALA B N 1
ATOM 2503 C CA . ALA B 1 90 ? 0.688 -11.572 20.126 1.00 40.44 90 ALA B CA 1
ATOM 2504 C C . ALA B 1 90 ? -0.560 -10.707 20.113 1.00 38.21 90 ALA B C 1
ATOM 2505 O O . ALA B 1 90 ? -1.621 -11.173 19.707 1.00 39.51 90 ALA B O 1
ATOM 2507 N N . ASN B 1 91 ? -0.451 -9.451 20.552 1.00 37.80 91 ASN B N 1
ATOM 2508 C CA . ASN B 1 91 ? -1.552 -8.507 20.320 1.00 43.77 91 ASN B CA 1
ATOM 2509 C C . ASN B 1 91 ? -1.403 -7.892 18.897 1.00 46.27 91 ASN B C 1
ATOM 2510 O O . ASN B 1 91 ? -0.747 -8.482 18.042 1.00 43.53 91 ASN B O 1
ATOM 2515 N N . ALA B 1 92 ? -2.007 -6.740 18.618 1.00 47.03 92 ALA B N 1
ATOM 2516 C CA . ALA B 1 92 ? -1.975 -6.242 17.242 1.00 42.47 92 ALA B CA 1
ATOM 2517 C C . ALA B 1 92 ? -0.666 -5.506 16.938 1.00 48.85 92 ALA B C 1
ATOM 2518 O O . ALA B 1 92 ? -0.367 -5.235 15.771 1.00 46.77 92 ALA B O 1
ATOM 2520 N N . ASN B 1 93 ? 0.124 -5.200 17.972 1.00 49.85 93 ASN B N 1
ATOM 2521 C CA . ASN B 1 93 ? 1.426 -4.536 17.779 1.00 45.26 93 ASN B CA 1
ATOM 2522 C C . ASN B 1 93 ? 2.610 -5.494 17.607 1.00 45.02 93 ASN B C 1
ATOM 2523 O O . ASN B 1 93 ? 3.756 -5.053 17.562 1.00 49.56 93 ASN B O 1
ATOM 2528 N N . GLY B 1 94 ? 2.350 -6.794 17.521 1.00 42.01 94 GLY B N 1
ATOM 2529 C CA . GLY B 1 94 ? 3.432 -7.764 17.475 1.00 40.68 94 GLY B CA 1
ATOM 2530 C C . GLY B 1 94 ? 4.013 -8.118 18.844 1.00 52.20 94 GLY B C 1
ATOM 2531 O O . GLY B 1 94 ? 4.928 -8.939 18.929 1.00 53.28 94 GLY B O 1
ATOM 2532 N N . VAL B 1 95 ? 3.489 -7.514 19.916 1.00 46.96 95 VAL B N 1
ATOM 2533 C CA . VAL B 1 95 ? 4.042 -7.715 21.265 1.00 49.59 95 VAL B CA 1
ATOM 2534 C C . VAL B 1 95 ? 3.555 -8.998 21.932 1.00 50.91 95 VAL B C 1
ATOM 2535 O O . VAL B 1 95 ? 2.351 -9.274 21.943 1.00 54.13 95 VAL B O 1
ATOM 2539 N N . ASP B 1 96 ? 4.479 -9.797 22.467 1.00 51.17 96 ASP B N 1
ATOM 2540 C CA . ASP B 1 96 ? 4.082 -10.928 23.312 1.00 48.09 96 ASP B CA 1
ATOM 2541 C C . ASP B 1 96 ? 3.674 -10.328 24.618 1.00 44.28 96 ASP B C 1
ATOM 2542 O O . ASP B 1 96 ? 4.536 -9.950 25.399 1.00 44.87 96 ASP B O 1
ATOM 2547 N N . LEU B 1 97 ? 2.368 -10.220 24.841 1.00 43.03 97 LEU B N 1
ATOM 2548 C CA . LEU B 1 97 ? 1.856 -9.574 26.041 1.00 44.89 97 LEU B CA 1
ATOM 2549 C C . LEU B 1 97 ? 2.465 -10.208 27.297 1.00 44.79 97 LEU B C 1
ATOM 2550 O O . LEU B 1 97 ? 2.799 -9.507 28.243 1.00 43.55 97 LEU B O 1
ATOM 2555 N N . ASN B 1 98 ? 2.670 -11.522 27.281 1.00 43.85 98 ASN B N 1
ATOM 2556 C CA . ASN B 1 98 ? 3.298 -12.192 28.416 1.00 46.35 98 ASN B CA 1
ATOM 2557 C C . ASN B 1 98 ? 4.816 -11.996 28.442 1.00 47.89 98 ASN B C 1
ATOM 2558 O O . ASN B 1 98 ? 5.537 -12.850 28.949 1.00 47.41 98 ASN B O 1
ATOM 2563 N N . ARG B 1 99 ? 5.290 -10.879 27.883 1.00 43.08 99 ARG B N 1
ATOM 2564 C CA . ARG B 1 99 ? 6.672 -10.426 28.045 1.00 42.73 99 ARG B CA 1
ATOM 2565 C C . ARG B 1 99 ? 6.622 -8.932 28.230 1.00 40.82 99 ARG B C 1
ATOM 2566 O O . ARG B 1 99 ? 7.653 -8.257 28.209 1.00 42.41 99 ARG B O 1
ATOM 2574 N N . ASN B 1 100 ? 5.406 -8.422 28.394 1.00 40.62 100 ASN B N 1
ATOM 2575 C CA . ASN B 1 100 ? 5.183 -6.975 28.427 1.00 47.45 100 ASN B CA 1
ATOM 2576 C C . ASN B 1 100 ? 4.791 -6.393 29.805 1.00 43.98 100 ASN B C 1
ATOM 2577 O O . ASN B 1 100 ? 4.683 -5.173 29.964 1.00 38.34 100 ASN B O 1
ATOM 2582 N N . PHE B 1 101 ? 4.596 -7.242 30.807 1.00 41.97 101 PHE B N 1
ATOM 2583 C CA . PHE B 1 101 ? 4.159 -6.704 32.091 1.00 42.66 101 PHE B CA 1
ATOM 2584 C C . PHE B 1 101 ? 5.252 -5.879 32.748 1.00 45.50 101 PHE B C 1
ATOM 2585 O O . PHE B 1 101 ? 6.445 -6.176 32.606 1.00 44.48 101 PHE B O 1
ATOM 2593 N N . PRO B 1 102 ? 4.847 -4.806 33.446 1.00 47.93 102 PRO B N 1
ATOM 2594 C CA . PRO B 1 102 ? 5.818 -3.923 34.096 1.00 44.93 102 PRO B CA 1
ATOM 2595 C C . PRO B 1 102 ? 6.349 -4.550 35.391 1.00 44.93 102 PRO B C 1
ATOM 2596 O O . PRO B 1 102 ? 6.261 -3.941 36.451 1.00 45.36 102 PRO B O 1
ATOM 2600 N N . ALA B 1 103 ? 6.867 -5.775 35.275 1.00 41.98 103 ALA B N 1
ATOM 2601 C CA . ALA B 1 103 ? 7.599 -6.451 36.328 1.00 41.57 103 ALA B CA 1
ATOM 2602 C C . ALA B 1 103 ? 8.984 -5.872 36.436 1.00 43.37 103 ALA B C 1
ATOM 2603 O O . ALA B 1 103 ? 9.363 -5.008 35.650 1.00 44.65 103 ALA B O 1
ATOM 2605 N N . ALA B 1 104 ? 9.732 -6.344 37.427 1.00 46.19 104 ALA B N 1
ATOM 2606 C CA . ALA B 1 104 ? 11.051 -5.798 37.717 1.00 46.17 104 ALA B CA 1
ATOM 2607 C C . ALA B 1 104 ? 12.076 -6.377 36.776 1.00 42.78 104 ALA B C 1
ATOM 2608 O O . ALA B 1 104 ? 13.187 -5.875 36.690 1.00 45.85 104 ALA B O 1
ATOM 2610 N N . ASN B 1 105 ? 11.694 -7.446 36.084 1.00 42.29 105 ASN B N 1
ATOM 2611 C CA . ASN B 1 105 ? 12.569 -8.112 35.134 1.00 43.49 105 ASN B CA 1
ATOM 2612 C C . ASN B 1 105 ? 12.092 -7.909 33.684 1.00 52.99 105 ASN B C 1
ATOM 2613 O O . ASN B 1 105 ? 12.433 -8.689 32.778 1.00 44.17 105 ASN B O 1
ATOM 2618 N N . TRP B 1 106 ? 11.291 -6.870 33.461 1.00 50.22 106 TRP B N 1
ATOM 2619 C CA . TRP B 1 106 ? 10.913 -6.566 32.092 1.00 55.42 106 TRP B CA 1
ATOM 2620 C C . TRP B 1 106 ? 12.147 -6.091 31.324 1.00 56.06 106 TRP B C 1
ATOM 2621 O O . TRP B 1 106 ? 12.549 -4.935 31.436 1.00 61.58 106 TRP B O 1
ATOM 2632 N N . LYS B 1 107 ? 12.767 -6.983 30.566 1.00 55.12 107 LYS B N 1
ATOM 2633 C CA . LYS B 1 107 ? 13.818 -6.540 29.672 1.00 59.35 107 LYS B CA 1
ATOM 2634 C C . LYS B 1 107 ? 13.155 -6.081 28.369 1.00 63.45 107 LYS B C 1
ATOM 2635 O O . LYS B 1 107 ? 12.154 -6.663 27.942 1.00 64.38 107 LYS B O 1
ATOM 2641 N N . GLU B 1 108 ? 13.680 -5.016 27.762 1.00 64.80 108 GLU B N 1
ATOM 2642 C CA . GLU B 1 108 ? 13.224 -4.596 26.433 1.00 65.08 108 GLU B CA 1
ATOM 2643 C C . GLU B 1 108 ? 14.064 -5.279 25.365 1.00 63.84 108 GLU B C 1
ATOM 2644 O O . GLU B 1 108 ? 15.290 -5.364 25.478 1.00 66.29 108 GLU B O 1
ATOM 2650 N N . GLY B 1 109 ? 13.396 -5.782 24.338 1.00 64.14 109 GLY B N 1
ATOM 2651 C CA . GLY B 1 109 ? 14.079 -6.395 23.217 1.00 66.74 109 GLY B CA 1
ATOM 2652 C C . GLY B 1 109 ? 13.126 -7.239 22.403 1.00 67.70 109 GLY B C 1
ATOM 2653 O O . GLY B 1 109 ? 11.986 -6.849 22.147 1.00 68.87 109 GLY B O 1
ATOM 2654 N N . GLU B 1 110 ? 13.590 -8.411 22.002 1.00 66.19 110 GLU B N 1
ATOM 2655 C CA . GLU B 1 110 ? 12.741 -9.327 21.273 1.00 65.96 110 GLU B CA 1
ATOM 2656 C C . GLU B 1 110 ? 12.520 -10.609 22.060 1.00 68.18 110 GLU B C 1
ATOM 2657 O O . GLU B 1 110 ? 13.319 -10.968 22.925 1.00 69.34 110 GLU B O 1
ATOM 2663 N N . THR B 1 111 ? 11.411 -11.279 21.772 1.00 67.07 111 THR B N 1
ATOM 2664 C CA . THR B 1 111 ? 11.106 -12.576 22.369 1.00 69.14 111 THR B CA 1
ATOM 2665 C C . THR B 1 111 ? 10.993 -13.554 21.212 1.00 66.47 111 THR B C 1
ATOM 2666 O O . THR B 1 111 ? 10.865 -13.126 20.063 1.00 70.58 111 THR B O 1
ATOM 2670 N N . VAL B 1 112 ? 11.085 -14.851 21.495 1.00 64.74 112 VAL B N 1
ATOM 2671 C CA . VAL B 1 112 ? 10.866 -15.873 20.465 1.00 69.70 112 VAL B CA 1
ATOM 2672 C C . VAL B 1 112 ? 9.989 -16.988 21.019 1.00 72.15 112 VAL B C 1
ATOM 2673 O O . VAL B 1 112 ? 9.911 -17.167 22.242 1.00 72.90 112 VAL B O 1
ATOM 2677 N N . TYR B 1 113 ? 9.312 -17.721 20.136 1.00 64.59 113 TYR B N 1
ATOM 2678 C CA . TYR B 1 113 ? 8.427 -18.788 20.599 1.00 67.42 113 TYR B CA 1
ATOM 2679 C C . TYR B 1 113 ? 8.301 -19.934 19.606 1.00 68.38 113 TYR B C 1
ATOM 2680 O O . TYR B 1 113 ? 8.734 -19.834 18.461 1.00 74.00 113 TYR B O 1
ATOM 2689 N N . ARG B 1 114 ? 7.720 -21.037 20.062 1.00 69.24 114 ARG B N 1
ATOM 2690 C CA . ARG B 1 114 ? 7.645 -22.237 19.243 1.00 80.60 114 ARG B CA 1
ATOM 2691 C C . ARG B 1 114 ? 6.466 -22.220 18.272 1.00 82.42 114 ARG B C 1
ATOM 2692 O O . ARG B 1 114 ? 5.363 -21.784 18.612 1.00 81.03 114 ARG B O 1
ATOM 2700 N N . TRP B 1 115 ? 6.715 -22.698 17.057 1.00 83.90 115 TRP B N 1
ATOM 2701 C CA . TRP B 1 115 ? 5.676 -22.782 16.040 1.00 84.14 115 TRP B CA 1
ATOM 2702 C C . TRP B 1 115 ? 4.527 -23.684 16.571 1.00 84.89 115 TRP B C 1
ATOM 2703 O O . TRP B 1 115 ? 3.392 -23.196 16.692 1.00 88.86 115 TRP B O 1
ATOM 2714 N N . ASN B 1 116 ? 4.792 -24.936 16.967 1.00 85.54 116 ASN B N 1
ATOM 2715 C CA . ASN B 1 116 ? 3.736 -25.688 17.646 1.00 84.52 116 ASN B CA 1
ATOM 2716 C C . ASN B 1 116 ? 4.450 -26.602 18.649 1.00 81.86 116 ASN B C 1
ATOM 2717 O O . ASN B 1 116 ? 5.576 -26.305 19.068 1.00 78.64 116 ASN B O 1
ATOM 2722 N N . SER B 1 117 ? 3.823 -27.720 19.006 1.00 76.86 117 SER B N 1
ATOM 2723 C CA . SER B 1 117 ? 4.475 -28.729 19.840 1.00 79.38 117 SER B CA 1
ATOM 2724 C C . SER B 1 117 ? 5.575 -29.446 19.057 1.00 88.75 117 SER B C 1
ATOM 2725 O O . SER B 1 117 ? 6.639 -29.778 19.593 1.00 91.74 117 SER B O 1
ATOM 2728 N N . ALA B 1 118 ? 5.316 -29.640 17.767 1.00 92.24 118 ALA B N 1
ATOM 2729 C CA . ALA B 1 118 ? 6.254 -30.298 16.858 1.00 90.32 118 ALA B CA 1
ATOM 2730 C C . ALA B 1 118 ? 7.317 -29.355 16.309 1.00 89.40 118 ALA B C 1
ATOM 2731 O O . ALA B 1 118 ? 7.919 -29.626 15.269 1.00 96.31 118 ALA B O 1
ATOM 2733 N N . ALA B 1 119 ? 7.555 -28.268 17.035 1.00 88.70 119 ALA B N 1
ATOM 2734 C CA . ALA B 1 119 ? 8.370 -27.162 16.556 1.00 92.31 119 ALA B CA 1
ATOM 2735 C C . ALA B 1 119 ? 9.811 -27.182 16.995 1.00 99.81 119 ALA B C 1
ATOM 2736 O O . ALA B 1 119 ? 10.638 -26.546 16.331 1.00 105.91 119 ALA B O 1
ATOM 2738 N N . GLU B 1 120 ? 10.117 -27.884 18.093 1.00 98.06 120 GLU B N 1
ATOM 2739 C CA . GLU B 1 120 ? 11.510 -28.157 18.523 1.00 98.12 120 GLU B CA 1
ATOM 2740 C C . GLU B 1 120 ? 12.234 -26.888 19.030 1.00 98.13 120 GLU B C 1
ATOM 2741 O O . GLU B 1 120 ? 12.663 -26.838 20.180 1.00 101.83 120 GLU B O 1
ATOM 2747 N N . GLU B 1 121 ? 12.356 -25.855 18.193 1.00 99.55 121 GLU B N 1
ATOM 2748 C CA . GLU B 1 121 ? 13.159 -24.670 18.548 1.00 99.33 121 GLU B CA 1
ATOM 2749 C C . GLU B 1 121 ? 12.337 -23.384 18.522 1.00 93.25 121 GLU B C 1
ATOM 2750 O O . GLU B 1 121 ? 11.666 -23.098 17.521 1.00 87.38 121 GLU B O 1
ATOM 2756 N N . ARG B 1 122 ? 12.395 -22.626 19.623 1.00 80.03 122 ARG B N 1
ATOM 2757 C CA . ARG B 1 122 ? 11.709 -21.338 19.738 1.00 74.46 122 ARG B CA 1
ATOM 2758 C C . ARG B 1 122 ? 12.307 -20.261 18.843 1.00 74.40 122 ARG B C 1
ATOM 2759 O O . ARG B 1 122 ? 13.109 -19.459 19.307 1.00 74.79 122 ARG B O 1
ATOM 2767 N N . ASP B 1 123 ? 11.889 -20.214 17.585 1.00 73.21 123 ASP B N 1
ATOM 2768 C CA . ASP B 1 123 ? 12.503 -19.322 16.609 1.00 75.76 123 ASP B CA 1
ATOM 2769 C C . ASP B 1 123 ? 11.584 -18.180 16.176 1.00 74.50 123 ASP B C 1
ATOM 2770 O O . ASP B 1 123 ? 12.060 -17.097 15.829 1.00 73.72 123 ASP B O 1
ATOM 2775 N N . VAL B 1 124 ? 10.275 -18.429 16.186 1.00 73.12 124 VAL B N 1
ATOM 2776 C CA . VAL B 1 124 ? 9.287 -17.432 15.764 1.00 70.25 124 VAL B CA 1
ATOM 2777 C C . VAL B 1 124 ? 9.332 -16.204 16.674 1.00 68.24 124 VAL B C 1
ATOM 2778 O O . VAL B 1 124 ? 9.069 -16.291 17.873 1.00 70.43 124 VAL B O 1
ATOM 2782 N N . VAL B 1 125 ? 9.665 -15.060 16.081 1.00 67.48 125 VAL B N 1
ATOM 2783 C CA . VAL B 1 125 ? 9.997 -13.832 16.811 1.00 65.86 125 VAL B CA 1
ATOM 2784 C C . VAL B 1 125 ? 8.784 -12.951 17.133 1.00 62.43 125 VAL B C 1
ATOM 2785 O O . VAL B 1 125 ? 7.842 -12.871 16.356 1.00 62.78 125 VAL B O 1
ATOM 2789 N N . LEU B 1 126 ? 8.800 -12.321 18.306 1.00 64.54 126 LEU B N 1
ATOM 2790 C CA . LEU B 1 126 ? 7.845 -11.265 18.639 1.00 60.54 126 LEU B CA 1
ATOM 2791 C C . LEU B 1 126 ? 8.604 -10.167 19.365 1.00 60.72 126 LEU B C 1
ATOM 2792 O O . LEU B 1 126 ? 9.800 -10.302 19.622 1.00 63.83 126 LEU B O 1
ATOM 2797 N N . LEU B 1 127 ? 7.910 -9.085 19.702 1.00 54.31 127 LEU B N 1
ATOM 2798 C CA . LEU B 1 127 ? 8.513 -8.016 20.480 1.00 56.15 127 LEU B CA 1
ATOM 2799 C C . LEU B 1 127 ? 8.001 -8.048 21.929 1.00 56.49 127 LEU B C 1
ATOM 2800 O O . LEU B 1 127 ? 7.136 -8.859 22.276 1.00 52.53 127 LEU B O 1
ATOM 2805 N N . THR B 1 128 ? 8.531 -7.157 22.762 1.00 53.88 128 THR B N 1
ATOM 2806 C CA . THR B 1 128 ? 8.220 -7.153 24.190 1.00 55.25 128 THR B CA 1
ATOM 2807 C C . THR B 1 128 ? 7.555 -5.852 24.621 1.00 51.85 128 THR B C 1
ATOM 2808 O O . THR B 1 128 ? 7.111 -5.714 25.768 1.00 50.77 128 THR B O 1
ATOM 2812 N N . GLY B 1 129 ? 7.486 -4.903 23.699 1.00 42.80 129 GLY B N 1
ATOM 2813 C CA . GLY B 1 129 ? 6.874 -3.630 23.986 1.00 46.16 129 GLY B CA 1
ATOM 2814 C C . GLY B 1 129 ? 7.910 -2.536 23.949 1.00 49.69 129 GLY B C 1
ATOM 2815 O O . GLY B 1 129 ? 9.108 -2.801 23.958 1.00 51.90 129 GLY B O 1
ATOM 2816 N N . ASP B 1 130 ? 7.448 -1.299 23.904 1.00 45.02 130 ASP B N 1
ATOM 2817 C CA . ASP B 1 130 ? 8.358 -0.179 23.820 1.00 50.37 130 ASP B CA 1
ATOM 2818 C C . ASP B 1 130 ? 8.932 0.147 25.181 1.00 56.35 130 ASP B C 1
ATOM 2819 O O . ASP B 1 130 ? 10.150 0.276 25.336 1.00 57.11 130 ASP B O 1
ATOM 2824 N N . LYS B 1 131 ? 8.028 0.305 26.148 1.00 56.43 131 LYS B N 1
ATOM 2825 C CA . LYS B 1 131 ? 8.357 0.535 27.549 1.00 53.51 131 LYS B CA 1
ATOM 2826 C C . LYS B 1 131 ? 7.667 -0.575 28.383 1.00 56.67 131 LYS B C 1
ATOM 2827 O O . LYS B 1 131 ? 6.860 -1.336 27.839 1.00 54.96 131 LYS B O 1
ATOM 2833 N N . PRO B 1 132 ? 8.009 -0.718 29.684 1.00 58.76 132 PRO B N 1
ATOM 2834 C CA . PRO B 1 132 ? 7.320 -1.772 30.443 1.00 51.48 132 PRO B CA 1
ATOM 2835 C C . PRO B 1 132 ? 5.815 -1.521 30.538 1.00 50.52 132 PRO B C 1
ATOM 2836 O O . PRO B 1 132 ? 5.428 -0.369 30.722 1.00 49.69 132 PRO B O 1
ATOM 2840 N N . GLY B 1 133 ? 4.992 -2.565 30.429 1.00 51.48 133 GLY B N 1
ATOM 2841 C CA . GLY B 1 133 ? 3.546 -2.401 30.440 1.00 48.40 133 GLY B CA 1
ATOM 2842 C C . GLY B 1 133 ? 3.080 -1.470 29.328 1.00 51.88 133 GLY B C 1
ATOM 2843 O O . GLY B 1 133 ? 2.190 -0.643 29.537 1.00 47.36 133 GLY B O 1
ATOM 2844 N N . SER B 1 134 ? 3.680 -1.591 28.142 1.00 52.89 134 SER B N 1
ATOM 2845 C CA . SER B 1 134 ? 3.453 -0.582 27.098 1.00 54.55 134 SER B CA 1
ATOM 2846 C C . SER B 1 134 ? 2.081 -0.724 26.458 1.00 53.44 134 SER B C 1
ATOM 2847 O O . SER B 1 134 ? 1.398 0.270 26.229 1.00 57.43 134 SER B O 1
ATOM 2850 N N . GLU B 1 135 ? 1.684 -1.962 26.195 1.00 47.01 135 GLU B N 1
ATOM 2851 C CA . GLU B 1 135 ? 0.446 -2.263 25.498 1.00 49.55 135 GLU B CA 1
ATOM 2852 C C . GLU B 1 135 ? -0.816 -1.851 26.274 1.00 52.28 135 GLU B C 1
ATOM 2853 O O . GLU B 1 135 ? -0.793 -1.802 27.492 1.00 53.91 135 GLU B O 1
ATOM 2859 N N . PRO B 1 136 ? -1.923 -1.547 25.554 1.00 58.49 136 PRO B N 1
ATOM 2860 C CA . PRO B 1 136 ? -3.179 -1.206 26.238 1.00 52.41 136 PRO B CA 1
ATOM 2861 C C . PRO B 1 136 ? -3.676 -2.365 27.102 1.00 48.37 136 PRO B C 1
ATOM 2862 O O . PRO B 1 136 ? -4.179 -2.153 28.204 1.00 48.25 136 PRO B O 1
ATOM 2866 N N . GLU B 1 137 ? -3.535 -3.578 26.576 1.00 46.45 137 GLU B N 1
ATOM 2867 C CA . GLU B 1 137 ? -4.058 -4.772 27.214 1.00 46.14 137 GLU B CA 1
ATOM 2868 C C . GLU B 1 137 ? -3.403 -5.029 28.555 1.00 49.12 137 GLU B C 1
ATOM 2869 O O . GLU B 1 137 ? -4.083 -5.430 29.495 1.00 44.65 137 GLU B O 1
ATOM 2875 N N . THR B 1 138 ? -2.095 -4.770 28.636 1.00 50.34 138 THR B N 1
ATOM 2876 C CA . THR B 1 138 ? -1.300 -5.006 29.842 1.00 40.29 138 THR B CA 1
ATOM 2877 C C . THR B 1 138 ? -1.699 -4.082 30.973 1.00 48.57 138 THR B C 1
ATOM 2878 O O . THR B 1 138 ? -1.887 -4.521 32.111 1.00 51.73 138 THR B O 1
ATOM 2882 N N . GLN B 1 139 ? -1.813 -2.795 30.667 1.00 50.70 139 GLN B N 1
ATOM 2883 C CA . GLN B 1 139 ? -2.198 -1.826 31.680 1.00 46.05 139 GLN B CA 1
ATOM 2884 C C . GLN B 1 139 ? -3.553 -2.178 32.213 1.00 46.97 139 GLN B C 1
ATOM 2885 O O . GLN B 1 139 ? -3.699 -2.386 33.411 1.00 50.15 139 GLN B O 1
ATOM 2891 N N . ALA B 1 140 ? -4.538 -2.255 31.320 1.00 48.78 140 ALA B N 1
ATOM 2892 C CA . ALA B 1 140 ? -5.909 -2.571 31.707 1.00 44.33 140 ALA B CA 1
ATOM 2893 C C . ALA B 1 140 ? -5.983 -3.741 32.697 1.00 48.11 140 ALA B C 1
ATOM 2894 O O . ALA B 1 140 ? -6.658 -3.633 33.715 1.00 45.86 140 ALA B O 1
ATOM 2896 N N . LEU B 1 141 ? -5.286 -4.841 32.398 1.00 46.35 141 LEU B N 1
ATOM 2897 C CA . LEU B 1 141 ? -5.289 -6.004 33.269 1.00 41.13 141 LEU B CA 1
ATOM 2898 C C . LEU B 1 141 ? -4.640 -5.666 34.610 1.00 47.66 141 LEU B C 1
ATOM 2899 O O . LEU B 1 141 ? -5.149 -6.034 35.676 1.00 46.08 141 LEU B O 1
ATOM 2904 N N . CYS B 1 142 ? -3.506 -4.970 34.555 1.00 47.38 142 CYS B N 1
ATOM 2905 C CA . CYS B 1 142 ? -2.835 -4.555 35.775 1.00 43.38 142 CYS B CA 1
ATOM 2906 C C . CYS B 1 142 ? -3.719 -3.634 36.600 1.00 47.12 142 CYS B C 1
ATOM 2907 O O . CYS B 1 142 ? -3.868 -3.839 37.810 1.00 51.16 142 CYS B O 1
ATOM 2910 N N . GLN B 1 143 ? -4.309 -2.628 35.959 1.00 45.09 143 GLN B N 1
ATOM 2911 C CA . GLN B 1 143 ? -5.198 -1.713 36.672 1.00 48.08 143 GLN B CA 1
ATOM 2912 C C . GLN B 1 143 ? -6.408 -2.457 37.248 1.00 51.27 143 GLN B C 1
ATOM 2913 O O . GLN B 1 143 ? -6.905 -2.096 38.327 1.00 56.35 143 GLN B O 1
ATOM 2919 N N . LEU B 1 144 ? -6.873 -3.491 36.540 1.00 43.57 144 LEU B N 1
ATOM 2920 C CA . LEU B 1 144 ? -8.033 -4.268 36.983 1.00 43.21 144 LEU B CA 1
ATOM 2921 C C . LEU B 1 144 ? -7.676 -5.066 38.251 1.00 48.56 144 LEU B C 1
ATOM 2922 O O . LEU B 1 144 ? -8.460 -5.143 39.195 1.00 48.82 144 LEU B O 1
ATOM 2927 N N . ILE B 1 145 ? -6.473 -5.623 38.281 1.00 44.50 145 ILE B N 1
ATOM 2928 C CA . ILE B 1 145 ? -6.023 -6.373 39.436 1.00 47.53 145 ILE B CA 1
ATOM 2929 C C . ILE B 1 145 ? -5.772 -5.474 40.658 1.00 51.90 145 ILE B C 1
ATOM 2930 O O . ILE B 1 145 ? -6.047 -5.870 41.803 1.00 43.83 145 ILE B O 1
ATOM 2935 N N . HIS B 1 146 ? -5.276 -4.260 40.427 1.00 54.28 146 HIS B N 1
ATOM 2936 C CA . HIS B 1 146 ? -5.008 -3.374 41.559 1.00 54.97 146 HIS B CA 1
ATOM 2937 C C . HIS B 1 146 ? -6.321 -2.887 42.157 1.00 54.76 146 HIS B C 1
ATOM 2938 O O . HIS B 1 146 ? -6.467 -2.840 43.376 1.00 54.58 146 HIS B O 1
ATOM 2945 N N . ARG B 1 147 ? -7.298 -2.576 41.315 1.00 53.78 147 ARG B N 1
ATOM 2946 C CA . ARG B 1 147 ? -8.594 -2.195 41.857 1.00 57.17 147 ARG B CA 1
ATOM 2947 C C . ARG B 1 147 ? -9.265 -3.351 42.637 1.00 53.25 147 ARG B C 1
ATOM 2948 O O . ARG B 1 147 ? -9.543 -3.199 43.820 1.00 57.01 147 ARG B O 1
ATOM 2956 N N . ILE B 1 148 ? -9.496 -4.503 42.011 1.00 48.56 148 ILE B N 1
ATOM 2957 C CA . ILE B 1 148 ? -10.249 -5.572 42.677 1.00 48.23 148 ILE B CA 1
ATOM 2958 C C . ILE B 1 148 ? -9.438 -6.359 43.736 1.00 52.93 148 ILE B C 1
ATOM 2959 O O . ILE B 1 148 ? -10.007 -6.877 44.700 1.00 49.97 148 ILE B O 1
ATOM 2964 N N . GLN B 1 149 ? -8.117 -6.420 43.565 1.00 52.49 149 GLN B N 1
ATOM 2965 C CA . GLN B 1 149 ? -7.224 -7.156 44.470 1.00 52.10 149 GLN B CA 1
ATOM 2966 C C . GLN B 1 149 ? -7.683 -8.572 44.738 1.00 51.52 149 GLN B C 1
ATOM 2967 O O . GLN B 1 149 ? -8.187 -8.863 45.826 1.00 43.70 149 GLN B O 1
ATOM 2973 N N . PRO B 1 150 ? -7.503 -9.456 43.740 1.00 51.69 150 PRO B N 1
ATOM 2974 C CA . PRO B 1 150 ? -7.873 -10.865 43.873 1.00 49.65 150 PRO B CA 1
ATOM 2975 C C . PRO B 1 150 ? -6.987 -11.524 44.922 1.00 45.20 150 PRO B C 1
ATOM 2976 O O . PRO B 1 150 ? -5.871 -11.045 45.139 1.00 45.99 150 PRO B O 1
ATOM 2980 N N . ALA B 1 151 ? -7.475 -12.580 45.568 1.00 46.94 151 ALA B N 1
ATOM 2981 C CA . ALA B 1 151 ? -6.705 -13.275 46.607 1.00 42.80 151 ALA B CA 1
ATOM 2982 C C . ALA B 1 151 ? -5.622 -14.113 45.944 1.00 49.68 151 ALA B C 1
ATOM 2983 O O . ALA B 1 151 ? -4.600 -14.449 46.560 1.00 50.40 151 ALA B O 1
ATOM 2985 N N . TRP B 1 152 ? -5.879 -14.426 44.673 1.00 41.75 152 TRP B N 1
ATOM 2986 C CA . TRP B 1 152 ? -5.009 -15.220 43.823 1.00 42.81 152 TRP B CA 1
ATOM 2987 C C . TRP B 1 152 ? -5.430 -15.098 42.340 1.00 45.79 152 TRP B C 1
ATOM 2988 O O . TRP B 1 152 ? -6.561 -14.702 42.011 1.00 41.24 152 TRP B O 1
ATOM 2999 N N . VAL B 1 153 ? -4.494 -15.419 41.452 1.00 42.43 153 VAL B N 1
ATOM 3000 C CA . VAL B 1 153 ? -4.785 -15.486 40.028 1.00 47.83 153 VAL B CA 1
ATOM 3001 C C . VAL B 1 153 ? -4.473 -16.879 39.468 1.00 45.81 153 VAL B C 1
ATOM 3002 O O . VAL B 1 153 ? -3.462 -17.488 39.820 1.00 46.02 153 VAL B O 1
ATOM 3006 N N . VAL B 1 154 ? -5.356 -17.387 38.615 1.00 42.73 154 VAL B N 1
ATOM 3007 C CA . VAL B 1 154 ? -5.068 -18.593 37.849 1.00 41.75 154 VAL B CA 1
ATOM 3008 C C . VAL B 1 154 ? -5.057 -18.220 36.338 1.00 51.64 154 VAL B C 1
ATOM 3009 O O . VAL B 1 154 ? -6.072 -17.776 35.770 1.00 47.11 154 VAL B O 1
ATOM 3013 N N . SER B 1 155 ? -3.900 -18.363 35.698 1.00 46.43 155 SER B N 1
ATOM 3014 C CA . SER B 1 155 ? -3.753 -17.907 34.326 1.00 44.84 155 SER B CA 1
ATOM 3015 C C . SER B 1 155 ? -3.672 -19.083 33.366 1.00 50.08 155 SER B C 1
ATOM 3016 O O . SER B 1 155 ? -2.689 -19.832 33.350 1.00 52.09 155 SER B O 1
ATOM 3019 N N . PHE B 1 156 ? -4.709 -19.243 32.555 1.00 44.73 156 PHE B N 1
ATOM 3020 C CA . PHE B 1 156 ? -4.759 -20.354 31.634 1.00 42.36 156 PHE B CA 1
ATOM 3021 C C . PHE B 1 156 ? -3.936 -20.094 30.369 1.00 45.02 156 PHE B C 1
ATOM 3022 O O . PHE B 1 156 ? -4.008 -19.024 29.781 1.00 42.21 156 PHE B O 1
ATOM 3030 N N . HIS B 1 157 ? -3.163 -21.108 29.984 1.00 48.59 157 HIS B N 1
ATOM 3031 C CA . HIS B 1 157 ? -2.317 -21.129 28.799 1.00 47.41 157 HIS B CA 1
ATOM 3032 C C . HIS B 1 157 ? -2.372 -22.522 28.174 1.00 48.34 157 HIS B C 1
ATOM 3033 O O . HIS B 1 157 ? -3.073 -23.405 28.684 1.00 47.68 157 HIS B O 1
ATOM 3040 N N . ASP B 1 158 ? -1.636 -22.717 27.078 1.00 46.89 158 ASP B N 1
ATOM 3041 C CA . ASP B 1 158 ? -1.391 -24.062 26.553 1.00 50.18 158 ASP B CA 1
ATOM 3042 C C . ASP B 1 158 ? -0.089 -24.074 25.716 1.00 49.41 158 ASP B C 1
ATOM 3043 O O . ASP B 1 158 ? 0.484 -23.010 25.451 1.00 53.00 158 ASP B O 1
ATOM 3048 N N . PRO B 1 159 ? 0.399 -25.263 25.305 1.00 49.60 159 PRO B N 1
ATOM 3049 C CA . PRO B 1 159 ? -0.137 -26.620 25.464 1.00 57.63 159 PRO B CA 1
ATOM 3050 C C . PRO B 1 159 ? 0.598 -27.538 26.463 1.00 53.90 159 PRO B C 1
ATOM 3051 O O . PRO B 1 159 ? 0.268 -28.719 26.521 1.00 55.59 159 PRO B O 1
ATOM 3055 N N . LEU B 1 160 ? 1.547 -27.024 27.237 1.00 56.58 160 LEU B N 1
ATOM 3056 C CA . LEU B 1 160 ? 2.198 -27.838 28.276 1.00 53.67 160 LEU B CA 1
ATOM 3057 C C . LEU B 1 160 ? 1.132 -28.455 29.178 1.00 60.43 160 LEU B C 1
ATOM 3058 O O . LEU B 1 160 ? 0.243 -27.758 29.635 1.00 64.71 160 LEU B O 1
ATOM 3063 N N . ALA B 1 161 ? 1.176 -29.756 29.423 1.00 60.18 161 ALA B N 1
ATOM 3064 C CA . ALA B 1 161 ? 0.072 -30.369 30.165 1.00 60.33 161 ALA B CA 1
ATOM 3065 C C . ALA B 1 161 ? 0.374 -30.486 31.655 1.00 57.81 161 ALA B C 1
ATOM 3066 O O . ALA B 1 161 ? 0.860 -31.522 32.094 1.00 57.23 161 ALA B O 1
ATOM 3068 N N . CYS B 1 162 ? 0.065 -29.429 32.415 1.00 57.93 162 CYS B N 1
ATOM 3069 C CA . CYS B 1 162 ? 0.394 -29.349 33.839 1.00 57.71 162 CYS B CA 1
ATOM 3070 C C . CYS B 1 162 ? -0.195 -28.128 34.577 1.00 59.11 162 CYS B C 1
ATOM 3071 O O . CYS B 1 162 ? -0.668 -27.168 33.960 1.00 53.69 162 CYS B O 1
ATOM 3074 N N . ILE B 1 163 ? -0.154 -28.185 35.911 1.00 59.34 163 ILE B N 1
ATOM 3075 C CA . ILE B 1 163 ? -0.412 -27.026 36.760 1.00 56.78 163 ILE B CA 1
ATOM 3076 C C . ILE B 1 163 ? 0.903 -26.554 37.360 1.00 58.20 163 ILE B C 1
ATOM 3077 O O . ILE B 1 163 ? 1.606 -27.339 37.978 1.00 61.98 163 ILE B O 1
ATOM 3082 N N . GLU B 1 164 ? 1.246 -25.285 37.141 1.00 56.65 164 GLU B N 1
ATOM 3083 C CA . GLU B 1 164 ? 2.450 -24.696 37.713 1.00 56.78 164 GLU B CA 1
ATOM 3084 C C . GLU B 1 164 ? 2.092 -23.792 38.897 1.00 58.78 164 GLU B C 1
ATOM 3085 O O . GLU B 1 164 ? 1.522 -22.711 38.726 1.00 50.32 164 GLU B O 1
ATOM 3091 N N . ASP B 1 165 ? 2.440 -24.248 40.097 1.00 62.99 165 ASP B N 1
ATOM 3092 C CA . ASP B 1 165 ? 2.163 -23.510 41.331 1.00 63.15 165 ASP B CA 1
ATOM 3093 C C . ASP B 1 165 ? 3.416 -23.470 42.190 1.00 65.19 165 ASP B C 1
ATOM 3094 O O . ASP B 1 165 ? 3.684 -24.410 42.943 1.00 71.57 165 ASP B O 1
ATOM 3099 N N . PRO B 1 166 ? 4.186 -22.375 42.089 1.00 63.30 166 PRO B N 1
ATOM 3100 C CA . PRO B 1 166 ? 5.485 -22.265 42.769 1.00 66.79 166 PRO B CA 1
ATOM 3101 C C . PRO B 1 166 ? 5.354 -22.256 44.296 1.00 69.49 166 PRO B C 1
ATOM 3102 O O . PRO B 1 166 ? 6.307 -22.598 44.995 1.00 74.61 166 PRO B O 1
ATOM 3106 N N . ARG B 1 167 ? 4.181 -21.888 44.801 1.00 67.66 167 ARG B N 1
ATOM 3107 C CA . ARG B 1 167 ? 3.912 -21.958 46.233 1.00 64.55 167 ARG B CA 1
ATOM 3108 C C . ARG B 1 167 ? 3.792 -23.392 46.767 1.00 69.54 167 ARG B C 1
ATOM 3109 O O . ARG B 1 167 ? 3.976 -23.608 47.974 1.00 69.81 167 ARG B O 1
ATOM 3117 N N . HIS B 1 168 ? 3.511 -24.364 45.886 1.00 70.40 168 HIS B N 1
ATOM 3118 C CA . HIS B 1 168 ? 3.003 -25.697 46.301 1.00 70.86 168 HIS B CA 1
ATOM 3119 C C . HIS B 1 168 ? 1.717 -25.464 47.123 1.00 66.35 168 HIS B C 1
ATOM 3120 O O . HIS B 1 168 ? 1.837 -25.319 48.344 1.00 65.82 168 HIS B O 1
ATOM 3127 N N . SER B 1 169 ? 0.507 -25.427 46.572 1.00 64.14 169 SER B N 1
ATOM 3128 C CA . SER B 1 169 ? -0.594 -25.087 47.485 1.00 57.22 169 SER B CA 1
ATOM 3129 C C . SER B 1 169 ? -1.856 -25.914 47.321 1.00 57.77 169 SER B C 1
ATOM 3130 O O . SER B 1 169 ? -1.951 -26.761 46.427 1.00 57.56 169 SER B O 1
ATOM 3133 N N . GLU B 1 170 ? -2.817 -25.648 48.206 1.00 53.78 170 GLU B N 1
ATOM 3134 C CA . GLU B 1 170 ? -4.057 -26.399 48.249 1.00 53.78 170 GLU B CA 1
ATOM 3135 C C . GLU B 1 170 ? -4.804 -26.242 46.931 1.00 54.82 170 GLU B C 1
ATOM 3136 O O . GLU B 1 170 ? -5.326 -27.214 46.400 1.00 55.70 170 GLU B O 1
ATOM 3142 N N . LEU B 1 171 ? -4.830 -25.018 46.403 1.00 58.20 171 LEU B N 1
ATOM 3143 C CA . LEU B 1 171 ? -5.404 -24.723 45.075 1.00 60.53 171 LEU B CA 1
ATOM 3144 C C . LEU B 1 171 ? -4.683 -25.461 43.922 1.00 56.34 171 LEU B C 1
ATOM 3145 O O . LEU B 1 171 ? -5.316 -26.177 43.141 1.00 54.74 171 LEU B O 1
ATOM 3150 N N . GLY B 1 172 ? -3.363 -25.288 43.846 1.00 53.57 172 GLY B N 1
ATOM 3151 C CA . GLY B 1 172 ? -2.526 -25.922 42.851 1.00 47.00 172 GLY B CA 1
ATOM 3152 C C . GLY B 1 172 ? -2.623 -27.429 42.803 1.00 55.43 172 GLY B C 1
ATOM 3153 O O . GLY B 1 172 ? -2.135 -28.064 41.861 1.00 60.81 172 GLY B O 1
ATOM 3154 N N . GLU B 1 173 ? -3.241 -28.030 43.810 1.00 54.91 173 GLU B N 1
ATOM 3155 C CA . GLU B 1 173 ? -3.379 -29.475 43.780 1.00 56.31 173 GLU B CA 1
ATOM 3156 C C . GLU B 1 173 ? -4.852 -29.867 43.713 1.00 55.72 173 GLU B C 1
ATOM 3157 O O . GLU B 1 173 ? -5.184 -30.962 43.235 1.00 52.00 173 GLU B O 1
ATOM 3163 N N . TRP B 1 174 ? -5.735 -28.978 44.173 1.00 53.53 174 TRP B N 1
ATOM 3164 C CA . TRP B 1 174 ? -7.134 -29.113 43.803 1.00 51.43 174 TRP B CA 1
ATOM 3165 C C . TRP B 1 174 ? -7.164 -29.119 42.275 1.00 50.99 174 TRP B C 1
ATOM 3166 O O . TRP B 1 174 ? -7.798 -29.978 41.666 1.00 46.33 174 TRP B O 1
ATOM 3177 N N . LEU B 1 175 ? -6.451 -28.154 41.688 1.00 49.89 175 LEU B N 1
ATOM 3178 C CA . LEU B 1 175 ? -6.366 -27.975 40.238 1.00 55.01 175 LEU B CA 1
ATOM 3179 C C . L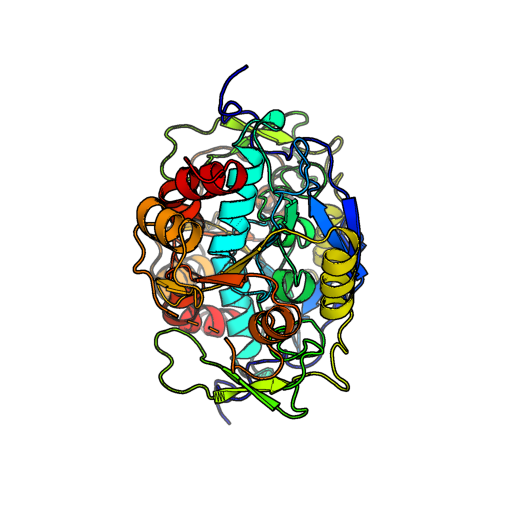EU B 1 175 ? -5.794 -29.219 39.555 1.00 55.79 175 LEU B C 1
ATOM 3180 O O . LEU B 1 175 ? -6.312 -29.642 38.514 1.00 51.70 175 LEU B O 1
ATOM 3185 N N . ALA B 1 176 ? -4.748 -29.807 40.145 1.00 53.55 176 ALA B N 1
ATOM 3186 C CA . ALA B 1 176 ? -4.185 -31.056 39.636 1.00 51.45 176 ALA B CA 1
ATOM 3187 C C . ALA B 1 176 ? -5.211 -32.211 39.663 1.00 52.69 176 ALA B C 1
ATOM 3188 O O . ALA B 1 176 ? -5.424 -32.874 38.651 1.00 51.46 176 ALA B O 1
ATOM 3190 N N . GLN B 1 177 ? -5.864 -32.447 40.797 1.00 53.12 177 GLN B N 1
ATOM 3191 C CA . GLN B 1 177 ? -6.888 -33.500 40.855 1.00 57.61 177 GLN B CA 1
ATOM 3192 C C . GLN B 1 177 ? -7.996 -33.371 39.792 1.00 57.44 177 GLN B C 1
ATOM 3193 O O . GLN B 1 177 ? -8.314 -34.336 39.093 1.00 53.87 177 GLN B O 1
ATOM 3199 N N . ALA B 1 178 ? -8.582 -32.177 39.698 1.00 55.57 178 ALA B N 1
ATOM 3200 C CA . ALA B 1 178 ? -9.812 -31.951 38.942 1.00 49.58 178 ALA B CA 1
ATOM 3201 C C . ALA B 1 178 ? -9.580 -31.833 37.432 1.00 50.59 178 ALA B C 1
ATOM 3202 O O . ALA B 1 178 ? -10.477 -32.119 36.642 1.00 49.03 178 ALA B O 1
ATOM 3204 N N . PHE B 1 179 ? -8.383 -31.409 37.041 1.00 47.61 179 PHE B N 1
ATOM 3205 C CA . PHE B 1 179 ? -8.016 -31.351 35.632 1.00 51.47 179 PHE B CA 1
ATOM 3206 C C . PHE B 1 179 ? -7.154 -32.546 35.249 1.00 51.55 179 PHE B C 1
ATOM 3207 O O . PHE B 1 179 ? -6.729 -32.678 34.097 1.00 51.49 179 PHE B O 1
ATOM 3215 N N . GLU B 1 180 ? -6.917 -33.417 36.229 1.00 52.15 180 GLU B N 1
ATOM 3216 C CA . GLU B 1 180 ? -6.066 -34.594 36.071 1.00 48.94 180 GLU B CA 1
ATOM 3217 C C . GLU B 1 180 ? -4.755 -34.246 35.386 1.00 49.51 180 GLU B C 1
ATOM 3218 O O . GLU B 1 180 ? -4.331 -34.922 34.460 1.00 55.41 180 GLU B O 1
ATOM 3224 N N . LEU B 1 181 ? -4.124 -33.172 35.845 1.00 48.91 181 LEU B N 1
ATOM 3225 C CA . LEU B 1 181 ? -2.851 -32.735 35.294 1.00 52.32 181 LEU B CA 1
ATOM 3226 C C . LEU B 1 181 ? -1.797 -32.722 36.399 1.00 57.35 181 LEU B C 1
ATOM 3227 O O . LEU B 1 181 ? -2.096 -32.388 37.546 1.00 55.02 181 LEU B O 1
ATOM 3232 N N . PRO B 1 182 ? -0.553 -33.073 36.052 1.00 60.88 182 PRO B N 1
ATOM 3233 C CA . PRO B 1 182 ? 0.503 -33.107 37.066 1.00 51.66 182 PRO B CA 1
ATOM 3234 C C . PRO B 1 182 ? 0.745 -31.724 37.645 1.00 54.78 182 PRO B C 1
ATOM 3235 O O . PRO B 1 182 ? 0.619 -30.754 36.912 1.00 62.00 182 PRO B O 1
ATOM 3239 N N . LEU B 1 183 ? 1.073 -31.635 38.931 1.00 65.16 183 LEU B N 1
ATOM 3240 C CA . LEU B 1 183 ? 1.410 -30.358 39.562 1.00 61.16 183 LEU B CA 1
ATOM 3241 C C . LEU B 1 183 ? 2.925 -30.147 39.533 1.00 64.10 183 LEU B C 1
ATOM 3242 O O . LEU B 1 183 ? 3.681 -31.108 39.628 1.00 67.38 183 LEU B O 1
ATOM 3247 N N . VAL B 1 184 ? 3.366 -28.899 39.374 1.00 65.49 184 VAL B N 1
ATOM 3248 C CA . VAL B 1 184 ? 4.794 -28.570 39.324 1.00 62.88 184 VAL B CA 1
ATOM 3249 C C . VAL B 1 184 ? 5.146 -27.264 40.070 1.00 69.56 184 VAL B C 1
ATOM 3250 O O . VAL B 1 184 ? 4.475 -26.245 39.899 1.00 64.59 184 VAL B O 1
ATOM 3254 N N . THR B 1 185 ? 6.199 -27.300 40.893 1.00 72.77 185 THR B N 1
ATOM 3255 C CA . THR B 1 185 ? 6.649 -26.113 41.632 1.00 74.24 185 THR B CA 1
ATOM 3256 C C . THR B 1 185 ? 7.807 -25.409 40.923 1.00 75.41 185 THR B C 1
ATOM 3257 O O . THR B 1 185 ? 8.118 -25.710 39.770 1.00 81.73 185 THR B O 1
ATOM 3261 N N . TYR B 1 189 ? 8.747 -16.596 39.764 1.00 64.55 189 TYR B N 1
ATOM 3262 C CA . TYR B 1 189 ? 8.781 -16.626 38.302 1.00 60.08 189 TYR B CA 1
ATOM 3263 C C . TYR B 1 189 ? 9.934 -15.792 37.752 1.00 59.65 189 TYR B C 1
ATOM 3264 O O . TYR B 1 189 ? 10.161 -14.670 38.205 1.00 62.82 189 TYR B O 1
ATOM 3273 N N . GLU B 1 190 ? 10.634 -16.334 36.758 1.00 60.44 190 GLU B N 1
ATOM 3274 C CA . GLU B 1 190 ? 11.860 -15.732 36.233 1.00 58.34 190 GLU B CA 1
ATOM 3275 C C . GLU B 1 190 ? 11.721 -15.308 34.765 1.00 63.25 190 GLU B C 1
ATOM 3276 O O . GLU B 1 190 ? 12.575 -14.582 34.232 1.00 58.93 190 GLU B O 1
ATOM 3282 N N . THR B 1 191 ? 10.658 -15.797 34.118 1.00 63.26 191 THR B N 1
ATOM 3283 C CA . THR B 1 191 ? 10.284 -15.419 32.748 1.00 53.05 191 THR B CA 1
ATOM 3284 C C . THR B 1 191 ? 10.136 -13.883 32.623 1.00 48.39 191 THR B C 1
ATOM 3285 O O . THR B 1 191 ? 9.167 -13.295 33.103 1.00 50.47 191 THR B O 1
ATOM 3289 N N . PRO B 1 192 ? 11.108 -13.219 31.988 1.00 51.32 192 PRO B N 1
ATOM 3290 C CA . PRO B 1 192 ? 11.154 -11.746 32.066 1.00 50.16 192 PRO B CA 1
ATOM 3291 C C . PRO B 1 192 ? 9.950 -11.037 31.429 1.00 50.84 192 PRO B C 1
ATOM 3292 O O . PRO B 1 192 ? 9.574 -11.333 30.274 1.00 48.76 192 PRO B O 1
ATOM 3296 N N . GLY B 1 193 ? 9.352 -10.119 32.196 1.00 42.91 193 GLY B N 1
ATOM 3297 C CA . GLY B 1 193 ? 8.182 -9.362 31.770 1.00 43.69 193 GLY B CA 1
ATOM 3298 C C . GLY B 1 193 ? 6.855 -10.122 31.693 1.00 47.41 193 GLY B C 1
ATOM 3299 O O . GLY B 1 193 ? 5.828 -9.561 31.274 1.00 44.71 193 GLY B O 1
ATOM 3300 N N . SER B 1 194 ? 6.865 -11.391 32.106 1.00 47.47 194 SER B N 1
ATOM 3301 C CA . SER B 1 194 ? 5.646 -12.212 32.164 1.00 48.08 194 SER B CA 1
ATOM 3302 C C . SER B 1 194 ? 4.704 -11.864 33.325 1.00 47.98 194 SER B C 1
ATOM 3303 O O . SER B 1 194 ? 5.046 -11.100 34.228 1.00 43.60 194 SER B O 1
ATOM 3306 N N . PHE B 1 195 ? 3.507 -12.436 33.272 1.00 47.22 195 PHE B N 1
ATOM 3307 C CA . PHE B 1 195 ? 2.445 -12.127 34.218 1.00 44.72 195 PHE B CA 1
ATOM 3308 C C . PHE B 1 195 ? 2.826 -12.630 35.607 1.00 46.23 195 PHE B C 1
ATOM 3309 O O . PHE B 1 195 ? 2.665 -11.922 36.605 1.00 44.60 195 PHE B O 1
ATOM 3317 N N . GLY B 1 196 ? 3.363 -13.846 35.652 1.00 46.90 196 GLY B N 1
ATOM 3318 C CA . GLY B 1 196 ? 3.809 -14.466 36.885 1.00 43.24 196 GLY B CA 1
ATOM 3319 C C . GLY B 1 196 ? 4.951 -13.759 37.595 1.00 48.25 196 GLY B C 1
ATOM 3320 O O . GLY B 1 196 ? 5.082 -13.874 38.808 1.00 53.80 196 GLY B O 1
ATOM 3321 N N . SER B 1 197 ? 5.797 -13.046 36.862 1.00 46.91 197 SER B N 1
ATOM 3322 C CA . SER B 1 197 ? 6.848 -12.273 37.514 1.00 46.42 197 SER B CA 1
ATOM 3323 C C . SER B 1 197 ? 6.241 -11.047 38.182 1.00 49.45 197 SER B C 1
ATOM 3324 O O . SER B 1 197 ? 6.520 -10.751 39.354 1.00 49.13 197 SER B O 1
ATOM 3327 N N . TRP B 1 198 ? 5.402 -10.345 37.426 1.00 45.74 198 TRP B N 1
ATOM 3328 C CA . TRP B 1 198 ? 4.663 -9.191 37.927 1.00 47.91 198 TRP B CA 1
ATOM 3329 C C . TRP B 1 198 ? 3.813 -9.495 39.174 1.00 44.18 198 TRP B C 1
ATOM 3330 O O . TRP B 1 198 ? 3.666 -8.643 40.034 1.00 46.46 198 TRP B O 1
ATOM 3341 N N . CYS B 1 199 ? 3.239 -10.694 39.252 1.00 45.27 199 CYS B N 1
ATOM 3342 C CA . CYS B 1 199 ? 2.476 -11.114 40.431 1.00 46.48 199 CYS B CA 1
ATOM 3343 C C . CYS B 1 199 ? 3.427 -11.448 41.569 1.00 50.57 199 CYS B C 1
ATOM 3344 O O . CYS B 1 199 ? 3.123 -11.236 42.737 1.00 47.82 199 CYS B O 1
ATOM 3347 N N . ALA B 1 200 ? 4.579 -12.001 41.208 1.00 52.35 200 ALA B N 1
ATOM 3348 C CA . ALA B 1 200 ? 5.590 -12.364 42.179 1.00 48.49 200 ALA B CA 1
ATOM 3349 C C . ALA B 1 200 ? 6.008 -11.119 42.971 1.00 50.35 200 ALA B C 1
ATOM 3350 O O . ALA B 1 200 ? 6.086 -11.162 44.201 1.00 55.37 200 ALA B O 1
ATOM 3352 N N . ASP B 1 201 ? 6.235 -10.012 42.260 1.00 51.29 201 ASP B N 1
ATOM 3353 C CA . ASP B 1 201 ? 6.651 -8.741 42.866 1.00 52.87 201 ASP B CA 1
ATOM 3354 C C . ASP B 1 201 ? 5.672 -8.296 43.954 1.00 53.77 201 ASP B C 1
ATOM 3355 O O . ASP B 1 201 ? 6.079 -7.732 44.969 1.00 51.82 201 ASP B O 1
ATOM 3360 N N . LEU B 1 202 ? 4.386 -8.554 43.716 1.00 54.56 202 LEU B N 1
ATOM 3361 C CA . LEU B 1 202 ? 3.300 -8.156 44.617 1.00 50.60 2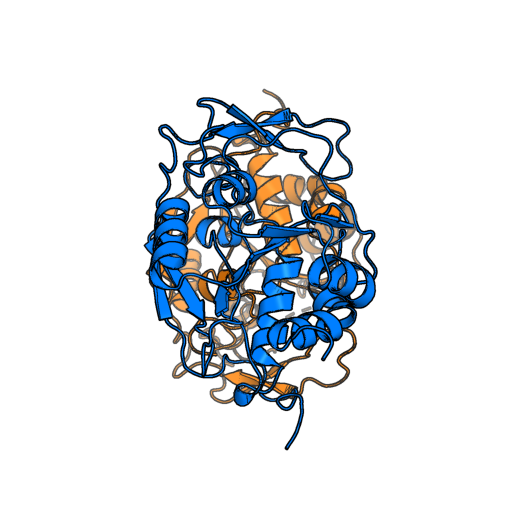02 LEU B CA 1
ATOM 3362 C C . LEU B 1 202 ? 2.935 -9.215 45.643 1.00 47.90 202 LEU B C 1
ATOM 3363 O O . LEU B 1 202 ? 2.037 -8.993 46.456 1.00 59.08 202 LEU B O 1
ATOM 3368 N N . ASN B 1 203 ? 3.593 -10.368 45.591 1.00 45.43 203 ASN B N 1
ATOM 3369 C CA . ASN B 1 203 ? 3.166 -11.532 46.373 1.00 47.74 203 ASN B CA 1
ATOM 3370 C C . ASN B 1 203 ? 1.728 -11.902 46.097 1.00 53.09 203 ASN B C 1
ATOM 3371 O O . ASN B 1 203 ? 1.041 -12.469 46.950 1.00 53.08 203 ASN B O 1
ATOM 3376 N N . LEU B 1 204 ? 1.282 -11.563 44.894 1.00 47.03 204 LEU B N 1
ATOM 3377 C CA . LEU B 1 204 ? 0.049 -12.080 44.368 1.00 43.17 204 LEU B CA 1
ATOM 3378 C C . LEU B 1 204 ? 0.293 -13.520 43.946 1.00 47.57 204 LEU B C 1
ATOM 3379 O O . LEU B 1 204 ? 1.137 -13.794 43.093 1.00 46.81 204 LEU B O 1
ATOM 3384 N N . HIS B 1 205 ? -0.419 -14.436 44.593 1.00 53.43 205 HIS B N 1
ATOM 3385 C CA . HIS B 1 205 ? -0.367 -15.860 44.286 1.00 48.46 205 HIS B CA 1
ATOM 3386 C C . HIS B 1 205 ? -0.830 -16.054 42.848 1.00 46.84 205 HIS B C 1
ATOM 3387 O O . HIS B 1 205 ? -1.936 -15.657 42.495 1.00 45.64 205 HIS B O 1
ATOM 3394 N N . CYS B 1 206 ? 0.018 -16.652 42.018 1.00 47.89 206 CYS B N 1
ATOM 3395 C CA . CYS B 1 206 ? -0.307 -16.860 40.608 1.00 44.04 206 CYS B CA 1
ATOM 3396 C C . CYS B 1 206 ? 0.005 -18.298 40.165 1.00 50.01 206 CYS B C 1
ATOM 3397 O O . CYS B 1 206 ? 1.167 -18.721 40.148 1.00 53.73 206 CYS B O 1
ATOM 3400 N N . ILE B 1 207 ? -1.045 -19.048 39.834 1.00 45.66 207 ILE B N 1
ATOM 3401 C CA . ILE B 1 207 ? -0.906 -20.369 39.229 1.00 47.73 207 ILE B CA 1
ATOM 3402 C C . ILE B 1 207 ? -1.184 -20.337 37.720 1.00 54.21 207 ILE B C 1
ATOM 3403 O O . ILE B 1 207 ? -2.276 -19.963 37.278 1.00 50.54 207 ILE B O 1
ATOM 3408 N N . THR B 1 208 ? -0.198 -20.738 36.927 1.00 55.97 208 THR B N 1
ATOM 3409 C CA . THR B 1 208 ? -0.415 -20.894 35.508 1.00 43.48 208 THR B CA 1
ATOM 3410 C C . THR B 1 208 ? -1.024 -22.267 35.260 1.00 54.10 208 THR B C 1
ATOM 3411 O O . THR B 1 208 ? -0.449 -23.285 35.644 1.00 56.92 208 THR B O 1
ATOM 3415 N N . ALA B 1 209 ? -2.203 -22.285 34.637 1.00 52.43 209 ALA B N 1
ATOM 3416 C CA . ALA B 1 209 ? -2.905 -23.527 34.353 1.00 45.23 209 ALA B CA 1
ATOM 3417 C C . ALA B 1 209 ? -2.719 -23.855 32.887 1.00 50.47 209 ALA B C 1
ATOM 3418 O O . ALA B 1 209 ? -3.384 -23.290 32.011 1.00 48.47 209 ALA B O 1
ATOM 3420 N N . GLU B 1 210 ? -1.797 -24.767 32.625 1.00 54.12 210 GLU B N 1
ATOM 3421 C CA . GLU B 1 210 ? -1.403 -25.084 31.257 1.00 56.92 210 GLU B CA 1
ATOM 3422 C C . GLU B 1 210 ? -2.216 -26.229 30.661 1.00 52.24 210 GLU B C 1
ATOM 3423 O O . GLU B 1 210 ? -1.990 -27.390 30.991 1.00 55.67 210 GLU B O 1
ATOM 3429 N N . PHE B 1 211 ? -3.169 -25.898 29.795 1.00 45.29 211 PHE B N 1
ATOM 3430 C CA . PHE B 1 211 ? -3.943 -26.919 29.110 1.00 48.39 211 PHE B CA 1
ATOM 3431 C C . PHE B 1 211 ? -2.998 -27.780 28.277 1.00 52.97 211 PHE B C 1
ATOM 3432 O O . PHE B 1 211 ? -1.897 -27.346 27.923 1.00 49.69 211 PHE B O 1
ATOM 3440 N N . PRO B 1 212 ? -3.412 -29.023 27.998 1.00 52.54 212 PRO B N 1
ATOM 3441 C CA . PRO B 1 212 ? -2.793 -29.835 26.945 1.00 54.63 212 PRO B CA 1
ATOM 3442 C C . PRO B 1 212 ? -3.319 -29.457 25.547 1.00 54.96 212 PRO B C 1
ATOM 3443 O O . PRO B 1 212 ? -4.359 -28.788 25.439 1.00 50.37 212 PRO B O 1
ATOM 3447 N N . PRO B 1 213 ? -2.588 -29.842 24.484 1.00 60.22 213 PRO B N 1
ATOM 3448 C CA . PRO B 1 213 ? -3.143 -29.709 23.127 1.00 53.91 213 PRO B CA 1
ATOM 3449 C C . PRO B 1 213 ? -4.501 -30.411 23.033 1.00 54.48 213 PRO B C 1
ATOM 3450 O O . PRO B 1 213 ? -4.539 -31.643 23.078 1.00 54.17 213 PRO B O 1
ATOM 3454 N N . ILE B 1 214 ? -5.589 -29.645 22.941 1.00 51.74 214 ILE B N 1
ATOM 3455 C CA . ILE B 1 214 ? -6.936 -30.218 22.946 1.00 49.76 214 ILE B CA 1
ATOM 3456 C C . ILE B 1 214 ? -7.932 -29.333 22.186 1.00 52.02 214 ILE B C 1
ATOM 3457 O O . ILE B 1 214 ? -7.851 -28.101 22.191 1.00 51.74 214 ILE B O 1
ATOM 3462 N N . SER B 1 215 ? -8.859 -29.982 21.497 1.00 51.98 215 SER B N 1
ATOM 3463 C CA . SER B 1 215 ? -9.867 -29.270 20.751 1.00 51.54 215 SER B CA 1
ATOM 3464 C C . SER B 1 215 ? -10.783 -28.532 21.722 1.00 54.21 215 SER B C 1
ATOM 3465 O O . SER B 1 215 ? -10.908 -28.923 22.883 1.00 55.54 215 SER B O 1
ATOM 3468 N N . SER B 1 216 ? -11.409 -27.458 21.256 1.00 52.98 216 SER B N 1
ATOM 3469 C CA . SER B 1 216 ? -12.449 -26.809 22.034 1.00 47.03 216 SER B CA 1
ATOM 3470 C C . SER B 1 216 ? -13.590 -27.785 22.247 1.00 55.21 216 SER B C 1
ATOM 3471 O O . SER B 1 216 ? -14.282 -27.722 23.272 1.00 62.03 216 SER B O 1
ATOM 3474 N N . ASP B 1 217 ? -13.780 -28.691 21.288 1.00 51.11 217 ASP B N 1
ATOM 3475 C CA . ASP B 1 217 ? -14.876 -29.651 21.358 1.00 52.82 217 ASP B CA 1
ATOM 3476 C C . ASP B 1 217 ? -14.670 -30.714 22.442 1.00 56.43 217 ASP B C 1
ATOM 3477 O O . ASP B 1 217 ? -15.638 -31.207 23.030 1.00 56.75 217 ASP B O 1
ATOM 3482 N N . GLU B 1 218 ? -13.424 -31.088 22.703 1.00 52.92 218 GLU B N 1
ATOM 3483 C CA . GLU B 1 218 ? -13.187 -32.124 23.686 1.00 50.61 218 GLU B CA 1
ATOM 3484 C C . GLU B 1 218 ? -13.135 -31.511 25.085 1.00 55.96 218 GLU B C 1
ATOM 3485 O O . GLU B 1 218 ? -13.731 -32.049 26.027 1.00 53.50 218 GLU B O 1
ATOM 3491 N N . ALA B 1 219 ? -12.435 -30.380 25.193 1.00 53.61 219 ALA B N 1
ATOM 3492 C CA . ALA B 1 219 ? -12.225 -29.662 26.452 1.00 54.79 219 ALA B CA 1
ATOM 3493 C C . ALA B 1 219 ? -13.539 -29.221 27.124 1.00 53.99 219 ALA B C 1
ATOM 3494 O O . ALA B 1 219 ? -13.715 -29.366 28.338 1.00 50.03 219 ALA B O 1
ATOM 3496 N N . SER B 1 220 ? -14.453 -28.694 26.312 1.00 53.88 220 SER B N 1
ATOM 3497 C CA . SER B 1 220 ? -15.785 -28.265 26.745 1.00 54.92 220 SER B CA 1
ATOM 3498 C C . SER B 1 220 ? -16.675 -29.408 27.290 1.00 56.75 220 SER B C 1
ATOM 3499 O O . SER B 1 220 ? -17.776 -29.187 27.816 1.00 57.60 220 SER B O 1
ATOM 3502 N N . GLU B 1 221 ? -16.193 -30.631 27.134 1.00 53.67 221 GLU B N 1
ATOM 3503 C CA . GLU B 1 221 ? -16.833 -31.791 27.713 1.00 53.07 221 GLU B CA 1
ATOM 3504 C C . GLU B 1 221 ? -15.951 -32.337 28.831 1.00 51.89 221 GLU B C 1
AT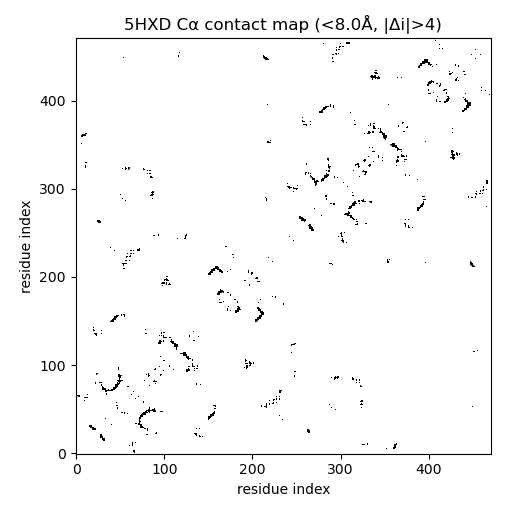OM 3505 O O . GLU B 1 221 ? -16.416 -32.554 29.940 1.00 51.17 221 GLU B O 1
ATOM 3511 N N . LYS B 1 222 ? -14.669 -32.524 28.522 1.00 49.03 222 LYS B N 1
ATOM 3512 C CA . LYS B 1 222 ? -13.711 -33.192 29.396 1.00 50.15 222 LYS B CA 1
ATOM 3513 C C . LYS B 1 222 ? -13.398 -32.344 30.630 1.00 53.59 222 LYS B C 1
ATOM 3514 O O . LYS B 1 222 ? -13.240 -32.849 31.745 1.00 48.41 222 LYS B O 1
ATOM 3520 N N . TYR B 1 223 ? -13.332 -31.040 30.415 1.00 52.82 223 TYR B N 1
ATOM 3521 C CA . TYR B 1 223 ? -12.873 -30.123 31.437 1.00 47.36 223 TYR B CA 1
ATOM 3522 C C . TYR B 1 223 ? -13.957 -29.187 31.948 1.00 44.43 223 TYR B C 1
ATOM 3523 O O . TYR B 1 223 ? -13.681 -28.267 32.706 1.00 44.15 223 TYR B O 1
ATOM 3532 N N . LEU B 1 224 ? -15.194 -29.449 31.552 1.00 44.36 224 LEU B N 1
ATOM 3533 C CA . LEU B 1 224 ? -16.284 -28.538 31.842 1.00 45.25 224 LEU B CA 1
ATOM 3534 C C . LEU B 1 224 ? -16.481 -28.427 33.332 1.00 45.96 224 LEU B C 1
ATOM 3535 O O . LEU B 1 224 ? -16.448 -27.320 33.864 1.00 45.74 224 LEU B O 1
ATOM 3540 N N . PHE B 1 225 ? -16.668 -29.580 33.991 1.00 54.65 225 PHE B N 1
ATOM 3541 C CA . PHE B 1 225 ? -16.915 -29.672 35.450 1.00 47.05 225 PHE B CA 1
ATOM 3542 C C . PHE B 1 225 ? -15.750 -29.146 36.284 1.00 44.60 225 PHE B C 1
ATOM 3543 O O . PHE B 1 225 ? -15.977 -28.365 37.202 1.00 46.01 225 PHE B O 1
ATOM 3551 N N . ALA B 1 226 ? -14.512 -29.543 35.976 1.00 42.80 226 ALA B N 1
ATOM 3552 C CA . ALA B 1 226 ? -13.363 -29.005 36.714 1.00 38.80 226 ALA B CA 1
ATOM 3553 C C . ALA B 1 226 ? -13.322 -27.475 36.679 1.00 42.33 226 ALA B C 1
ATOM 3554 O O . ALA B 1 226 ? -13.155 -26.836 37.715 1.00 45.39 226 ALA B O 1
ATOM 3556 N N . MET B 1 227 ? -13.485 -26.899 35.487 1.00 45.84 227 MET B N 1
ATOM 3557 C CA . MET B 1 227 ? -13.579 -25.448 35.306 1.00 43.09 227 MET B CA 1
ATOM 3558 C C . MET B 1 227 ? -14.707 -24.844 36.163 1.00 44.88 227 MET B C 1
ATOM 3559 O O . MET B 1 227 ? -14.481 -23.910 36.935 1.00 46.39 227 MET B O 1
ATOM 3564 N N . ALA B 1 228 ? -15.914 -25.384 36.037 1.00 41.76 228 ALA B N 1
ATOM 3565 C CA . ALA B 1 228 ? -17.065 -24.837 36.748 1.00 45.26 228 ALA B CA 1
ATOM 3566 C C . ALA B 1 228 ? -16.877 -24.905 38.259 1.00 42.93 228 ALA B C 1
ATOM 3567 O O . ALA B 1 228 ? -17.325 -24.009 38.987 1.00 43.25 228 ALA B O 1
ATOM 3569 N N . ASN B 1 229 ? -16.206 -25.956 38.722 1.00 43.13 229 ASN B N 1
ATOM 3570 C CA . ASN B 1 229 ? -15.918 -26.100 40.150 1.00 46.68 229 ASN B CA 1
ATOM 3571 C C . ASN B 1 229 ? -14.847 -25.105 40.555 1.00 46.08 229 ASN B C 1
ATOM 3572 O O . ASN B 1 229 ? -14.811 -24.674 41.701 1.00 45.67 229 ASN B O 1
ATOM 3577 N N . LEU B 1 230 ? -13.985 -24.735 39.606 1.00 46.17 230 LEU B N 1
ATOM 3578 C CA . LEU B 1 230 ? -12.953 -23.728 39.877 1.00 50.03 230 LEU B CA 1
ATOM 3579 C C . LEU B 1 230 ? -13.585 -22.366 40.211 1.00 50.82 230 LEU B C 1
ATOM 3580 O O . LEU B 1 230 ? -13.086 -21.645 41.080 1.00 51.32 230 LEU B O 1
ATOM 3585 N N . LEU B 1 231 ? -14.687 -22.031 39.537 1.00 47.84 231 LEU B N 1
ATOM 3586 C CA . LEU B 1 231 ? -15.392 -20.767 39.766 1.00 46.15 231 LEU B CA 1
ATOM 3587 C C . LEU B 1 231 ? -16.082 -20.778 41.141 1.00 47.46 231 LEU B C 1
ATOM 3588 O O . LEU B 1 231 ? -16.520 -19.746 41.669 1.00 46.11 231 LEU B O 1
ATOM 3593 N N . ARG B 1 232 ? -16.139 -21.975 41.710 1.00 49.14 232 ARG B N 1
ATOM 3594 C CA . ARG B 1 232 ? -16.936 -22.295 42.890 1.00 50.44 232 ARG B CA 1
ATOM 3595 C C . ARG B 1 232 ? -16.017 -22.594 44.074 1.00 50.72 232 ARG B C 1
ATOM 3596 O O . ARG B 1 232 ? -16.464 -22.864 45.179 1.00 55.08 232 ARG B O 1
ATOM 3604 N N . TRP B 1 233 ? -14.718 -22.540 43.826 1.00 51.62 233 TRP B N 1
ATOM 3605 C CA . TRP B 1 233 ? -13.755 -23.134 44.734 1.00 54.95 233 TRP B CA 1
ATOM 3606 C C . TRP B 1 233 ? -13.615 -22.410 46.068 1.00 59.90 233 TRP B C 1
ATOM 3607 O O . TRP B 1 233 ? -13.721 -21.184 46.140 1.00 57.65 233 TRP B O 1
ATOM 3618 N N . HIS B 1 234 ? -13.384 -23.198 47.118 1.00 60.48 234 HIS B N 1
ATOM 3619 C CA . HIS B 1 234 ? -13.088 -22.691 48.454 1.00 59.12 234 HIS B CA 1
ATOM 3620 C C . HIS B 1 234 ? -12.263 -23.739 49.167 1.00 59.85 234 HIS B C 1
ATOM 3621 O O . HIS B 1 234 ? -12.550 -24.940 49.064 1.00 58.80 234 HIS B O 1
ATOM 3628 N N . PRO B 1 235 ? -11.226 -23.294 49.887 1.00 60.52 235 PRO B N 1
ATOM 3629 C CA . PRO B 1 235 ? -10.426 -24.251 50.657 1.00 65.96 235 PRO B CA 1
ATOM 3630 C C . PRO B 1 235 ? -11.345 -25.105 51.510 1.00 70.07 235 PRO B C 1
ATOM 3631 O O . PRO B 1 235 ? -12.037 -24.573 52.362 1.00 73.28 235 PRO B O 1
ATOM 3635 N N . LYS B 1 236 ? -11.390 -26.406 51.271 1.00 72.14 236 LYS B N 1
ATOM 3636 C CA . LYS B 1 236 ? -12.395 -27.247 51.919 1.00 80.54 236 LYS B CA 1
ATOM 3637 C C . LYS B 1 236 ? -12.212 -27.286 53.436 1.00 83.01 236 LYS B C 1
ATOM 3638 O O . LYS B 1 236 ? -13.041 -27.857 54.164 1.00 85.74 236 LYS B O 1
ATOM 3644 N N . ASP B 1 237 ? -11.105 -26.704 53.897 1.00 82.07 237 ASP B N 1
ATOM 3645 C CA . ASP B 1 237 ? -10.882 -26.442 55.317 1.00 87.82 237 ASP B CA 1
ATOM 3646 C C . ASP B 1 237 ? -10.973 -27.636 56.276 1.00 96.85 237 ASP B C 1
ATOM 3647 O O . ASP B 1 237 ? -9.956 -28.236 56.691 1.00 95.22 237 ASP B O 1
#

B-factor: mean 52.0, std 11.79, range [27.62, 113.34]

Secondary structure (DSSP, 8-state):
--SB--GGGTTSPPS--EEEEE-TTSPEEEEB--TT--TT--EEE--SSTT-HHHHHHHHHHHHHB-GGG--SEEES-S-HHHHHTT-SS-TTSB-GGG-S--TT---SEEEEES-TT-SSEEEEEE--SSTT-SHHHHHHHHHHHHH--S-EEEEESSS-EEE-TT--HHHHHHHHHTT--EES--SS--TT-HHHHHHHTT--EEEEE--S--HHHHHHHSHHHHHHHTT-----/--SB--GGGTTSPPS--EEEEE-TTSPEEEEB--TT--TT--EEE--SSTT--HHHHHHHHHHTTB-GGG--SEEES-S-HHHHHTT-SS-TTSB-GGG-S--TT---SEEEE-SSGGG-S--EEEE--SSTT-SHHHHHHHHHHHHH--SEEEEEE-SS-EEE-TT--HHHHHHHHHHT--EE---STT-HHHHHHHTT-EEEEEE--S--HHHHHHHSHHHHHHHTT-----

Foldseek 3Di:
DDQWDDPVQLPDADDAKDFLQAFPVGDTQIKHAQPDEDQQAAEEAEALFQLQPLVLLLLSSLRSIGDRNQFHYM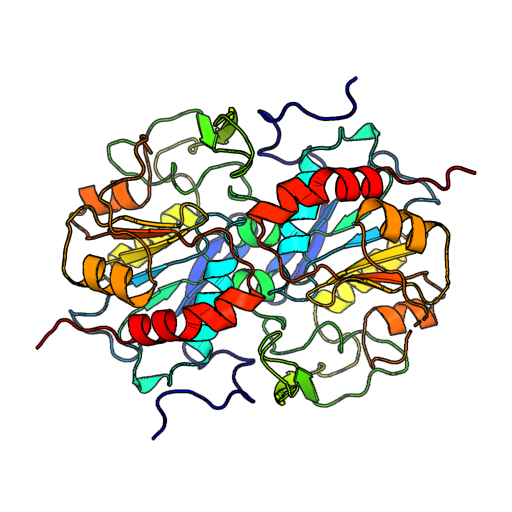YGSHLAVQRVVVSGGAHPQQANLQLQALFPQRDFDWDFAAPDPPGPDTDHIGGRAPDRNRGRSRVSVVVVCVVSVGQAYEYEGDAPFAKAWLVPDDVQVLLCVLLVGHRHNDDPDDRHSGPVSNCVVVVHGYMYHHHHPDDSVVCNPRRSRVSNCNSNDDDDD/DDFWDDPVQLPDADPAKDFLQAFPVGHTQIKHDQPQEDQQAAEEEEALFLQFCLQLLLLSSLRSIGDRNLFYYMYGSHLAVQNNVVNGGPHPQQANQQLQAQFPQNDFDKDFAAPDPVRPDRHHIGGHADDRLHGRSRVSVVVVCVVRVGQAYEYEGDADFAKEFQVPDPLQVLLCVLLVGHYHHDDNHSGPVRRCVVVVHGYMYHYHHPDDSVVCNPSRNVVSNVNSNDDRPD

InterPro domains:
  IPR000834 Peptidase M14, carboxypeptidase A [PF00246] (43-157)
  IPR000834 Peptidase M14, carboxypeptidase A [PS52035] (1-234)
  IPR043691 Murein peptide amidase A [MF_02211] (2-234)
  IPR043691 Murein peptide amidase A [NF007897] (1-236)

CATH classification: 3.40.630.10

Solvent-accessible surface area: 18863 Å² total; per-residue (Å²): 246,91,74,46,34,81,74,40,90,25,3,56,45,17,138,43,72,82,94,14,28,121,6,74,44,23,1,0,0,10,20,6,35,8,78,87,60,66,228,75,6,0,0,0,1,0,1,3,5,0,38,9,7,5,0,4,7,0,0,0,7,0,8,4,4,5,37,51,98,74,29,82,1,12,0,0,3,3,1,0,3,0,0,2,2,13,1,7,36,0,0,35,67,15,4,1,1,20,7,0,2,57,6,95,66,31,141,132,31,123,15,50,17,97,24,11,70,52,9,163,118,73,44,0,51,5,92,3,9,125,114,70,4,19,8,39,0,0,79,17,1,9,114,0,8,90,147,37,146,14,44,20,0,0,1,1,11,24,33,76,32,14,0,13,0,83,147,105,36,78,6,0,81,62,0,16,151,32,2,155,14,82,45,64,79,77,30,90,92,155,27,36,0,9,5,26,25,18,0,64,88,84,130,24,16,9,1,30,2,13,1,24,63,12,10,21,26,80,0,6,101,109,10,19,152,2,0,10,26,0,0,81,30,92,62,193,164,231,97,71,48,36,75,72,40,95,28,1,48,34,23,139,56,58,82,90,30,27,119,7,61,50,22,2,0,0,5,16,6,32,7,74,42,62,57,205,91,3,0,0,0,0,0,1,2,5,0,31,7,4,9,0,0,4,0,0,0,10,0,5,6,2,6,30,51,87,62,21,70,2,17,0,0,4,2,1,0,3,0,0,5,4,15,0,7,36,0,2,38,82,17,5,0,1,22,38,0,1,57,11,91,34,27,129,127,38,128,11,50,15,100,32,15,53,70,1,140,117,148,36,0,53,7,91,9,15,136,141,67,9,28,8,39,0,2,102,12,0,12,106,2,5,98,161,38,101,7,48,18,0,0,2,2,13,27,35,101,48,17,1,46,0,64,134,121,24,86,7,0,85,54,0,18,143,33,4,152,17,80,50,76,108,84,168,65,62,0,4,6,5,4,15,0,49,80,78,120,23,18,5,1,16,5,16,2,21,67,12,10,17,20,88,0,4,96,113,7,10,147,6,0,7,46,0,0,75,28,78,48,180,174